Protein AF-0000000085159731 (afdb_homodimer)

Sequence (560 aa):
MNIKDAVYVYRLVGGDRLSWHGRYHTHGPNDYEFHAFLEGEGAFLLNRKRYHIEGNRLFLTRPREFHSILPEALEKPISYYAFLFEIDPDIPQDQKALELIQVKEQQQQKGITIEGRSRFLLEELYFLSRSKESAQKQAAEYLLLSLIYQWYGHGNLTMESQQTTQTSLFKQNKHVERALQIMEKSIQEKINTQDLAEELGLSEEHFIRLFRKSLGMSPFQYFTRLKIEAASAYLVESFMPIKTISDYFGFENPFHFSRIFKKCTGLSPKDYRKTYTQRIMNIKDAVYVYRLVGGDRLSWHGRYHTHGPNDYEFHAFLEGEGAFLLNRKRYHIEGNRLFLTRPREFHSILPEALEKPISYYAFLFEIDPDIPQDQKALELIQVKEQQQQKGITIEGRSRFLLEELYFLSRSKESAQKQAAEYLLLSLIYQWYGHGNLTMESQQTTQTSLFKQNKHVERALQIMEKSIQEKINTQDLAEELGLSEEHFIRLFRKSLGMSPFQYFTRLKIEAASAYLVESFMPIKTISDYFGFENPFHFSRIFKKCTGLSPKDYRKTYTQRI

Organism: Gracilinema caldarium (strain ATCC 51460 / DSM 7334 / H1) (NCBI:txid744872)

Radius of gyration: 30.93 Å; Cα contacts (8 Å, |Δi|>4): 920; chains: 2; bounding box: 47×95×73 Å

Nearest PDB structures (foldseek):
  6swi-assembly1_A  TM=9.459E-01  e=8.328E-07  Geobacillus stearothermophilus
  3oio-assembly1_A  TM=9.254E-01  e=6.080E-06  Chromobacterium violaceum
  3lsg-assembly1_A  TM=9.299E-01  e=2.004E-05  Fusobacterium nucleatum subsp. nucleatum
  3w6v-assembly1_A  TM=9.188E-01  e=9.833E-05  Streptomyces griseus
  1bl0-assembly1_A  TM=8.463E-01  e=1.234E-04  Escherichia coli

Solvent-accessible surface area (backbone atoms only — not comparable to full-atom values): 29656 Å² total; per-residue (Å²): 98,48,74,76,45,68,48,76,44,77,48,48,43,57,54,48,84,58,53,81,80,37,42,63,40,64,50,53,90,42,30,32,33,43,38,41,24,62,35,29,34,29,36,38,35,48,58,92,43,79,39,81,41,39,55,35,31,34,38,75,45,50,47,63,43,38,32,29,50,43,78,71,36,89,91,33,35,35,23,34,41,36,39,34,28,35,54,46,68,86,39,70,72,32,34,53,54,49,49,31,47,50,54,40,53,72,75,38,67,90,51,45,80,51,62,78,73,48,55,60,56,50,52,49,38,46,55,25,57,68,43,88,47,68,33,32,34,51,16,20,38,28,39,49,50,14,48,50,26,57,72,28,37,73,69,77,70,71,59,68,80,57,77,56,72,78,66,58,55,76,56,78,48,69,66,52,52,51,50,50,52,51,45,68,75,40,43,54,48,88,78,53,67,55,61,53,16,50,76,69,73,39,52,47,68,56,41,40,51,52,30,27,68,60,70,74,41,43,63,66,59,49,50,50,49,51,38,45,33,55,47,52,50,48,46,44,74,43,85,70,52,65,56,58,54,25,50,57,48,57,41,93,41,51,66,59,37,36,52,52,37,21,68,65,68,74,35,41,62,68,56,42,28,62,41,53,26,58,72,124,99,48,74,77,46,68,48,76,44,75,46,50,44,55,54,49,85,60,53,80,79,37,42,64,41,64,50,52,99,38,28,32,34,42,39,41,26,63,35,30,34,30,36,38,36,47,58,91,42,78,40,82,41,39,56,36,31,35,38,76,45,49,51,63,43,38,31,29,52,43,78,71,35,88,90,32,38,35,23,33,40,36,40,34,28,34,53,46,68,87,39,69,72,32,33,52,53,50,50,31,47,51,55,40,52,73,76,37,69,90,53,46,80,53,62,78,73,48,55,59,56,50,51,49,40,46,55,25,56,69,42,89,48,67,33,31,32,51,14,20,37,29,39,50,51,13,49,48,26,56,71,29,37,74,69,77,69,71,60,68,79,56,80,57,71,80,65,58,57,77,57,80,48,68,66,55,52,50,50,51,50,52,45,67,75,39,45,53,48,89,78,53,66,54,61,53,16,51,75,70,73,39,53,48,69,57,40,40,52,52,31,28,68,61,71,73,42,42,61,66,59,51,50,51,49,51,36,44,34,54,48,52,50,49,45,44,76,45,85,68,53,64,57,56,54,25,51,57,46,56,41,94,39,50,66,60,37,36,52,53,36,20,68,64,68,74,36,40,62,69,56,41,28,62,44,54,25,58,73,123

Secondary structure (DSSP, 8-state):
-EEEEEEEEEEE-TTS---GGGSSB---TTEEEEEEEEE--EEEEETTEEEEE-TTEEEEEPTT--EEEEE--TTS-EEEEEEEEE--TTSHHHHHHHHHHHHHHHHS-S-EE--TTHHHHHHHHHHHHT-SSHHHHHHHHHHHHHHHHHHH--S-TTS---------TTS--HHHHHHHHHHHHTTTS---HHHHHHHTT--HHHHHHHHHHHHSS-HHHHHHHHHHHHHHHHHHH----HHHHHHHTT-S-HHHHHHHHHHHHSS-HHHHHHHHS---/-EEEEEEEEEEE-TTS---GGGSSB---TTEEEEEEEEE--EEEEETTEEEEE-TTEEEEEPTT--EEEEE--TTS-EEEEEEEEE--TTSHHHHHHHHHHHHHHHHS-S-EE--TTHHHHHHHHHHHHT-SSHHHHHHHHHHHHHHHHHHH--S-TTS---------TTS--HHHHHHHHHHHHTTTS---HHHHHHHTT--HHHHHHHHHHHHSS-HHHHHHHHHHHHHHHHHHH----HHHHHHHTT-S-HHHHHHHHHHHHSS-HHHHHHHH----

pLDDT: mean 87.66, std 14.66, range [35.16, 98.56]

InterPro domains:
  IPR003313 AraC-type arabinose-binding/dimerisation domain [PF02311] (19-88)
  IPR009057 Homedomain-like superfamily [SSF46689] (173-224)
  IPR009057 Homedomain-like superfamily [SSF46689] (227-277)
  IPR018060 AraC-like, DNA binding HTH domain [PF12833] (196-274)
  IPR018060 AraC-like, DNA binding HTH domain [PS01124] (177-275)
  IPR018060 AraC-like, DNA binding HTH domain [SM00342] (190-273)
  IPR018062 HTH domain AraC-type, conserved site [PS00041] (227-269)
  IPR020449 Transcription regulator HTH, AraC- type, HTH domain [PR00032] (242-257)
  IPR020449 Transcription regulator HTH, AraC- type, HTH domain [PR00032] (257-273)
  IPR037923 Transcription regulator HTH-like [SSF51215] (22-150)

Foldseek 3Di:
DAWDDKDKDDQLQLAAQPDPQQAKDFAALFKKKKKQWAAFWFWKDWFQDIDIDGHQKIFMDHHLIIIHTGHDDNVIGIIIMMIIGGQDCVDPLSVVLVVLQVVQVVVDPGMDGHDNVCVVLSVQLRVLCPDPDPVSVVVSVVSVSVVSCVGRVDDCPVPPVPPPPVCVLSVDDPLLVVLVVVLLVAQQHDDDLQVSQVVSVHHSVVQQVVNCSNPVHGSVSSSLSSNLSVLLVCLQVHDDDLQVSCVRRPHPGSVVVQVSNCSRGVDGSVVSNSRNRRPD/DAWDDKDKDDQLQLAAQPDPQQAWDFAALFKKKKKQWQAFWFWKDWFQDIDIDGHQKIFMDHHLIIIHTGHDDNVIGIIIMMIIGGQDCVDPLSVVLVVLQVVQCVVDPGMDGHDNVCVVLSVQLRVLCPDPDPVSNVVSVVSVSVVSCVGRVDDCPVPDVPVPPVCVLSPDDPLLVVLVVVLLVAQQHDDDLQVSCVVSVHHSVVQQVVNCSNPVHGSVSSSLSSNLSVLLCCLQVHDDDLQVSCVRRPHPGSVVVQVSNCSRGVDGSVVSNSRNHHPD

Structure (mmCIF, N/CA/C/O backbone):
data_AF-0000000085159731-model_v1
#
loop_
_entity.id
_entity.type
_entity.pdbx_description
1 polymer 'Transcriptional regulator, AraC family'
#
loop_
_atom_site.group_PDB
_atom_site.id
_atom_site.type_symbol
_atom_site.label_atom_id
_atom_site.label_alt_id
_atom_site.label_comp_id
_atom_site.label_asym_id
_atom_site.label_entity_id
_atom_site.label_seq_id
_atom_site.pdbx_PDB_ins_code
_atom_site.Cartn_x
_atom_site.Cartn_y
_atom_site.Cartn_z
_atom_site.occupancy
_atom_site.B_iso_or_equiv
_atom_site.auth_seq_id
_atom_site.auth_comp_id
_atom_site.auth_asym_id
_atom_site.auth_atom_id
_atom_site.pdbx_PDB_model_num
ATOM 1 N N . MET A 1 1 ? -2.385 3.008 11.297 1 91.88 1 MET A N 1
ATOM 2 C CA . MET A 1 1 ? -2.562 4.309 10.664 1 91.88 1 MET A CA 1
ATOM 3 C C . MET A 1 1 ? -3.994 4.484 10.172 1 91.88 1 MET A C 1
ATOM 5 O O . MET A 1 1 ? -4.605 3.535 9.68 1 91.88 1 MET A O 1
ATOM 9 N N . ASN A 1 2 ? -4.594 5.602 10.445 1 93.62 2 ASN A N 1
ATOM 10 C CA . ASN A 1 2 ? -5.949 5.953 10.039 1 93.62 2 ASN A CA 1
ATOM 11 C C . ASN A 1 2 ? -5.98 7.277 9.281 1 93.62 2 ASN A C 1
ATOM 13 O O . ASN A 1 2 ? -5.562 8.312 9.805 1 93.62 2 ASN A O 1
ATOM 17 N N . ILE A 1 3 ? -6.465 7.211 8.078 1 97.38 3 ILE A N 1
ATOM 18 C CA . ILE A 1 3 ? -6.562 8.438 7.293 1 97.38 3 ILE A CA 1
ATOM 19 C C . ILE A 1 3 ? -7.848 9.18 7.648 1 97.38 3 ILE A C 1
ATOM 21 O O . ILE A 1 3 ? -8.945 8.633 7.496 1 97.38 3 ILE A O 1
ATOM 25 N N . LYS A 1 4 ? -7.77 10.367 8.016 1 94.69 4 LYS A N 1
ATOM 26 C CA . LYS A 1 4 ? -8.898 11.148 8.5 1 94.69 4 LYS A CA 1
ATOM 27 C C . LYS A 1 4 ? -9.484 12.016 7.395 1 94.69 4 LYS A C 1
ATOM 29 O O . LYS A 1 4 ? -10.68 12.312 7.398 1 94.69 4 LYS A O 1
ATOM 34 N N . ASP A 1 5 ? -8.617 12.477 6.582 1 92.69 5 ASP A N 1
ATOM 35 C CA . ASP A 1 5 ? -9.055 13.359 5.508 1 92.69 5 ASP A CA 1
ATOM 36 C C . ASP A 1 5 ? -8.086 13.32 4.328 1 92.69 5 ASP A C 1
ATOM 38 O O . ASP A 1 5 ? -6.902 13.031 4.5 1 92.69 5 ASP A O 1
ATOM 42 N N . ALA A 1 6 ? -8.586 13.484 3.145 1 94.31 6 ALA A N 1
ATOM 43 C CA . ALA A 1 6 ? -7.824 13.586 1.904 1 94.31 6 ALA A CA 1
ATOM 44 C C . ALA A 1 6 ? -8.414 14.648 0.983 1 94.31 6 ALA A C 1
ATOM 46 O O . ALA A 1 6 ? -9.617 14.648 0.715 1 94.31 6 ALA A O 1
ATOM 47 N N . VAL A 1 7 ? -7.512 15.539 0.498 1 91.38 7 VAL A N 1
ATOM 48 C CA . VAL A 1 7 ? -8 16.609 -0.364 1 91.38 7 VAL A CA 1
ATOM 49 C C . VAL A 1 7 ? -7.074 16.766 -1.566 1 91.38 7 VAL A C 1
ATOM 51 O O . VAL A 1 7 ? -5.867 16.516 -1.467 1 91.38 7 VAL A O 1
ATOM 54 N N . TYR A 1 8 ? -7.641 17.047 -2.662 1 91.75 8 TYR A N 1
ATOM 55 C CA . TYR A 1 8 ? -6.922 17.484 -3.85 1 91.75 8 TYR A CA 1
ATOM 56 C C . TYR A 1 8 ? -7.309 18.922 -4.215 1 91.75 8 TYR A C 1
ATOM 58 O O . TYR A 1 8 ? -8.492 19.219 -4.367 1 91.75 8 TYR A O 1
ATOM 66 N N . VAL A 1 9 ? -6.332 19.734 -4.207 1 85.5 9 VAL A N 1
ATOM 67 C CA . VAL A 1 9 ? -6.543 21.125 -4.605 1 85.5 9 VAL A CA 1
ATOM 68 C C . VAL A 1 9 ? -5.902 21.375 -5.969 1 85.5 9 VAL A C 1
ATOM 70 O O . VAL A 1 9 ? -4.695 21.188 -6.141 1 85.5 9 VAL A O 1
ATOM 73 N N . TYR A 1 10 ? -6.695 21.781 -6.891 1 78.5 10 TYR A N 1
ATOM 74 C CA . TYR A 1 10 ? -6.223 22.078 -8.242 1 78.5 10 TYR A CA 1
ATOM 75 C C . TYR A 1 10 ? -6.09 23.578 -8.453 1 78.5 10 TYR A C 1
ATOM 77 O O . TYR A 1 10 ? -7.07 24.328 -8.328 1 78.5 10 TYR A O 1
ATOM 85 N N . ARG A 1 11 ? -4.898 24 -8.773 1 77.25 11 ARG A N 1
ATOM 86 C CA . ARG A 1 11 ? -4.555 25.375 -9.094 1 77.25 11 ARG A CA 1
ATOM 87 C C . ARG A 1 11 ? -5.129 26.344 -8.047 1 77.25 11 ARG A C 1
ATOM 89 O O . ARG A 1 11 ? -6.059 27.094 -8.344 1 77.25 11 ARG A O 1
ATOM 96 N N . LEU A 1 12 ? -4.531 26.25 -6.855 1 67 12 LEU A N 1
ATOM 97 C CA . LEU A 1 12 ? -4.859 27.141 -5.75 1 67 12 LEU A CA 1
ATOM 98 C C . LEU A 1 12 ? -4.789 28.609 -6.188 1 67 12 LEU A C 1
ATOM 100 O O . LEU A 1 12 ? -3.697 29.156 -6.348 1 67 12 LEU A O 1
ATOM 104 N N . VAL A 1 13 ? -5.859 29.094 -6.938 1 59.78 13 VAL A N 1
ATOM 105 C CA . VAL A 1 13 ? -5.848 30.5 -7.34 1 59.78 13 VAL A CA 1
ATOM 106 C C . VAL A 1 13 ? -6.422 31.359 -6.219 1 59.78 13 VAL A C 1
ATOM 108 O O . VAL A 1 13 ? -7.371 30.969 -5.539 1 59.78 13 VAL A O 1
ATOM 111 N N . GLY A 1 14 ? -5.602 32.219 -5.562 1 55.06 14 GLY A N 1
ATOM 112 C CA . GLY A 1 14 ? -5.922 33.156 -4.492 1 55.06 14 GLY A CA 1
ATOM 113 C C . GLY A 1 14 ? -7.406 33.438 -4.379 1 55.06 14 GLY A C 1
ATOM 114 O O . GLY A 1 14 ? -7.898 33.781 -3.303 1 55.06 14 GLY A O 1
ATOM 115 N N . GLY A 1 15 ? -8.102 33.25 -5.527 1 50.28 15 GLY A N 1
ATOM 116 C CA . GLY A 1 15 ? -9.492 33.688 -5.488 1 50.28 15 GLY A CA 1
ATOM 117 C C . GLY A 1 15 ? -10.461 32.531 -5.293 1 50.28 15 GLY A C 1
ATOM 118 O O . GLY A 1 15 ? -11.586 32.75 -4.828 1 50.28 15 GLY A O 1
ATOM 119 N N . ASP A 1 16 ? -10.227 31.562 -5.777 1 50.81 16 ASP A N 1
ATOM 120 C CA . ASP A 1 16 ? -11.289 30.562 -5.672 1 50.81 16 ASP A CA 1
ATOM 121 C C . ASP A 1 16 ? -11.148 29.75 -4.391 1 50.81 16 ASP A C 1
ATOM 123 O O . ASP A 1 16 ? -10.219 29.969 -3.607 1 50.81 16 ASP A O 1
ATOM 127 N N . ARG A 1 17 ? -11.703 28.5 -4.258 1 50.03 17 ARG A N 1
ATOM 128 C CA . ARG A 1 17 ? -11.977 27.609 -3.131 1 50.03 17 ARG A CA 1
ATOM 129 C C . ARG A 1 17 ? -10.688 27.125 -2.496 1 50.03 17 ARG A C 1
ATOM 131 O O . ARG A 1 17 ? -10.094 26.141 -2.961 1 50.03 17 ARG A O 1
ATOM 138 N N . LEU A 1 18 ? -9.93 28.312 -1.934 1 57.62 18 LEU A N 1
ATOM 139 C CA . LEU A 1 18 ? -8.867 27.766 -1.094 1 57.62 18 LEU A CA 1
ATOM 140 C C . LEU A 1 18 ? -9.445 26.828 -0.034 1 57.62 18 LEU A C 1
ATOM 142 O O . LEU A 1 18 ? -10.375 27.203 0.685 1 57.62 18 LEU A O 1
ATOM 146 N N . SER A 1 19 ? -9.047 25.625 -0.058 1 62.59 19 SER A N 1
ATOM 147 C CA . SER A 1 19 ? -9.508 24.625 0.895 1 62.59 19 SER A CA 1
ATOM 148 C C . SER A 1 19 ? -8.93 24.875 2.283 1 62.59 19 SER A C 1
ATOM 150 O O . SER A 1 19 ? -7.887 25.516 2.42 1 62.59 19 SER A O 1
ATOM 152 N N . TRP A 1 20 ? -9.641 24.641 3.316 1 70.88 20 TRP A N 1
ATOM 153 C CA . TRP A 1 20 ? -9.266 24.672 4.727 1 70.88 20 TRP A CA 1
ATOM 154 C C . TRP A 1 20 ? -7.848 24.156 4.926 1 70.88 20 TRP A C 1
ATOM 156 O O . TRP A 1 20 ? -7.113 24.641 5.785 1 70.88 20 TRP A O 1
ATOM 166 N N . HIS A 1 21 ? -7.309 23.438 3.971 1 76 21 HIS A N 1
ATOM 167 C CA . HIS A 1 21 ? -6.008 22.797 4.152 1 76 21 HIS A CA 1
ATOM 168 C C . HIS A 1 21 ? -4.875 23.766 3.854 1 76 21 HIS A C 1
ATOM 170 O O . HIS A 1 21 ? -3.738 23.562 4.281 1 76 21 HIS A O 1
ATOM 176 N N . GLY A 1 22 ? -5.184 24.812 3.215 1 83.81 22 GLY A N 1
ATOM 177 C CA . GLY A 1 22 ? -4.137 25.781 2.914 1 83.81 22 GLY A CA 1
ATOM 178 C C . GLY A 1 22 ? -4.051 26.906 3.928 1 83.81 22 GLY A C 1
ATOM 179 O O . GLY A 1 22 ? -3.047 27.625 3.99 1 83.81 22 GLY A O 1
ATOM 180 N N . ARG A 1 23 ? -5.102 27.062 4.742 1 88.44 23 ARG A N 1
ATOM 181 C CA . ARG A 1 23 ? -5.168 28.125 5.746 1 88.44 23 ARG A CA 1
ATOM 182 C C . ARG A 1 23 ? -4.254 27.812 6.926 1 88.44 23 ARG A C 1
ATOM 184 O O . ARG A 1 23 ? -3.797 26.672 7.086 1 88.44 23 ARG A O 1
ATOM 191 N N . TYR A 1 24 ? -3.988 28.812 7.68 1 93.5 24 TYR A N 1
ATOM 192 C CA . TYR A 1 24 ? -3.162 28.672 8.875 1 93.5 24 TYR A CA 1
ATOM 193 C C . TYR A 1 24 ? -3.877 27.828 9.93 1 93.5 24 TYR A C 1
ATOM 195 O O . TYR A 1 24 ? -4.965 28.203 10.391 1 93.5 24 TYR A O 1
ATOM 203 N N . HIS A 1 25 ? -3.291 26.672 10.219 1 93.31 25 HIS A N 1
ATOM 204 C CA . HIS A 1 25 ? -3.932 25.797 11.203 1 93.31 25 HIS A CA 1
ATOM 205 C C . HIS A 1 25 ? -2.945 24.781 11.766 1 93.31 25 HIS A C 1
ATOM 207 O O . HIS A 1 25 ? -1.784 24.75 11.352 1 93.31 25 HIS A O 1
ATOM 213 N N . THR A 1 26 ? -3.377 24.078 12.766 1 93.5 26 THR A N 1
ATOM 214 C CA . THR A 1 26 ? -2.652 22.953 13.352 1 93.5 26 THR A CA 1
ATOM 215 C C . THR A 1 26 ? -3.588 21.766 13.586 1 93.5 26 THR A C 1
ATOM 217 O O . THR A 1 26 ? -4.781 21.844 13.289 1 93.5 26 THR A O 1
ATOM 220 N N . HIS A 1 27 ? -3.004 20.656 13.977 1 92.31 27 HIS A N 1
ATOM 221 C CA . HIS A 1 27 ? -3.811 19.453 14.18 1 92.31 27 HIS A CA 1
ATOM 222 C C . HIS A 1 27 ? -3.596 18.875 15.57 1 92.31 27 HIS A C 1
ATOM 224 O O . HIS A 1 27 ? -2.871 19.453 16.391 1 92.31 27 HIS A O 1
ATOM 230 N N . GLY A 1 28 ? -4.262 17.781 15.859 1 89.19 28 GLY A N 1
ATOM 231 C CA . GLY A 1 28 ? -4.27 17.156 17.172 1 89.19 28 GLY A CA 1
ATOM 232 C C . GLY A 1 28 ? -3.029 16.328 17.453 1 89.19 28 GLY A C 1
ATOM 233 O O . GLY A 1 28 ? -2.109 16.297 16.625 1 89.19 28 GLY A O 1
ATOM 234 N N . PRO A 1 29 ? -2.801 15.672 18.703 1 86.88 29 PRO A N 1
ATOM 235 C CA . PRO A 1 29 ? -1.585 15.039 19.219 1 86.88 29 PRO A CA 1
ATOM 236 C C . PRO A 1 29 ? -1.141 13.844 18.375 1 86.88 29 PRO A C 1
ATOM 238 O O . PRO A 1 29 ? 0.04 13.484 18.375 1 86.88 29 PRO A O 1
ATOM 241 N N . ASN A 1 30 ? -1.838 13.258 17.484 1 90.56 30 ASN A N 1
ATOM 242 C CA . ASN A 1 30 ? -1.453 12.094 16.688 1 90.56 30 ASN A CA 1
ATOM 243 C C . ASN A 1 30 ? -1.736 12.305 15.211 1 90.56 30 ASN A C 1
ATOM 245 O O . ASN A 1 30 ? -1.692 11.359 14.422 1 90.56 30 ASN A O 1
ATOM 249 N N . ASP A 1 31 ? -1.905 13.578 14.961 1 94.81 31 ASP A N 1
ATOM 250 C CA . ASP A 1 31 ? -2.281 13.875 13.578 1 94.81 31 ASP A CA 1
ATOM 251 C C . ASP A 1 31 ? -1.072 14.328 12.766 1 94.81 31 ASP A C 1
ATOM 253 O O . ASP A 1 31 ? -0.391 15.281 13.133 1 94.81 31 ASP A O 1
ATOM 257 N N . TYR A 1 32 ? -0.805 13.609 11.773 1 96.25 32 TYR A N 1
ATOM 258 C CA . TYR A 1 32 ? 0.195 13.977 10.773 1 96.25 32 TYR A CA 1
ATOM 259 C C . TYR A 1 32 ? -0.465 14.344 9.445 1 96.25 32 TYR A C 1
ATOM 261 O O . TYR A 1 32 ? -1.578 13.898 9.156 1 96.25 32 TYR A O 1
ATOM 269 N N . GLU A 1 33 ? 0.193 15.172 8.695 1 96.75 33 GLU A N 1
ATOM 270 C CA . GLU A 1 33 ? -0.377 15.539 7.402 1 96.75 33 GLU A CA 1
ATOM 271 C C . GLU A 1 33 ? 0.701 15.617 6.324 1 96.75 33 GLU A C 1
ATOM 273 O O . GLU A 1 33 ? 1.715 16.297 6.496 1 96.75 33 GLU A O 1
ATOM 278 N N . PHE A 1 34 ? 0.489 14.852 5.23 1 96.94 34 PHE A N 1
ATOM 279 C CA . PHE A 1 34 ? 1.322 14.984 4.039 1 96.94 34 PHE A CA 1
ATOM 280 C C . PHE A 1 34 ? 0.8 16.094 3.135 1 96.94 34 PHE A C 1
ATOM 282 O O . PHE A 1 34 ? -0.41 16.219 2.934 1 96.94 34 PHE A O 1
ATOM 289 N N . HIS A 1 35 ? 1.679 16.906 2.643 1 96.44 35 HIS A N 1
ATOM 290 C CA . HIS A 1 35 ? 1.424 17.844 1.559 1 96.44 35 HIS A CA 1
ATOM 291 C C . HIS A 1 35 ? 2.293 17.531 0.344 1 96.44 35 HIS A C 1
ATOM 293 O O . HIS A 1 35 ? 3.494 17.812 0.349 1 96.44 35 HIS A O 1
ATOM 299 N N . ALA A 1 36 ? 1.731 16.938 -0.68 1 96.94 36 ALA A N 1
ATOM 300 C CA . ALA A 1 36 ? 2.457 16.594 -1.898 1 96.94 36 ALA A CA 1
ATOM 301 C C . ALA A 1 36 ? 2.168 17.594 -3.014 1 96.94 36 ALA A C 1
ATOM 303 O O . ALA A 1 36 ? 1.115 17.531 -3.654 1 96.94 36 ALA A O 1
ATOM 304 N N . PHE A 1 37 ? 3.098 18.438 -3.23 1 95.62 37 PHE A N 1
ATOM 305 C CA . PHE A 1 37 ? 2.924 19.469 -4.238 1 95.62 37 PHE A CA 1
ATOM 306 C C . PHE A 1 37 ? 3.279 18.953 -5.625 1 95.62 37 PHE A C 1
ATOM 308 O O . PHE A 1 37 ? 4.391 18.469 -5.844 1 95.62 37 PHE A O 1
ATOM 315 N N . LEU A 1 38 ? 2.328 19.047 -6.566 1 94.69 38 LEU A N 1
ATOM 316 C CA . LEU A 1 38 ? 2.494 18.5 -7.91 1 94.69 38 LEU A CA 1
ATOM 317 C C . LEU A 1 38 ? 3.049 19.562 -8.859 1 94.69 38 LEU A C 1
ATOM 319 O O . LEU A 1 38 ? 3.822 19.234 -9.766 1 94.69 38 LEU A O 1
ATOM 323 N N . GLU A 1 39 ? 2.605 20.719 -8.703 1 92.75 39 GLU A N 1
ATOM 324 C CA . GLU A 1 39 ? 3.023 21.844 -9.523 1 92.75 39 GLU A CA 1
ATOM 325 C C . GLU A 1 39 ? 2.773 23.172 -8.812 1 92.75 39 GLU A C 1
ATOM 327 O O . GLU A 1 39 ? 2.082 23.219 -7.793 1 92.75 39 GLU A O 1
ATOM 332 N N . GLY A 1 40 ? 3.441 24.203 -9.352 1 92.5 40 GLY A N 1
ATOM 333 C CA . GLY A 1 40 ? 3.225 25.547 -8.852 1 92.5 40 GLY A CA 1
ATOM 334 C C . GLY A 1 40 ? 4.383 26.078 -8.023 1 92.5 40 GLY A C 1
ATOM 335 O O . GLY A 1 40 ? 5.402 25.406 -7.875 1 92.5 40 GLY A O 1
ATOM 336 N N . GLU A 1 41 ? 4.203 27.359 -7.684 1 92.12 41 GLU A N 1
ATOM 337 C CA . GLU A 1 41 ? 5.223 28.031 -6.879 1 92.12 41 GLU A CA 1
ATOM 338 C C . GLU A 1 41 ? 4.594 28.812 -5.727 1 92.12 41 GLU A C 1
ATOM 340 O O . GLU A 1 41 ? 3.537 29.422 -5.887 1 92.12 41 GLU A O 1
ATOM 345 N N . GLY A 1 42 ? 5.277 28.719 -4.574 1 91.88 42 GLY A N 1
ATOM 346 C CA . GLY A 1 42 ? 4.824 29.422 -3.381 1 91.88 42 GLY A CA 1
ATOM 347 C C . GLY A 1 42 ? 5.637 29.078 -2.146 1 91.88 42 GLY A C 1
ATOM 348 O O . GLY A 1 42 ? 6.82 28.75 -2.248 1 91.88 42 GLY A O 1
ATOM 349 N N . ALA A 1 43 ? 4.926 29.359 -1.068 1 92.75 43 ALA A N 1
ATOM 350 C CA . ALA A 1 43 ? 5.641 29.094 0.177 1 92.75 43 ALA A CA 1
ATOM 351 C C . ALA A 1 43 ? 4.816 28.188 1.098 1 92.75 43 ALA A C 1
ATOM 353 O O . ALA A 1 43 ? 3.596 28.344 1.188 1 92.75 43 ALA A O 1
ATOM 354 N N . PHE A 1 44 ? 5.473 27.219 1.692 1 94.06 44 PHE A N 1
ATOM 355 C CA . PHE A 1 44 ? 4.93 26.406 2.779 1 94.06 44 PHE A CA 1
ATOM 356 C C . PHE A 1 44 ? 5.453 26.891 4.125 1 94.06 44 PHE A C 1
ATOM 358 O O . PHE A 1 44 ? 6.656 26.844 4.387 1 94.06 44 PHE A O 1
ATOM 365 N N . LEU A 1 45 ? 4.574 27.391 4.887 1 94 45 LEU A N 1
ATOM 366 C CA . LEU A 1 45 ? 4.969 27.891 6.199 1 94 45 LEU A CA 1
ATOM 367 C C . LEU A 1 45 ? 4.773 26.812 7.266 1 94 45 LEU A C 1
ATOM 369 O O . LEU A 1 45 ? 3.697 26.219 7.371 1 94 45 LEU A O 1
ATOM 373 N N . LEU A 1 46 ? 5.801 26.578 7.992 1 93.5 46 LEU A N 1
ATOM 374 C CA . LEU A 1 46 ? 5.809 25.625 9.086 1 93.5 46 LEU A CA 1
ATOM 375 C C . LEU A 1 46 ? 6.395 26.234 10.352 1 93.5 46 LEU A C 1
ATOM 377 O O . LEU A 1 46 ? 7.617 26.312 10.5 1 93.5 46 LEU A O 1
ATOM 381 N N . ASN A 1 47 ? 5.461 26.531 11.258 1 90.75 47 ASN A N 1
ATOM 382 C CA . ASN A 1 47 ? 5.855 27.281 12.438 1 90.75 47 ASN A CA 1
ATOM 383 C C . ASN A 1 47 ? 6.602 28.562 12.055 1 90.75 47 ASN A C 1
ATOM 385 O O . ASN A 1 47 ? 6.039 29.438 11.398 1 90.75 47 ASN A O 1
ATOM 389 N N . ARG A 1 48 ? 7.887 28.609 12.312 1 85.44 48 ARG A N 1
ATOM 390 C CA . ARG A 1 48 ? 8.594 29.859 12.047 1 85.44 48 ARG A CA 1
ATOM 391 C C . ARG A 1 48 ? 9.406 29.766 10.758 1 85.44 48 ARG A C 1
ATOM 393 O O . ARG A 1 48 ? 10.086 30.719 10.383 1 85.44 48 ARG A O 1
ATOM 400 N N . LYS A 1 49 ? 9.289 28.688 10.141 1 90.69 49 LYS A N 1
ATOM 401 C CA . LYS A 1 49 ? 10.133 28.453 8.977 1 90.69 49 LYS A CA 1
ATOM 402 C C . LYS A 1 49 ? 9.32 28.516 7.684 1 90.69 49 LYS A C 1
ATOM 404 O O . LYS A 1 49 ? 8.148 28.125 7.668 1 90.69 49 LYS A O 1
ATOM 409 N N . ARG A 1 50 ? 10 29.047 6.707 1 93.06 50 ARG A N 1
ATOM 410 C CA . ARG A 1 50 ? 9.422 29.172 5.375 1 93.06 50 ARG A CA 1
ATOM 411 C C . ARG A 1 50 ? 10.148 28.266 4.379 1 93.06 50 ARG A C 1
ATOM 413 O O . ARG A 1 50 ? 11.383 28.297 4.293 1 93.06 50 ARG A O 1
ATOM 420 N N . TYR A 1 51 ? 9.391 27.469 3.645 1 94.06 51 TYR A N 1
ATOM 421 C CA . TYR A 1 51 ? 9.953 26.578 2.629 1 94.06 51 TYR A CA 1
ATOM 422 C C . TYR A 1 51 ? 9.375 26.891 1.253 1 94.06 51 TYR A C 1
ATOM 424 O O . TYR A 1 51 ? 8.188 27.203 1.127 1 94.06 51 TYR A O 1
ATOM 432 N N . HIS A 1 52 ? 10.227 26.734 0.287 1 93.56 52 HIS A N 1
ATOM 433 C CA . HIS A 1 52 ? 9.781 26.984 -1.082 1 93.56 52 HIS A CA 1
ATOM 434 C C . HIS A 1 52 ? 8.992 25.797 -1.622 1 93.56 52 HIS A C 1
ATOM 436 O O . HIS A 1 52 ? 9.398 24.641 -1.456 1 93.56 52 HIS A O 1
ATOM 442 N N . ILE A 1 53 ? 7.832 26.109 -2.227 1 93.56 53 ILE A N 1
ATOM 443 C CA . ILE A 1 53 ? 7.008 25.109 -2.879 1 93.56 53 ILE A CA 1
ATOM 444 C C . ILE A 1 53 ? 7.367 25.016 -4.363 1 93.56 53 ILE A C 1
ATOM 446 O O . ILE A 1 53 ? 7.422 26.047 -5.051 1 93.56 53 ILE A O 1
ATOM 450 N N . GLU A 1 54 ? 7.617 23.875 -4.875 1 92.62 54 GLU A N 1
ATOM 451 C CA . GLU A 1 54 ? 7.777 23.562 -6.293 1 92.62 54 GLU A CA 1
ATOM 452 C C . GLU A 1 54 ? 7.254 22.156 -6.605 1 92.62 54 GLU A C 1
ATOM 454 O O . GLU A 1 54 ? 6.852 21.422 -5.699 1 92.62 54 GLU A O 1
ATOM 459 N N . GLY A 1 55 ? 7.195 21.906 -7.867 1 92.5 55 GLY A N 1
ATOM 460 C CA . GLY A 1 55 ? 6.699 20.594 -8.258 1 92.5 55 GLY A CA 1
ATOM 461 C C . GLY A 1 55 ? 7.512 19.453 -7.688 1 92.5 55 GLY A C 1
ATOM 462 O O . GLY A 1 55 ? 8.742 19.531 -7.594 1 92.5 55 GLY A O 1
ATOM 463 N N . ASN A 1 56 ? 6.824 18.375 -7.191 1 93.88 56 ASN A N 1
ATOM 464 C CA . ASN A 1 56 ? 7.395 17.109 -6.734 1 93.88 56 ASN A CA 1
ATOM 465 C C . ASN A 1 56 ? 8.07 17.266 -5.371 1 93.88 56 ASN A C 1
ATOM 467 O O . ASN A 1 56 ? 9.094 16.625 -5.109 1 93.88 56 ASN A O 1
ATOM 471 N N . ARG A 1 57 ? 7.523 18.141 -4.598 1 94.62 57 ARG A N 1
ATOM 472 C CA . ARG A 1 57 ? 7.988 18.281 -3.221 1 94.62 57 ARG A CA 1
ATOM 473 C C . ARG A 1 57 ? 6.941 17.781 -2.232 1 94.62 57 ARG A C 1
ATOM 475 O O . ARG A 1 57 ? 5.746 18.016 -2.418 1 94.62 57 ARG A O 1
ATOM 482 N N . LEU A 1 58 ? 7.438 17.094 -1.214 1 96.12 58 LEU A N 1
ATOM 483 C CA . LEU A 1 58 ? 6.574 16.562 -0.165 1 96.12 58 LEU A CA 1
ATOM 484 C C . LEU A 1 58 ? 6.996 17.078 1.204 1 96.12 58 LEU A C 1
ATOM 486 O O . LEU A 1 58 ? 8.18 17.047 1.554 1 96.12 58 LEU A O 1
ATOM 490 N N . PHE A 1 59 ? 6.039 17.609 1.917 1 95.75 59 PHE A N 1
ATOM 491 C CA . PHE A 1 59 ? 6.262 18.031 3.297 1 95.75 59 PHE A CA 1
ATOM 492 C C . PHE A 1 59 ? 5.379 17.234 4.25 1 95.75 59 PHE A C 1
ATOM 494 O O . PHE A 1 59 ? 4.238 16.906 3.92 1 95.75 59 PHE A O 1
ATOM 501 N N . LEU A 1 60 ? 5.898 16.953 5.414 1 96.06 60 LEU A N 1
ATOM 502 C CA . LEU A 1 60 ? 5.148 16.297 6.48 1 96.06 60 LEU A CA 1
ATOM 503 C C . LEU A 1 60 ? 5.016 17.219 7.691 1 96.06 60 LEU A C 1
ATOM 505 O O . LEU A 1 60 ? 6.016 17.688 8.219 1 96.06 60 LEU A O 1
ATOM 509 N N . THR A 1 61 ? 3.789 17.5 8.047 1 95 61 THR A N 1
ATOM 510 C CA . THR A 1 61 ? 3.561 18.219 9.289 1 95 61 THR A CA 1
ATOM 511 C C . THR A 1 61 ? 3.285 17.25 10.438 1 95 61 THR A C 1
ATOM 513 O O . THR A 1 61 ? 2.602 16.25 10.258 1 95 61 THR A O 1
ATOM 516 N N . ARG A 1 62 ? 3.797 17.547 11.531 1 93.12 62 ARG A N 1
ATOM 517 C CA . ARG A 1 62 ? 3.654 16.75 12.742 1 93.12 62 ARG A CA 1
ATOM 518 C C . ARG A 1 62 ? 2.547 17.297 13.633 1 93.12 62 ARG A C 1
ATOM 520 O O . ARG A 1 62 ? 2.037 18.391 13.398 1 93.12 62 ARG A O 1
ATOM 527 N N . PRO A 1 63 ? 2.244 16.469 14.688 1 92.88 63 PRO A N 1
ATOM 528 C CA . PRO A 1 63 ? 1.23 16.938 15.633 1 92.88 63 PRO A CA 1
ATOM 529 C C . PRO A 1 63 ? 1.563 18.312 16.219 1 92.88 63 PRO A C 1
ATOM 531 O O . PRO A 1 63 ? 2.715 18.578 16.578 1 92.88 63 PRO A O 1
ATOM 534 N N . ARG A 1 64 ? 0.595 19.188 16.203 1 92.25 64 ARG A N 1
ATOM 535 C CA . ARG A 1 64 ? 0.63 20.469 16.906 1 92.25 64 ARG A CA 1
ATOM 536 C C . ARG A 1 64 ? 1.521 21.469 16.172 1 92.25 64 ARG A C 1
ATOM 538 O O . ARG A 1 64 ? 1.799 22.547 16.688 1 92.25 64 ARG A O 1
ATOM 545 N N . GLU A 1 65 ? 2.012 21.094 14.992 1 93.25 65 GLU A N 1
ATOM 546 C CA . GLU A 1 65 ? 2.744 22.062 14.18 1 93.25 65 GLU A CA 1
ATOM 547 C C . GLU A 1 65 ? 1.792 22.953 13.383 1 93.25 65 GLU A C 1
ATOM 549 O O . GLU A 1 65 ? 0.87 22.438 12.734 1 93.25 65 GLU A O 1
ATOM 554 N N . PHE A 1 66 ? 2.035 24.25 13.508 1 94.94 66 PHE A N 1
ATOM 555 C CA . PHE A 1 66 ? 1.251 25.188 12.711 1 94.94 66 PHE A CA 1
ATOM 556 C C . PHE A 1 66 ? 1.792 25.266 11.289 1 94.94 66 PHE A C 1
ATOM 558 O O . PHE A 1 66 ? 3.006 25.266 11.078 1 94.94 66 PHE A O 1
ATOM 565 N N . HIS A 1 67 ? 0.843 25.281 10.297 1 95 67 HIS A N 1
ATOM 566 C CA . HIS A 1 67 ? 1.3 25.328 8.914 1 95 67 HIS A CA 1
ATOM 567 C C . HIS A 1 67 ? 0.259 25.984 8.008 1 95 67 HIS A C 1
ATOM 569 O O . HIS A 1 67 ? -0.91 26.094 8.383 1 95 67 HIS A O 1
ATOM 575 N N . SER A 1 68 ? 0.683 26.484 6.922 1 93.38 68 SER A N 1
ATOM 576 C CA . SER A 1 68 ? -0.165 27.062 5.883 1 93.38 68 SER A CA 1
ATOM 577 C C . SER A 1 68 ? 0.537 27.047 4.527 1 93.38 68 SER A C 1
ATOM 579 O O . SER A 1 68 ? 1.742 26.797 4.449 1 93.38 68 SER A O 1
ATOM 581 N N . ILE A 1 69 ? -0.24 27.219 3.535 1 91.88 69 ILE A N 1
ATOM 582 C CA . ILE A 1 69 ? 0.251 27.312 2.164 1 91.88 69 ILE A CA 1
ATOM 583 C C . ILE A 1 69 ? -0.012 28.703 1.614 1 91.88 69 ILE A C 1
ATOM 585 O O . ILE A 1 69 ? -1.154 29.172 1.608 1 91.88 69 ILE A O 1
ATOM 589 N N . LEU A 1 70 ? 1.012 29.375 1.193 1 88.5 70 LEU A N 1
ATOM 590 C CA . LEU A 1 70 ? 0.913 30.719 0.623 1 88.5 70 LEU A CA 1
ATOM 591 C C . LEU A 1 70 ? 1.137 30.688 -0.885 1 88.5 70 LEU A C 1
ATOM 593 O O . LEU A 1 70 ? 2.26 30.469 -1.346 1 88.5 70 LEU A O 1
ATOM 597 N N . PRO A 1 71 ? 0.053 30.938 -1.618 1 84.06 71 PRO A N 1
ATOM 598 C CA . PRO A 1 71 ? 0.279 31.078 -3.059 1 84.06 71 PRO A CA 1
ATOM 599 C C . PRO A 1 71 ? 0.994 32.375 -3.422 1 84.06 71 PRO A C 1
ATOM 601 O O . PRO A 1 71 ? 0.595 33.438 -2.969 1 84.06 71 PRO A O 1
ATOM 604 N N . GLU A 1 72 ? 2.168 32.438 -3.967 1 80 72 GLU A N 1
ATOM 605 C CA . GLU A 1 72 ? 2.943 33.656 -4.219 1 80 72 GLU A CA 1
ATOM 606 C C . GLU A 1 72 ? 3.016 33.969 -5.711 1 80 72 GLU A C 1
ATOM 608 O O . GLU A 1 72 ? 3.328 35.094 -6.105 1 80 72 GLU A O 1
ATOM 613 N N . ALA A 1 73 ? 2.756 33.062 -6.543 1 74.88 73 ALA A N 1
ATOM 614 C CA . ALA A 1 73 ? 2.834 33.281 -7.98 1 74.88 73 ALA A CA 1
ATOM 615 C C . ALA A 1 73 ? 1.51 32.969 -8.664 1 74.88 73 ALA A C 1
ATOM 617 O O . ALA A 1 73 ? 1.147 31.781 -8.797 1 74.88 73 ALA A O 1
ATOM 618 N N . LEU A 1 74 ? 0.857 34.062 -9.102 1 73.94 74 LEU A N 1
ATOM 619 C CA . LEU A 1 74 ? -0.427 33.844 -9.766 1 73.94 74 LEU A CA 1
ATOM 620 C C . LEU A 1 74 ? -0.247 33.094 -11.078 1 73.94 74 LEU A C 1
ATOM 622 O O . LEU A 1 74 ? -1.141 32.375 -11.508 1 73.94 74 LEU A O 1
ATOM 626 N N . GLU A 1 75 ? 0.867 33.188 -11.672 1 81.06 75 GLU A N 1
ATOM 627 C CA . GLU A 1 75 ? 1.115 32.594 -12.977 1 81.06 75 GLU A CA 1
ATOM 628 C C . GLU A 1 75 ? 1.458 31.109 -12.859 1 81.06 75 GLU A C 1
ATOM 630 O O . GLU A 1 75 ? 1.433 30.375 -13.844 1 81.06 75 GLU A O 1
ATOM 635 N N . LYS A 1 76 ? 1.734 30.672 -11.734 1 88.31 76 LYS A N 1
ATOM 636 C CA . LYS A 1 76 ? 2.064 29.281 -11.469 1 88.31 76 LYS A CA 1
ATOM 637 C C . LYS A 1 76 ? 1.271 28.734 -10.281 1 88.31 76 LYS A C 1
ATOM 639 O O . LYS A 1 76 ? 1.839 28.469 -9.219 1 88.31 76 LYS A O 1
ATOM 644 N N . PRO A 1 77 ? 0.028 28.531 -10.516 1 87.94 77 PRO A N 1
ATOM 645 C CA . PRO A 1 77 ? -0.839 28.094 -9.422 1 87.94 77 PRO A CA 1
ATOM 646 C C . PRO A 1 77 ? -0.419 26.75 -8.828 1 87.94 77 PRO A C 1
ATOM 648 O O . PRO A 1 77 ? 0.126 25.906 -9.531 1 87.94 77 PRO A O 1
ATOM 651 N N . ILE A 1 78 ? -0.682 26.609 -7.574 1 91 78 ILE A N 1
ATOM 652 C CA . ILE A 1 78 ? -0.255 25.438 -6.828 1 91 78 ILE A CA 1
ATOM 653 C C . ILE A 1 78 ? -1.325 24.359 -6.922 1 91 78 ILE A C 1
ATOM 655 O O . ILE A 1 78 ? -2.51 24.625 -6.711 1 91 78 ILE A O 1
ATOM 659 N N . SER A 1 79 ? -0.938 23.156 -7.34 1 92.25 79 SER A N 1
ATOM 660 C CA . SER A 1 79 ? -1.747 21.953 -7.207 1 92.25 79 SER A CA 1
ATOM 661 C C . SER A 1 79 ? -1.105 20.969 -6.242 1 92.25 79 SER A C 1
ATOM 663 O O . SER A 1 79 ? 0.104 20.734 -6.297 1 92.25 79 SER A O 1
ATOM 665 N N . TYR A 1 80 ? -1.91 20.438 -5.305 1 93.88 80 TYR A N 1
ATOM 666 C CA . TYR A 1 80 ? -1.301 19.531 -4.336 1 93.88 80 TYR A CA 1
ATOM 667 C C . TYR A 1 80 ? -2.34 18.594 -3.746 1 93.88 80 TYR A C 1
ATOM 669 O O . TYR A 1 80 ? -3.541 18.859 -3.807 1 93.88 80 TYR A O 1
ATOM 677 N N . TYR A 1 81 ? -1.879 17.422 -3.324 1 95 81 TYR A N 1
ATOM 678 C CA . TYR A 1 81 ? -2.648 16.531 -2.461 1 95 81 TYR A CA 1
ATOM 679 C C . TYR A 1 81 ? -2.289 16.75 -0.995 1 95 81 TYR A C 1
ATOM 681 O O . TYR A 1 81 ? -1.126 16.984 -0.663 1 95 81 TYR A O 1
ATOM 689 N N . ALA A 1 82 ? -3.266 16.719 -0.123 1 95.88 82 ALA A N 1
ATOM 690 C CA . ALA A 1 82 ? -3.033 16.688 1.319 1 95.88 82 ALA A CA 1
ATOM 691 C C . ALA A 1 82 ? -3.73 15.492 1.966 1 95.88 82 ALA A C 1
ATOM 693 O O . ALA A 1 82 ? -4.871 15.172 1.62 1 95.88 82 ALA A O 1
ATOM 694 N N . PHE A 1 83 ? -3.031 14.789 2.781 1 97.19 83 PHE A N 1
ATOM 695 C CA . PHE A 1 83 ? -3.578 13.633 3.49 1 97.19 83 PHE A CA 1
ATOM 696 C C . PHE A 1 83 ? -3.369 13.781 4.992 1 97.19 83 PHE A C 1
ATOM 698 O O . PHE A 1 83 ? -2.232 13.797 5.469 1 97.19 83 PHE A O 1
ATOM 705 N N . LEU A 1 84 ? -4.445 13.93 5.746 1 97 84 LEU A N 1
ATOM 706 C CA . LEU A 1 84 ? -4.406 13.945 7.203 1 97 84 LEU A CA 1
ATOM 707 C C . LEU A 1 84 ? -4.594 12.539 7.766 1 97 84 LEU A C 1
ATOM 709 O O . LEU A 1 84 ? -5.539 11.836 7.395 1 97 84 LEU A O 1
ATOM 713 N N . PHE A 1 85 ? -3.67 12.102 8.602 1 97.56 85 PHE A N 1
ATOM 714 C CA . PHE A 1 85 ? -3.762 10.75 9.125 1 97.56 85 PHE A CA 1
ATOM 715 C C . PHE A 1 85 ? -3.223 10.68 10.555 1 97.56 85 PHE A C 1
ATOM 717 O O . PHE A 1 85 ? -2.471 11.562 10.977 1 97.56 85 PHE A O 1
ATOM 724 N N . GLU A 1 86 ? -3.625 9.703 11.234 1 96.88 86 GLU A N 1
ATOM 725 C CA . GLU A 1 86 ? -3.213 9.453 12.609 1 96.88 86 GLU A CA 1
ATOM 726 C C . GLU A 1 86 ? -2.195 8.32 12.688 1 96.88 86 GLU A C 1
ATOM 728 O O . GLU A 1 86 ? -2.336 7.305 12.008 1 96.88 86 GLU A O 1
ATOM 733 N N . ILE A 1 87 ? -1.139 8.531 13.375 1 95.38 87 ILE A N 1
ATOM 734 C CA . ILE A 1 87 ? -0.18 7.477 13.688 1 95.38 87 ILE A CA 1
ATOM 735 C C . ILE A 1 87 ? -0.273 7.117 15.172 1 95.38 87 ILE A C 1
ATOM 737 O O . ILE A 1 87 ? -0.136 7.984 16.031 1 95.38 87 ILE A O 1
ATOM 741 N N . ASP A 1 88 ? -0.533 5.898 15.422 1 92.56 88 ASP A N 1
ATOM 742 C CA . ASP A 1 88 ? -0.583 5.395 16.797 1 92.56 88 ASP A CA 1
ATOM 743 C C . ASP A 1 88 ? 0.716 4.684 17.156 1 92.56 88 ASP A C 1
ATOM 745 O O . ASP A 1 88 ? 0.957 3.555 16.734 1 92.56 88 ASP A O 1
ATOM 749 N N . PRO A 1 89 ? 1.47 5.254 18.016 1 89.56 89 PRO A N 1
ATOM 750 C CA . PRO A 1 89 ? 2.785 4.684 18.312 1 89.56 89 PRO A CA 1
ATOM 751 C C . PRO A 1 89 ? 2.691 3.334 19.016 1 89.56 89 PRO A C 1
ATOM 753 O O . PRO A 1 89 ? 3.689 2.617 19.125 1 89.56 89 PRO A O 1
ATOM 756 N N . ASP A 1 90 ? 1.545 2.992 19.516 1 91.38 90 ASP A N 1
ATOM 757 C CA . ASP A 1 90 ? 1.387 1.725 20.219 1 91.38 90 ASP A CA 1
ATOM 758 C C . ASP A 1 90 ? 1.201 0.569 19.25 1 91.38 90 ASP A C 1
ATOM 760 O O . ASP A 1 90 ? 1.293 -0.599 19.625 1 91.38 90 ASP A O 1
ATOM 764 N N . ILE A 1 91 ? 0.937 0.863 18.078 1 92 91 ILE A N 1
ATOM 765 C CA . ILE A 1 91 ? 0.828 -0.145 17.031 1 92 91 ILE A CA 1
ATOM 766 C C . ILE A 1 91 ? 2.193 -0.365 16.375 1 92 91 ILE A C 1
ATOM 768 O O . ILE A 1 91 ? 2.801 0.575 15.867 1 92 91 ILE A O 1
ATOM 772 N N . PRO A 1 92 ? 2.648 -1.585 16.328 1 91.19 92 PRO A N 1
ATOM 773 C CA . PRO A 1 92 ? 4.02 -1.852 15.891 1 91.19 92 PRO A CA 1
ATOM 774 C C . PRO A 1 92 ? 4.309 -1.303 14.492 1 91.19 92 PRO A C 1
ATOM 776 O O . PRO A 1 92 ? 5.359 -0.699 14.266 1 91.19 92 PRO A O 1
ATOM 779 N N . GLN A 1 93 ? 3.414 -1.463 13.586 1 92 93 GLN A N 1
ATOM 780 C CA . GLN A 1 93 ? 3.623 -0.988 12.219 1 92 93 GLN A CA 1
ATOM 781 C C . GLN A 1 93 ? 3.734 0.533 12.18 1 92 93 GLN A C 1
ATOM 783 O O . GLN A 1 93 ? 4.547 1.08 11.43 1 92 93 GLN A O 1
ATOM 788 N N . ASP A 1 94 ? 2.943 1.226 12.992 1 94.06 94 ASP A N 1
ATOM 789 C CA . ASP A 1 94 ? 2.971 2.684 13.07 1 94.06 94 ASP A CA 1
ATOM 790 C C . ASP A 1 94 ? 4.266 3.176 13.711 1 94.06 94 ASP A C 1
ATOM 792 O O . ASP A 1 94 ? 4.84 4.176 13.281 1 94.06 94 ASP A O 1
ATOM 796 N N . GLN A 1 95 ? 4.656 2.445 14.703 1 93.06 95 GLN A N 1
ATOM 797 C CA . GLN A 1 95 ? 5.891 2.811 15.383 1 93.06 95 GLN A CA 1
ATOM 798 C C . GLN A 1 95 ? 7.082 2.752 14.43 1 93.06 95 GLN A C 1
ATOM 800 O O . GLN A 1 95 ? 7.945 3.635 14.453 1 93.06 95 GLN A O 1
ATOM 805 N N . LYS A 1 96 ? 7.148 1.745 13.664 1 93.62 96 LYS A N 1
ATOM 806 C CA . LYS A 1 96 ? 8.242 1.609 12.711 1 93.62 96 LYS A CA 1
ATOM 807 C C . LYS A 1 96 ? 8.219 2.73 11.68 1 93.62 96 LYS A C 1
ATOM 809 O O . LYS A 1 96 ? 9.266 3.268 11.312 1 93.62 96 LYS A O 1
ATOM 814 N N . ALA A 1 97 ? 7.02 3.027 11.211 1 93.69 97 ALA A N 1
ATOM 815 C CA . ALA A 1 97 ? 6.867 4.129 10.266 1 93.69 97 ALA A CA 1
ATOM 816 C C . ALA A 1 97 ? 7.359 5.441 10.867 1 93.69 97 ALA A C 1
ATOM 818 O O . ALA A 1 97 ? 8.055 6.219 10.203 1 93.69 97 ALA A O 1
ATOM 819 N N . LEU A 1 98 ? 6.988 5.648 12.094 1 92.81 98 LEU A N 1
ATOM 820 C CA . LEU A 1 98 ? 7.402 6.859 12.789 1 92.81 98 LEU A CA 1
ATOM 821 C C . LEU A 1 98 ? 8.922 6.926 12.906 1 92.81 98 LEU A C 1
ATOM 823 O O . LEU A 1 98 ? 9.516 7.996 12.758 1 92.81 98 LEU A O 1
ATOM 827 N N . GLU A 1 99 ? 9.508 5.82 13.148 1 91.69 99 GLU A N 1
ATOM 828 C CA . GLU A 1 99 ? 10.961 5.758 13.25 1 91.69 99 GLU A CA 1
ATOM 829 C C . GLU A 1 99 ? 11.625 6.141 11.93 1 91.69 99 GLU A C 1
ATOM 831 O O . GLU A 1 99 ? 12.617 6.871 11.922 1 91.69 99 GLU A O 1
ATOM 836 N N . LEU A 1 100 ? 11.102 5.656 10.875 1 92.5 100 LEU A N 1
ATOM 837 C CA . LEU A 1 100 ? 11.641 5.992 9.562 1 92.5 100 LEU A CA 1
ATOM 838 C C . LEU A 1 100 ? 11.578 7.496 9.32 1 92.5 100 LEU A C 1
ATOM 840 O O . LEU A 1 100 ? 12.555 8.094 8.867 1 92.5 100 LEU A O 1
ATOM 844 N N . ILE A 1 101 ? 10.445 8.055 9.641 1 91.69 101 ILE A N 1
ATOM 845 C CA . ILE A 1 101 ? 10.234 9.484 9.445 1 91.69 101 ILE A CA 1
ATOM 846 C C . ILE A 1 101 ? 11.242 10.273 10.273 1 91.69 101 ILE A C 1
ATOM 848 O O . ILE A 1 101 ? 11.875 11.203 9.773 1 91.69 101 ILE A O 1
ATOM 852 N N . GLN A 1 102 ? 11.406 9.875 11.453 1 87.75 102 GLN A N 1
ATOM 853 C CA . GLN A 1 102 ? 12.305 10.578 12.375 1 87.75 102 GLN A CA 1
ATOM 854 C C . GLN A 1 102 ? 13.742 10.539 11.875 1 87.75 102 GLN A C 1
ATOM 856 O O . GLN A 1 102 ? 14.438 11.555 11.898 1 87.75 102 GLN A O 1
ATOM 861 N N . VAL A 1 103 ? 14.18 9.445 11.438 1 86.88 103 VAL A N 1
ATOM 862 C CA . VAL A 1 103 ? 15.555 9.281 10.961 1 86.88 103 VAL A CA 1
ATOM 863 C C . VAL A 1 103 ? 15.789 10.164 9.742 1 86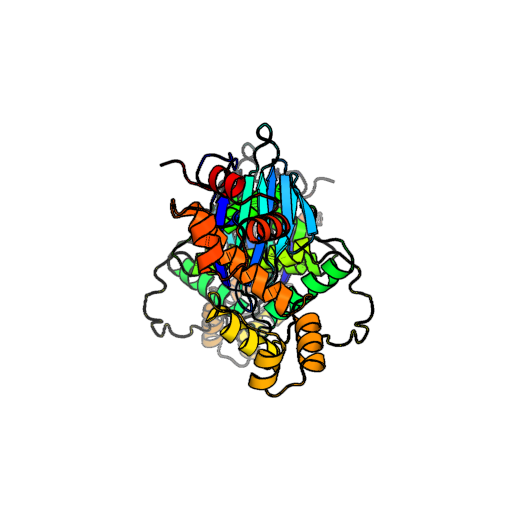.88 103 VAL A C 1
ATOM 865 O O . VAL A 1 103 ? 16.812 10.867 9.672 1 86.88 103 VAL A O 1
ATOM 868 N N . LYS A 1 104 ? 14.891 10.117 8.883 1 87.62 104 LYS A N 1
ATOM 869 C CA . LYS A 1 104 ? 15.047 10.906 7.66 1 87.62 104 LYS A CA 1
ATOM 870 C C . LYS A 1 104 ? 15.07 12.398 7.965 1 87.62 104 LYS A C 1
ATOM 872 O O . LYS A 1 104 ? 15.867 13.141 7.395 1 87.62 104 LYS A O 1
ATOM 877 N N . GLU A 1 105 ? 14.203 12.852 8.82 1 83.31 105 GLU A N 1
ATOM 878 C CA . GLU A 1 105 ? 14.094 14.273 9.141 1 83.31 105 GLU A CA 1
ATOM 879 C C . GLU A 1 105 ? 15.32 14.766 9.898 1 83.31 105 GLU A C 1
ATOM 881 O O . GLU A 1 105 ? 15.656 15.945 9.836 1 83.31 105 GLU A O 1
ATOM 886 N N . GLN A 1 106 ? 15.93 13.891 10.562 1 79.69 106 GLN A N 1
ATOM 887 C CA . GLN A 1 106 ? 17.156 14.258 11.242 1 79.69 106 GLN A CA 1
ATOM 888 C C . GLN A 1 106 ? 18.297 14.461 10.25 1 79.69 106 GLN A C 1
ATOM 890 O O . GLN A 1 106 ? 19.203 15.258 10.492 1 79.69 106 GLN A O 1
ATOM 895 N N . GLN A 1 107 ? 18.281 13.727 9.195 1 74.62 107 GLN A N 1
ATOM 896 C CA . GLN A 1 107 ? 19.375 13.734 8.219 1 74.62 107 GLN A CA 1
ATOM 897 C C . GLN A 1 107 ? 19.203 14.867 7.211 1 74.62 107 GLN A C 1
ATOM 899 O O . GLN A 1 107 ? 20.172 15.312 6.605 1 74.62 107 GLN A O 1
ATOM 904 N N . GLN A 1 108 ? 17.969 15.109 6.988 1 67.19 108 GLN A N 1
ATOM 905 C CA . GLN A 1 108 ? 17.703 16.062 5.91 1 67.19 108 GLN A CA 1
ATOM 906 C C . GLN A 1 108 ? 16.828 17.203 6.391 1 67.19 108 GLN A C 1
ATOM 908 O O . GLN A 1 108 ? 16.203 17.125 7.453 1 67.19 108 GLN A O 1
ATOM 913 N N . GLN A 1 109 ? 16.938 18.25 5.582 1 66.5 109 GLN A N 1
ATOM 914 C CA . GLN A 1 109 ? 16.031 19.375 5.797 1 66.5 109 GLN A CA 1
ATOM 915 C C . GLN A 1 109 ? 14.586 18.953 5.566 1 66.5 109 GLN A C 1
ATOM 917 O O . GLN A 1 109 ? 14.32 17.938 4.926 1 66.5 109 GLN A O 1
ATOM 922 N N . LYS A 1 110 ? 13.664 19.734 6.199 1 82.88 110 LYS A N 1
ATOM 923 C CA . LYS A 1 110 ? 12.227 19.5 6.035 1 82.88 110 LYS A CA 1
ATOM 924 C C . LYS A 1 110 ? 11.836 19.5 4.559 1 82.88 110 LYS A C 1
ATOM 926 O O . LYS A 1 110 ? 12.281 20.359 3.797 1 82.88 110 LYS A O 1
ATOM 931 N N . GLY A 1 111 ? 11.133 18.531 4.188 1 89.25 111 GLY A N 1
ATOM 932 C CA . GLY A 1 111 ? 10.688 18.359 2.812 1 89.25 111 GLY A CA 1
ATOM 933 C C . GLY A 1 111 ? 11.516 17.359 2.033 1 89.25 111 GLY A C 1
ATOM 934 O O . GLY A 1 111 ? 12.734 17.297 2.199 1 89.25 111 GLY A O 1
ATOM 935 N N . ILE A 1 112 ? 10.93 16.562 1.18 1 90.88 112 ILE A N 1
ATOM 936 C CA . ILE A 1 112 ? 11.641 15.609 0.336 1 90.88 112 ILE A CA 1
ATOM 937 C C . ILE A 1 112 ? 11.148 15.727 -1.104 1 90.88 112 ILE A C 1
ATOM 939 O O . ILE A 1 112 ? 10.055 16.234 -1.354 1 90.88 112 ILE A O 1
ATOM 943 N N . THR A 1 113 ? 12.07 15.453 -2.016 1 92.38 113 THR A N 1
ATOM 944 C CA . THR A 1 113 ? 11.695 15.375 -3.422 1 92.38 113 THR A CA 1
ATOM 945 C C . THR A 1 113 ? 11.141 13.992 -3.758 1 92.38 113 THR A C 1
ATOM 947 O O . THR A 1 113 ? 11.734 12.977 -3.396 1 92.38 113 THR A O 1
ATOM 950 N N . ILE A 1 114 ? 9.992 13.969 -4.383 1 92.12 114 ILE A N 1
ATOM 951 C CA . ILE A 1 114 ? 9.406 12.695 -4.77 1 92.12 114 ILE A CA 1
ATOM 952 C C . ILE A 1 114 ? 9.422 12.562 -6.293 1 92.12 114 ILE A C 1
ATOM 954 O O . ILE A 1 114 ? 9.523 13.562 -7.008 1 92.12 114 ILE A O 1
ATOM 958 N N . GLU A 1 115 ? 9.375 11.328 -6.758 1 89.69 115 GLU A N 1
ATOM 959 C CA . GLU A 1 115 ? 9.43 11.062 -8.188 1 89.69 115 GLU A CA 1
ATOM 960 C C . GLU A 1 115 ? 8.109 11.422 -8.867 1 89.69 115 GLU A C 1
ATOM 962 O O . GLU A 1 115 ? 7.043 11.328 -8.258 1 89.69 115 GLU A O 1
ATOM 967 N N . GLY A 1 116 ? 8.227 11.805 -10.133 1 88 116 GLY A N 1
ATOM 968 C CA . GLY A 1 116 ? 7.043 12.172 -10.898 1 88 116 GLY A CA 1
ATOM 969 C C . GLY A 1 116 ? 5.988 11.078 -10.922 1 88 116 GLY A C 1
ATOM 970 O O . GLY A 1 116 ? 4.793 11.367 -10.852 1 88 116 GLY A O 1
ATOM 971 N N . ARG A 1 117 ? 6.391 9.875 -10.93 1 86.12 117 ARG A N 1
ATOM 972 C CA . ARG A 1 117 ? 5.465 8.75 -11.023 1 86.12 117 ARG A CA 1
ATOM 973 C C . ARG A 1 117 ? 4.668 8.594 -9.727 1 86.12 117 ARG A C 1
ATOM 975 O O . ARG A 1 117 ? 3.666 7.879 -9.695 1 86.12 117 ARG A O 1
ATOM 982 N N . SER A 1 118 ? 5.062 9.273 -8.695 1 92.75 118 SER A N 1
ATOM 983 C CA . SER A 1 118 ? 4.336 9.203 -7.43 1 92.75 118 SER A CA 1
ATOM 984 C C . SER A 1 118 ? 2.926 9.766 -7.57 1 92.75 118 SER A C 1
ATOM 986 O O . SER A 1 118 ? 2.049 9.469 -6.754 1 92.75 118 SER A O 1
ATOM 988 N N . ARG A 1 119 ? 2.781 10.555 -8.586 1 93.25 119 ARG A N 1
ATOM 989 C CA . ARG A 1 119 ? 1.482 11.188 -8.789 1 93.25 119 ARG A CA 1
ATOM 990 C C . ARG A 1 119 ? 0.375 10.148 -8.898 1 93.25 119 ARG A C 1
ATOM 992 O O . ARG A 1 119 ? -0.736 10.359 -8.406 1 93.25 119 ARG A O 1
ATOM 999 N N . PHE A 1 120 ? 0.621 9.039 -9.523 1 93.44 120 PHE A N 1
ATOM 1000 C CA . PHE A 1 120 ? -0.382 7.996 -9.703 1 93.44 120 PHE A CA 1
ATOM 1001 C C . PHE A 1 120 ? -0.715 7.332 -8.375 1 93.44 120 PHE A C 1
ATOM 1003 O O . PHE A 1 120 ? -1.87 6.984 -8.117 1 93.44 120 PHE A O 1
ATOM 1010 N N . LEU A 1 121 ? 0.265 7.156 -7.59 1 96.88 121 LEU A N 1
ATOM 1011 C CA . LEU A 1 121 ? 0.053 6.566 -6.27 1 96.88 121 LEU A CA 1
ATOM 1012 C C . LEU A 1 121 ? -0.727 7.52 -5.367 1 96.88 121 LEU A C 1
ATOM 1014 O O . LEU A 1 121 ? -1.597 7.086 -4.609 1 96.88 121 LEU A O 1
ATOM 1018 N N . LEU A 1 122 ? -0.424 8.773 -5.477 1 97.25 122 LEU A N 1
ATOM 1019 C CA . LEU A 1 122 ? -1.142 9.781 -4.699 1 97.25 122 LEU A CA 1
ATOM 1020 C C . LEU A 1 122 ? -2.607 9.844 -5.113 1 97.25 122 LEU A C 1
ATOM 1022 O O . LEU A 1 122 ? -3.492 9.961 -4.262 1 97.25 122 LEU A O 1
ATOM 1026 N N . GLU A 1 123 ? -2.842 9.805 -6.387 1 95.88 123 GLU A N 1
ATOM 1027 C CA . GLU A 1 123 ? -4.211 9.789 -6.895 1 95.88 123 GLU A CA 1
ATOM 1028 C C . GLU A 1 123 ? -4.98 8.578 -6.383 1 95.88 123 GLU A C 1
ATOM 1030 O O . GLU A 1 123 ? -6.137 8.703 -5.969 1 95.88 123 GLU A O 1
ATOM 1035 N N . GLU A 1 124 ? -4.344 7.449 -6.457 1 96.56 124 GLU A N 1
ATOM 1036 C CA . GLU A 1 124 ? -4.973 6.238 -5.938 1 96.56 124 GLU A CA 1
ATOM 1037 C C . GLU A 1 124 ? -5.281 6.371 -4.449 1 96.56 124 GLU A C 1
ATOM 1039 O O . GLU A 1 124 ? -6.371 6.008 -4 1 96.56 124 GLU A O 1
ATOM 1044 N N . LEU A 1 125 ? -4.328 6.867 -3.686 1 97.94 125 LEU A N 1
ATOM 1045 C CA . LEU A 1 125 ? -4.527 7.078 -2.256 1 97.94 125 LEU A CA 1
ATOM 1046 C C . LEU A 1 125 ? -5.727 7.984 -1.999 1 97.94 125 LEU A C 1
ATOM 1048 O O . LEU A 1 125 ? -6.531 7.719 -1.107 1 97.94 125 LEU A O 1
ATOM 1052 N N . TYR A 1 126 ? -5.812 9.023 -2.811 1 97.19 126 TYR A N 1
ATOM 1053 C CA . TYR A 1 126 ? -6.91 9.984 -2.701 1 97.19 126 TYR A CA 1
ATOM 1054 C C . TYR A 1 126 ? -8.258 9.289 -2.904 1 97.19 126 TYR A C 1
ATOM 1056 O O . TYR A 1 126 ? -9.164 9.438 -2.084 1 97.19 126 TYR A O 1
ATOM 1064 N N . PHE A 1 127 ? -8.359 8.523 -3.906 1 95.5 127 PHE A N 1
ATOM 1065 C CA . PHE A 1 127 ? -9.617 7.863 -4.23 1 95.5 127 PHE A CA 1
ATOM 1066 C C . PHE A 1 127 ? -9.969 6.816 -3.178 1 95.5 127 PHE A C 1
ATOM 1068 O O . PHE A 1 127 ? -11.109 6.758 -2.707 1 95.5 127 PHE A O 1
ATOM 1075 N N . LEU A 1 128 ? -9.047 6.031 -2.797 1 96.62 128 LEU A N 1
ATOM 1076 C CA . LEU A 1 128 ? -9.289 4.977 -1.818 1 96.62 128 LEU A CA 1
ATOM 1077 C C . LEU A 1 128 ? -9.711 5.57 -0.477 1 96.62 128 LEU A C 1
ATOM 1079 O O . LEU A 1 128 ? -10.633 5.059 0.171 1 96.62 128 LEU A O 1
ATOM 1083 N N . SER A 1 129 ? -9.047 6.641 -0.07 1 96.75 129 SER A N 1
ATOM 1084 C CA . SER A 1 129 ? -9.281 7.234 1.243 1 96.75 129 SER A CA 1
ATOM 1085 C C . SER A 1 129 ? -10.688 7.809 1.347 1 96.75 129 SER A C 1
ATOM 1087 O O . SER A 1 129 ? -11.234 7.93 2.445 1 96.75 129 SER A O 1
ATOM 1089 N N . ARG A 1 130 ? -11.281 8.125 0.285 1 95.19 130 ARG A N 1
ATOM 1090 C CA . ARG A 1 130 ? -12.578 8.789 0.28 1 95.19 130 ARG A CA 1
ATOM 1091 C C . ARG A 1 130 ? -13.703 7.789 0.054 1 95.19 130 ARG A C 1
ATOM 1093 O O . ARG A 1 130 ? -14.883 8.164 0 1 95.19 130 ARG A O 1
ATOM 1100 N N . SER A 1 131 ? -13.359 6.582 -0.098 1 93.75 131 SER A N 1
ATOM 1101 C CA . SER A 1 131 ? -14.359 5.543 -0.312 1 93.75 131 SER A CA 1
ATOM 1102 C C . SER A 1 131 ? -15.203 5.32 0.939 1 93.75 131 SER A C 1
ATOM 1104 O O . SER A 1 131 ? -14.742 5.559 2.057 1 93.75 131 SER A O 1
ATOM 1106 N N . LYS A 1 132 ? -16.438 4.879 0.741 1 92.19 132 LYS A N 1
ATOM 1107 C CA . LYS A 1 132 ? -17.297 4.516 1.858 1 92.19 132 LYS A CA 1
ATOM 1108 C C . LYS A 1 132 ? -17.094 3.057 2.258 1 92.19 132 LYS A C 1
ATOM 1110 O O . LYS A 1 132 ? -17.531 2.635 3.33 1 92.19 132 LYS A O 1
ATOM 1115 N N . GLU A 1 133 ? -16.453 2.279 1.403 1 92.69 133 GLU A N 1
ATOM 1116 C CA . GLU A 1 133 ? -16.234 0.86 1.66 1 92.69 133 GLU A CA 1
ATOM 1117 C C . GLU A 1 133 ? -15.039 0.647 2.586 1 92.69 133 GLU A C 1
ATOM 1119 O O . GLU A 1 133 ? -13.945 1.146 2.318 1 92.69 133 GLU A O 1
ATOM 1124 N N . SER A 1 134 ? -15.234 -0.126 3.604 1 94.25 134 SER A N 1
ATOM 1125 C CA . SER A 1 134 ? -14.219 -0.341 4.629 1 94.25 134 SER A CA 1
ATOM 1126 C C . SER A 1 134 ? -12.945 -0.939 4.035 1 94.25 134 SER A C 1
ATOM 1128 O O . SER A 1 134 ? -11.836 -0.548 4.406 1 94.25 134 SER A O 1
ATOM 1130 N N . ALA A 1 135 ? -13.078 -1.896 3.113 1 95 135 ALA A N 1
ATOM 1131 C CA . ALA A 1 135 ? -11.914 -2.541 2.514 1 95 135 ALA A CA 1
ATOM 1132 C C . ALA A 1 135 ? -11.086 -1.541 1.713 1 95 135 ALA A C 1
ATOM 1134 O O . ALA A 1 135 ? -9.852 -1.61 1.705 1 95 135 ALA A O 1
ATOM 1135 N N . GLN A 1 136 ? -11.773 -0.644 1.043 1 96.25 136 GLN A N 1
ATOM 1136 C CA . GLN A 1 136 ? -11.07 0.371 0.266 1 96.25 136 GLN A CA 1
ATOM 1137 C C . GLN A 1 136 ? -10.336 1.352 1.178 1 96.25 136 GLN A C 1
ATOM 1139 O O . GLN A 1 136 ? -9.234 1.797 0.859 1 96.25 136 GLN A O 1
ATOM 1144 N N . LYS A 1 137 ? -10.914 1.655 2.291 1 96.81 137 LYS A N 1
ATOM 1145 C CA . LYS A 1 137 ? -10.25 2.512 3.27 1 96.81 137 LYS A CA 1
ATOM 1146 C C . LYS A 1 137 ? -9.008 1.829 3.842 1 96.81 137 LYS A C 1
ATOM 1148 O O . LYS A 1 137 ? -7.98 2.471 4.043 1 96.81 137 LYS A O 1
ATOM 1153 N N . GLN A 1 138 ? -9.164 0.567 4.109 1 96.88 138 GLN A N 1
ATOM 1154 C CA . GLN A 1 138 ? -8.016 -0.19 4.59 1 96.88 138 GLN A CA 1
ATOM 1155 C C . GLN A 1 138 ? -6.914 -0.248 3.529 1 96.88 138 GLN A C 1
ATOM 1157 O O . GLN A 1 138 ? -5.73 -0.17 3.854 1 96.88 138 GLN A O 1
ATOM 1162 N N . ALA A 1 139 ? -7.301 -0.413 2.264 1 97.69 139 ALA A N 1
ATOM 1163 C CA . ALA A 1 139 ? -6.344 -0.362 1.164 1 97.69 139 ALA A CA 1
ATOM 1164 C C . ALA A 1 139 ? -5.574 0.958 1.166 1 97.69 139 ALA A C 1
ATOM 1166 O O . ALA A 1 139 ? -4.363 0.979 0.942 1 97.69 139 ALA A O 1
ATOM 1167 N N . ALA A 1 140 ? -6.293 2.023 1.428 1 98.38 140 ALA A N 1
ATOM 1168 C CA . ALA A 1 140 ? -5.668 3.342 1.493 1 98.38 140 ALA A CA 1
ATOM 1169 C C . ALA A 1 140 ? -4.609 3.393 2.59 1 98.38 140 ALA A C 1
ATOM 1171 O O . ALA A 1 140 ? -3.525 3.947 2.391 1 98.38 140 ALA A O 1
ATOM 1172 N N . GLU A 1 141 ? -4.906 2.848 3.684 1 98 141 GLU A N 1
ATOM 1173 C CA . GLU A 1 141 ? -3.98 2.865 4.812 1 98 141 GLU A CA 1
ATOM 1174 C C . GLU A 1 141 ? -2.715 2.07 4.496 1 98 141 GLU A C 1
ATOM 1176 O O . GLU A 1 141 ? -1.607 2.502 4.824 1 98 141 GLU A O 1
ATOM 1181 N N . TYR A 1 142 ? -2.861 0.933 3.855 1 97.94 142 TYR A N 1
ATOM 1182 C CA . TYR A 1 142 ? -1.691 0.161 3.455 1 97.94 142 TYR A CA 1
ATOM 1183 C C . TYR A 1 142 ? -0.887 0.902 2.393 1 97.94 142 TYR A C 1
ATOM 1185 O O . TYR A 1 142 ? 0.345 0.845 2.387 1 97.94 142 TYR A O 1
ATOM 1193 N N . LEU A 1 143 ? -1.586 1.523 1.462 1 98.31 143 LEU A N 1
ATOM 1194 C CA . LEU A 1 143 ? -0.886 2.309 0.45 1 98.31 143 LEU A CA 1
ATOM 1195 C C . LEU A 1 143 ? -0.111 3.453 1.092 1 98.31 143 LEU A C 1
ATOM 1197 O O . LEU A 1 143 ? 1.028 3.729 0.708 1 98.31 143 LEU A O 1
ATOM 1201 N N . LEU A 1 144 ? -0.71 4.066 2.078 1 98.5 144 LEU A N 1
ATOM 1202 C CA . LEU A 1 144 ? -0.026 5.133 2.803 1 98.5 144 LEU A CA 1
ATOM 1203 C C . LEU A 1 144 ? 1.244 4.609 3.467 1 98.5 144 LEU A C 1
ATOM 1205 O O . LEU A 1 144 ? 2.299 5.242 3.383 1 98.5 144 LEU A O 1
ATOM 1209 N N . LEU A 1 145 ? 1.137 3.506 4.078 1 97.88 145 LEU A N 1
ATOM 1210 C CA . LEU A 1 145 ? 2.309 2.898 4.699 1 97.88 145 LEU A CA 1
ATOM 1211 C C . LEU A 1 145 ? 3.387 2.607 3.66 1 97.88 145 LEU A C 1
ATOM 1213 O O . LEU A 1 145 ? 4.57 2.852 3.902 1 97.88 145 LEU A O 1
ATOM 1217 N N . SER A 1 146 ? 2.961 2.033 2.527 1 97.75 146 SER A N 1
ATOM 1218 C CA . SER A 1 146 ? 3.9 1.773 1.442 1 97.75 146 SER A CA 1
ATOM 1219 C C . SER A 1 146 ? 4.645 3.043 1.04 1 97.75 146 SER A C 1
ATOM 1221 O O . SER A 1 146 ? 5.867 3.027 0.878 1 97.75 146 SER A O 1
ATOM 1223 N N . LEU A 1 147 ? 3.961 4.125 0.936 1 97.69 147 LEU A N 1
ATOM 1224 C CA . LEU A 1 147 ? 4.539 5.398 0.52 1 97.69 147 LEU A CA 1
ATOM 1225 C C . LEU A 1 147 ? 5.52 5.918 1.564 1 97.69 147 LEU A C 1
ATOM 1227 O O . LEU A 1 147 ? 6.582 6.445 1.22 1 97.69 147 LEU A O 1
ATOM 1231 N N . ILE A 1 148 ? 5.172 5.781 2.844 1 97 148 ILE A N 1
ATOM 1232 C CA . ILE A 1 148 ? 6.066 6.215 3.912 1 97 148 ILE A CA 1
ATOM 1233 C C . ILE A 1 148 ? 7.379 5.441 3.832 1 97 148 ILE A C 1
ATOM 1235 O O . ILE A 1 148 ? 8.461 6.031 3.9 1 97 148 ILE A O 1
ATOM 1239 N N . TYR A 1 149 ? 7.305 4.152 3.621 1 96.69 149 TYR A N 1
ATOM 1240 C CA . TYR A 1 149 ? 8.516 3.344 3.508 1 96.69 149 TYR A CA 1
ATOM 1241 C C . TYR A 1 149 ? 9.312 3.723 2.264 1 96.69 149 TYR A C 1
ATOM 1243 O O . TYR A 1 149 ? 10.539 3.723 2.283 1 96.69 149 TYR A O 1
ATOM 1251 N N . GLN A 1 150 ? 8.641 4.02 1.182 1 95.81 150 GLN A N 1
ATOM 1252 C CA . GLN A 1 150 ? 9.312 4.41 -0.053 1 95.81 150 GLN A CA 1
ATOM 1253 C C . GLN A 1 150 ? 10.07 5.723 0.125 1 95.81 150 GLN A C 1
ATOM 1255 O O . GLN A 1 150 ? 11.211 5.848 -0.312 1 95.81 150 GLN A O 1
ATOM 1260 N N . TRP A 1 151 ? 9.43 6.648 0.783 1 94.69 151 TRP A N 1
ATOM 1261 C CA . TRP A 1 151 ? 9.93 8.016 0.808 1 94.69 151 TRP A CA 1
ATOM 1262 C C . TRP A 1 151 ? 10.914 8.219 1.956 1 94.69 151 TRP A C 1
ATOM 1264 O O . TRP A 1 151 ? 11.867 8.992 1.838 1 94.69 151 TRP A O 1
ATOM 1274 N N . TYR A 1 152 ? 10.727 7.523 2.996 1 93 152 TYR A N 1
ATOM 1275 C CA . TYR A 1 152 ? 11.508 7.809 4.195 1 93 152 TYR A CA 1
ATOM 1276 C C . TYR A 1 152 ? 12.445 6.656 4.523 1 93 152 TYR A C 1
ATOM 1278 O O . TYR A 1 152 ? 13.305 6.781 5.398 1 93 152 TYR A O 1
ATOM 1286 N N . GLY A 1 153 ? 12.258 5.547 3.785 1 89.5 153 GLY A N 1
ATOM 1287 C CA . GLY A 1 153 ? 13.008 4.352 4.133 1 89.5 153 GLY A CA 1
ATOM 1288 C C . GLY A 1 153 ? 14.383 4.309 3.498 1 89.5 153 GLY A C 1
ATOM 1289 O O . GLY A 1 153 ? 15.062 3.281 3.553 1 89.5 153 GLY A O 1
ATOM 1290 N N . HIS A 1 154 ? 14.844 5.465 2.74 1 75 154 HIS A N 1
ATOM 1291 C CA . HIS A 1 154 ? 16.141 5.496 2.086 1 75 154 HIS A CA 1
ATOM 1292 C C . HIS A 1 154 ? 17.25 5.832 3.08 1 75 154 HIS A C 1
ATOM 1294 O O . HIS A 1 154 ? 17.047 6.621 4.008 1 75 154 HIS A O 1
ATOM 1300 N N . GLY A 1 155 ? 18.422 4.875 3.299 1 59.12 155 GLY A N 1
ATOM 1301 C CA . GLY A 1 155 ? 19.625 5.137 4.07 1 59.12 155 GLY A CA 1
ATOM 1302 C C . GLY A 1 155 ? 20.031 3.973 4.957 1 59.12 155 GLY A C 1
ATOM 1303 O O . GLY A 1 155 ? 19.25 3.059 5.191 1 59.12 155 GLY A O 1
ATOM 1304 N N . ASN A 1 156 ? 21.359 3.668 4.93 1 48.47 156 ASN A N 1
ATOM 1305 C CA . ASN A 1 156 ? 22.062 2.674 5.734 1 48.47 156 ASN A CA 1
ATOM 1306 C C . ASN A 1 156 ? 21.484 2.592 7.148 1 48.47 156 ASN A C 1
ATOM 1308 O O . ASN A 1 156 ? 21.828 3.412 8.008 1 48.47 156 ASN A O 1
ATOM 1312 N N . LEU A 1 157 ? 20.234 2.238 7.219 1 46.28 157 LEU A N 1
ATOM 1313 C CA . LEU A 1 157 ? 19.875 1.9 8.594 1 46.28 157 LEU A CA 1
ATOM 1314 C C . LEU A 1 157 ? 20.984 1.123 9.273 1 46.28 157 LEU A C 1
ATOM 1316 O O . LEU A 1 157 ? 20.781 0.541 10.344 1 46.28 157 LEU A O 1
ATOM 1320 N N . THR A 1 158 ? 21.969 0.615 8.523 1 40.34 158 THR A N 1
ATOM 1321 C CA . THR A 1 158 ? 23.031 -0.065 9.258 1 40.34 158 THR A CA 1
ATOM 1322 C C . THR A 1 158 ? 23.438 0.745 10.484 1 40.34 158 THR A C 1
ATOM 1324 O O . THR A 1 158 ? 24.453 0.444 11.125 1 40.34 158 THR A O 1
ATOM 1327 N N . MET A 1 159 ? 23.5 2.02 10.406 1 36.16 159 MET A N 1
ATOM 1328 C CA . MET A 1 159 ? 24.094 2.516 11.641 1 36.16 159 MET A CA 1
ATOM 1329 C C . MET A 1 159 ? 23.438 1.856 12.859 1 36.16 159 MET A C 1
ATOM 1331 O O . MET A 1 159 ? 22.234 1.633 12.875 1 36.16 159 MET A O 1
ATOM 1335 N N . GLU A 1 160 ? 24.25 1.114 13.617 1 35.59 160 GLU A N 1
ATOM 1336 C CA . GLU A 1 160 ? 24.031 0.636 14.977 1 35.59 160 GLU A CA 1
ATOM 1337 C C . GLU A 1 160 ? 22.906 1.416 15.664 1 35.59 160 GLU A C 1
ATOM 1339 O O . GLU A 1 160 ? 22.859 2.646 15.586 1 35.59 160 GLU A O 1
ATOM 1344 N N . SER A 1 161 ? 21.672 0.807 15.68 1 39.31 161 SER A N 1
ATOM 1345 C CA . SER A 1 161 ? 20.781 1.341 16.703 1 39.31 161 SER A CA 1
ATOM 1346 C C . SER A 1 161 ? 21.547 2.162 17.734 1 39.31 161 SER A C 1
ATOM 1348 O O . SER A 1 161 ? 22.141 1.607 18.656 1 39.31 161 SER A O 1
ATOM 1350 N N . GLN A 1 162 ? 22.594 2.795 17.344 1 35.5 162 GLN A N 1
ATOM 1351 C CA . GLN A 1 162 ? 23.031 3.576 18.5 1 35.5 162 GLN A CA 1
ATOM 1352 C C . GLN A 1 162 ? 21.828 3.969 19.375 1 35.5 162 GLN A C 1
ATOM 1354 O O . GLN A 1 162 ? 20.734 4.199 18.859 1 35.5 162 GLN A O 1
ATOM 1359 N N . GLN A 1 163 ? 21.844 3.42 20.578 1 36.12 163 GLN A N 1
ATOM 1360 C CA . GLN A 1 163 ? 21.047 3.863 21.719 1 36.12 163 GLN A CA 1
ATOM 1361 C C . GLN A 1 163 ? 20.562 5.297 21.531 1 36.12 163 GLN A C 1
ATOM 1363 O O . GLN A 1 163 ? 21.234 6.246 21.906 1 36.12 163 GLN A O 1
ATOM 1368 N N . THR A 1 164 ? 20.5 5.652 20.297 1 37.5 164 THR A N 1
ATOM 1369 C CA . THR A 1 164 ? 19.906 6.98 20.422 1 37.5 164 THR A CA 1
ATOM 1370 C C . THR A 1 164 ? 18.938 7.027 21.594 1 37.5 164 THR A C 1
ATOM 1372 O O . THR A 1 164 ? 18.109 6.125 21.75 1 37.5 164 THR A O 1
ATOM 1375 N N . THR A 1 165 ? 19.234 7.648 22.531 1 35.91 165 THR A N 1
ATOM 1376 C CA . THR A 1 165 ? 18.312 8.062 23.578 1 35.91 165 THR A CA 1
ATOM 1377 C C . THR A 1 165 ? 16.875 8.055 23.078 1 35.91 165 THR A C 1
ATOM 1379 O O . THR A 1 165 ? 16.562 8.688 22.062 1 35.91 165 THR A O 1
ATOM 1382 N N . GLN A 1 166 ? 16.156 6.844 23.062 1 39.84 166 GLN A N 1
ATOM 1383 C CA . GLN A 1 166 ? 14.695 6.863 23.047 1 39.84 166 GLN A CA 1
ATOM 1384 C C . GLN A 1 166 ? 14.156 8.289 23.172 1 39.84 166 GLN A C 1
ATOM 1386 O O . GLN A 1 166 ? 13.969 8.789 24.281 1 39.84 166 GLN A O 1
ATOM 1391 N N . THR A 1 167 ? 14.781 9.172 22.656 1 38.59 167 THR A N 1
ATOM 1392 C CA . THR A 1 167 ? 14.07 10.445 22.719 1 38.59 167 THR A CA 1
ATOM 1393 C C . THR A 1 167 ? 12.586 10.258 22.422 1 38.59 167 THR A C 1
ATOM 1395 O O . THR A 1 167 ? 12.219 9.883 21.297 1 38.59 167 THR A O 1
ATOM 1398 N N . SER A 1 168 ? 11.906 9.57 23.266 1 44 168 SER A N 1
ATOM 1399 C CA . SER A 1 168 ? 10.461 9.695 23.453 1 44 168 SER A CA 1
ATOM 1400 C C . SER A 1 168 ? 9.953 11.055 22.984 1 44 168 SER A C 1
ATOM 1402 O O . SER A 1 168 ? 9.68 11.938 23.797 1 44 168 SER A O 1
ATOM 1404 N N . LEU A 1 169 ? 10.664 11.562 22.078 1 46.34 169 LEU A N 1
ATOM 1405 C CA . LEU A 1 169 ? 10.242 12.906 21.688 1 46.34 169 LEU A CA 1
ATOM 1406 C C . LEU A 1 169 ? 8.719 13 21.656 1 46.34 169 LEU A C 1
ATOM 1408 O O . LEU A 1 169 ? 8.156 14.086 21.812 1 46.34 169 LEU A O 1
ATOM 1412 N N . PHE A 1 170 ? 8.102 11.797 21.297 1 52.47 170 PHE A N 1
ATOM 1413 C CA . PHE A 1 170 ? 6.691 12.109 21.109 1 52.47 170 PHE A CA 1
ATOM 1414 C C . PHE A 1 170 ? 5.844 11.531 22.234 1 52.47 170 PHE A C 1
ATOM 1416 O O . PHE A 1 170 ? 4.641 11.32 22.062 1 52.47 170 PHE A O 1
ATOM 1423 N N . LYS A 1 171 ? 6.77 11.094 23.266 1 58.91 171 LYS A N 1
ATOM 1424 C CA . LYS A 1 171 ? 5.891 10.711 24.375 1 58.91 171 LYS A CA 1
ATOM 1425 C C . LYS A 1 171 ? 5.164 11.922 24.953 1 58.91 171 LYS A C 1
ATOM 1427 O O . LYS A 1 171 ? 5.797 12.914 25.312 1 58.91 171 LYS A O 1
ATOM 1432 N N . GLN A 1 172 ? 3.918 11.836 24.672 1 73.12 172 GLN A N 1
ATOM 1433 C CA . GLN A 1 172 ? 3.035 12.891 25.156 1 73.12 172 GLN A CA 1
ATOM 1434 C C . GLN A 1 172 ? 3.213 13.109 26.656 1 73.12 172 GLN A C 1
ATOM 1436 O O . GLN A 1 172 ? 3.09 12.172 27.453 1 73.12 172 GLN A O 1
ATOM 1441 N N . ASN A 1 173 ? 3.805 14.305 26.969 1 83.88 173 ASN A N 1
ATOM 1442 C CA . ASN A 1 173 ? 3.9 14.711 28.359 1 83.88 173 ASN A CA 1
ATOM 1443 C C . ASN A 1 173 ? 2.547 15.156 28.906 1 83.88 173 ASN A C 1
ATOM 1445 O O . ASN A 1 173 ? 1.895 16.031 28.328 1 83.88 173 ASN A O 1
ATOM 1449 N N . LYS A 1 174 ? 2.213 14.539 29.938 1 89.69 174 LYS A N 1
ATOM 1450 C CA . LYS A 1 174 ? 0.888 14.773 30.516 1 89.69 174 LYS A CA 1
ATOM 1451 C C . LYS A 1 174 ? 0.699 16.25 30.875 1 89.69 174 LYS A C 1
ATOM 1453 O O . LYS A 1 174 ? -0.402 16.781 30.75 1 89.69 174 LYS A O 1
ATOM 1458 N N . HIS A 1 175 ? 1.694 16.875 31.391 1 92.81 175 HIS A N 1
ATOM 1459 C CA . HIS A 1 175 ? 1.617 18.281 31.781 1 92.81 175 HIS A CA 1
ATOM 1460 C C . HIS A 1 175 ? 1.438 19.172 30.547 1 92.81 175 HIS A C 1
ATOM 1462 O O . HIS A 1 175 ? 0.635 20.109 30.578 1 92.81 175 HIS A O 1
ATOM 1468 N N . VAL A 1 176 ? 2.172 18.844 29.531 1 93.19 176 VAL A N 1
ATOM 1469 C CA . VAL A 1 176 ? 2.086 19.641 28.312 1 93.19 176 VAL A CA 1
ATOM 1470 C C . VAL A 1 176 ? 0.7 19.484 27.688 1 93.19 176 VAL A C 1
ATOM 1472 O O . VAL A 1 176 ? 0.083 20.453 27.281 1 93.19 176 VAL A O 1
ATOM 1475 N N . GLU A 1 177 ? 0.217 18.297 27.734 1 92.75 177 GLU A N 1
ATOM 1476 C CA . GLU A 1 177 ? -1.113 18.047 27.188 1 92.75 177 GLU A CA 1
ATOM 1477 C C . GLU A 1 177 ? -2.182 18.797 27.969 1 92.75 177 GLU A C 1
ATOM 1479 O O . GLU A 1 177 ? -3.115 19.359 27.391 1 92.75 177 GLU A O 1
ATOM 1484 N N . ARG A 1 178 ? -2.074 18.781 29.172 1 93.88 178 ARG A N 1
ATOM 1485 C CA . ARG A 1 178 ? -3.014 19.516 30.016 1 93.88 178 ARG A CA 1
ATOM 1486 C C . ARG A 1 178 ? -2.922 21.016 29.734 1 93.88 178 ARG A C 1
ATOM 1488 O O . ARG A 1 178 ? -3.943 21.703 29.672 1 93.88 178 ARG A O 1
ATOM 1495 N N . ALA A 1 179 ? -1.711 21.484 29.656 1 94.69 179 ALA A N 1
ATOM 1496 C CA . ALA A 1 179 ? -1.509 22.891 29.328 1 94.69 179 ALA A CA 1
ATOM 1497 C C . ALA A 1 179 ? -2.188 23.25 28.016 1 94.69 179 ALA A C 1
ATOM 1499 O O . ALA A 1 179 ? -2.842 24.297 27.922 1 94.69 179 ALA A O 1
ATOM 1500 N N . LEU A 1 180 ? -2.027 22.359 27.078 1 94.25 180 LEU A N 1
ATOM 1501 C CA . LEU A 1 180 ? -2.615 22.594 25.766 1 94.25 180 LEU A CA 1
ATOM 1502 C C . LEU A 1 180 ? -4.137 22.641 25.844 1 94.25 180 LEU A C 1
ATOM 1504 O O . LEU A 1 180 ? -4.77 23.484 25.203 1 94.25 180 LEU A O 1
ATOM 1508 N N . GLN A 1 181 ? -4.699 21.844 26.625 1 93.06 181 GLN A N 1
ATOM 1509 C CA . GLN A 1 181 ? -6.145 21.859 26.828 1 93.06 181 GLN A CA 1
ATOM 1510 C C . GLN A 1 181 ? -6.605 23.172 27.469 1 93.06 181 GLN A C 1
ATOM 1512 O O . GLN A 1 181 ? -7.625 23.734 27.062 1 93.06 181 GLN A O 1
ATOM 1517 N N . ILE A 1 182 ? -5.918 23.578 28.406 1 94.25 182 ILE A N 1
ATOM 1518 C CA . ILE A 1 182 ? -6.246 24.828 29.078 1 94.25 182 ILE A CA 1
ATOM 1519 C C . ILE A 1 182 ? -6.148 26 28.094 1 94.25 182 ILE A C 1
ATOM 1521 O O . ILE A 1 182 ? -7.031 26.859 28.062 1 94.25 182 ILE A O 1
ATOM 1525 N N . MET A 1 183 ? -5.09 25.984 27.344 1 94.19 183 MET A N 1
ATOM 1526 C CA . MET A 1 183 ? -4.879 27.047 26.359 1 94.19 183 MET A CA 1
ATOM 1527 C C . MET A 1 183 ? -6.023 27.094 25.359 1 94.19 183 MET A C 1
ATOM 1529 O O . MET A 1 183 ? -6.527 28.172 25.031 1 94.19 183 MET A O 1
ATOM 1533 N N . GLU A 1 184 ? -6.414 25.938 24.938 1 92.56 184 GLU A N 1
ATOM 1534 C CA . GLU A 1 184 ? -7.48 25.859 23.938 1 92.56 184 GLU A CA 1
ATOM 1535 C C . GLU A 1 184 ? -8.797 26.391 24.484 1 92.56 184 GLU A C 1
ATOM 1537 O O . GLU A 1 184 ? -9.57 27.016 23.766 1 92.56 184 GLU A O 1
ATOM 1542 N N . LYS A 1 185 ? -9.016 26.203 25.719 1 91.94 185 LYS A N 1
ATOM 1543 C CA . LYS A 1 185 ? -10.25 26.625 26.375 1 91.94 185 LYS A CA 1
ATOM 1544 C C . LYS A 1 185 ? -10.195 28.109 26.734 1 91.94 185 LYS A C 1
ATOM 1546 O O . LYS A 1 185 ? -11.219 28.719 27.016 1 91.94 185 LYS A O 1
ATOM 1551 N N . SER A 1 186 ? -8.992 28.688 26.688 1 91.5 186 SER A N 1
ATOM 1552 C CA . SER A 1 186 ? -8.812 30.047 27.188 1 91.5 186 SER A CA 1
ATOM 1553 C C . SER A 1 186 ? -8.297 30.969 26.109 1 91.5 186 SER A C 1
ATOM 1555 O O . SER A 1 186 ? -7.523 31.891 26.391 1 91.5 186 SER A O 1
ATOM 1557 N N . ILE A 1 187 ? -8.648 30.734 24.922 1 91.56 187 ILE A N 1
ATOM 1558 C CA . ILE A 1 187 ? -8.039 31.406 23.781 1 91.56 187 ILE A CA 1
ATOM 1559 C C . ILE A 1 187 ? -8.383 32.906 23.828 1 91.56 187 ILE A C 1
ATOM 1561 O O . ILE A 1 187 ? -7.637 33.719 23.297 1 91.56 187 ILE A O 1
ATOM 1565 N N . GLN A 1 188 ? -9.477 33.281 24.453 1 91.12 188 GLN A N 1
ATOM 1566 C CA . GLN A 1 188 ? -9.914 34.656 24.484 1 91.12 188 GLN A CA 1
ATOM 1567 C C . GLN A 1 188 ? -9.359 35.375 25.719 1 91.12 188 GLN A C 1
ATOM 1569 O O . GLN A 1 188 ? -9.516 36.594 25.859 1 91.12 188 GLN A O 1
ATOM 1574 N N . GLU A 1 189 ? -8.695 34.625 26.562 1 88.06 189 GLU A N 1
ATOM 1575 C CA . GLU A 1 189 ? -8.188 35.188 27.812 1 88.06 189 GLU A CA 1
ATOM 1576 C C . GLU A 1 189 ? -6.695 35.5 27.719 1 88.06 189 GLU A C 1
ATOM 1578 O O . GLU A 1 189 ? -6.047 35.125 26.734 1 88.06 189 GLU A O 1
ATOM 1583 N N . LYS A 1 190 ? -6.273 36.219 28.703 1 85.19 190 LYS A N 1
ATOM 1584 C CA . LYS A 1 190 ? -4.836 36.406 28.891 1 85.19 190 LYS A CA 1
ATOM 1585 C C . LYS A 1 190 ? -4.273 35.406 29.891 1 85.19 190 LYS A C 1
ATOM 1587 O O . LYS A 1 190 ? -4.766 35.281 31.016 1 85.19 190 LYS A O 1
ATOM 1592 N N . ILE A 1 191 ? -3.457 34.562 29.328 1 84.81 191 ILE A N 1
ATOM 1593 C CA . ILE A 1 191 ? -2.842 33.594 30.234 1 84.81 191 ILE A CA 1
ATOM 1594 C C . ILE A 1 191 ? -1.354 33.906 30.375 1 84.81 191 ILE A C 1
ATOM 1596 O O . ILE A 1 191 ? -0.678 34.219 29.406 1 84.81 191 ILE A O 1
ATOM 1600 N N . ASN A 1 192 ? -0.934 33.906 31.609 1 88.75 192 ASN A N 1
ATOM 1601 C CA . ASN A 1 192 ? 0.502 34.031 31.859 1 88.75 192 ASN A CA 1
ATOM 1602 C C . ASN A 1 192 ? 1.118 32.656 32.125 1 88.75 192 ASN A C 1
ATOM 1604 O O . ASN A 1 192 ? 0.458 31.781 32.688 1 88.75 192 ASN A O 1
ATOM 1608 N N . THR A 1 193 ? 2.309 32.531 31.688 1 92.44 193 THR A N 1
ATOM 1609 C CA . THR A 1 193 ? 3.018 31.25 31.797 1 92.44 193 THR A CA 1
ATOM 1610 C C . THR A 1 193 ? 3.152 30.828 33.25 1 92.44 193 THR A C 1
ATOM 1612 O O . THR A 1 193 ? 3.088 29.641 33.562 1 92.44 193 THR A O 1
ATOM 1615 N N . GLN A 1 194 ? 3.281 31.797 34.062 1 93 194 GLN A N 1
ATOM 1616 C CA . GLN A 1 194 ? 3.445 31.516 35.5 1 93 194 GLN A CA 1
ATOM 1617 C C . GLN A 1 194 ? 2.176 30.906 36.062 1 93 194 GLN A C 1
ATOM 1619 O O . GLN A 1 194 ? 2.238 29.906 36.812 1 93 194 GLN A O 1
ATOM 1624 N N . ASP A 1 195 ? 1.085 31.516 35.781 1 92.12 195 ASP A N 1
ATOM 1625 C CA . ASP A 1 195 ? -0.195 31.016 36.281 1 92.12 195 ASP A CA 1
ATOM 1626 C C . ASP A 1 195 ? -0.454 29.594 35.75 1 92.12 195 ASP A C 1
ATOM 1628 O O . ASP A 1 195 ? -0.928 28.734 36.5 1 92.12 195 ASP A O 1
ATOM 1632 N N . LEU A 1 196 ? -0.166 29.391 34.531 1 94.12 196 LEU A N 1
ATOM 1633 C CA . LEU A 1 196 ? -0.359 28.078 33.938 1 94.12 196 LEU A CA 1
ATOM 1634 C C . LEU A 1 196 ? 0.544 27.047 34.594 1 94.12 196 LEU A C 1
ATOM 1636 O O . LEU A 1 196 ? 0.11 25.922 34.875 1 94.12 196 LEU A O 1
ATOM 1640 N N . ALA A 1 197 ? 1.787 27.375 34.781 1 96 197 ALA A N 1
ATOM 1641 C CA . ALA A 1 197 ? 2.734 26.484 35.469 1 96 197 ALA A CA 1
ATOM 1642 C C . ALA A 1 197 ? 2.244 26.109 36.844 1 96 197 ALA A C 1
ATOM 1644 O O . ALA A 1 197 ? 2.311 24.938 37.25 1 96 197 ALA A O 1
ATOM 1645 N N . GLU A 1 198 ? 1.773 27.094 37.531 1 94.69 198 GLU A N 1
ATOM 1646 C CA . GLU A 1 198 ? 1.264 26.859 38.875 1 94.69 198 GLU A CA 1
ATOM 1647 C C . GLU A 1 198 ? 0.076 25.906 38.875 1 94.69 198 GLU A C 1
ATOM 1649 O O . GLU A 1 198 ? -0.025 25.031 39.719 1 94.69 198 GLU A O 1
ATOM 1654 N N . GLU A 1 199 ? -0.755 26.125 37.969 1 93.75 199 GLU A N 1
ATOM 1655 C CA . GLU A 1 199 ? -1.913 25.25 37.812 1 93.75 199 GLU A CA 1
ATOM 1656 C C . GLU A 1 199 ? -1.484 23.797 37.594 1 93.75 199 GLU A C 1
ATOM 1658 O O . GLU A 1 199 ? -2.188 22.859 37.969 1 93.75 199 GLU A O 1
ATOM 1663 N N . LEU A 1 200 ? -0.405 23.641 36.969 1 95.38 200 LEU A N 1
ATOM 1664 C CA . LEU A 1 200 ? 0.099 22.328 36.625 1 95.38 200 LEU A CA 1
ATOM 1665 C C . LEU A 1 200 ? 1.01 21.781 37.719 1 95.38 200 LEU A C 1
ATOM 1667 O O . LEU A 1 200 ? 1.509 20.656 37.594 1 95.38 200 LEU A O 1
ATOM 1671 N N . GLY A 1 201 ? 1.258 22.594 38.688 1 95.81 201 GLY A N 1
ATOM 1672 C CA . GLY A 1 201 ? 2.104 22.188 39.812 1 95.81 201 GLY A CA 1
ATOM 1673 C C . GLY A 1 201 ? 3.582 22.203 39.469 1 95.81 201 GLY A C 1
ATOM 1674 O O . GLY A 1 201 ? 4.355 21.406 40 1 95.81 201 GLY A O 1
ATOM 1675 N N . LEU A 1 202 ? 3.959 23.062 38.594 1 96.69 202 LEU A N 1
ATOM 1676 C CA . LEU A 1 202 ? 5.348 23.141 38.156 1 96.69 202 LEU A CA 1
ATOM 1677 C C . LEU A 1 202 ? 5.906 24.547 38.375 1 96.69 202 LEU A C 1
ATOM 1679 O O . LEU A 1 202 ? 5.145 25.5 38.469 1 96.69 202 LEU A O 1
ATOM 1683 N N . SER A 1 203 ? 7.273 24.625 38.469 1 96.88 203 SER A N 1
ATOM 1684 C CA . SER A 1 203 ? 7.887 25.938 38.312 1 96.88 203 SER A CA 1
ATOM 1685 C C . SER A 1 203 ? 7.781 26.469 36.906 1 96.88 203 SER A C 1
ATOM 1687 O O . SER A 1 203 ? 7.664 25.672 35.938 1 96.88 203 SER A O 1
ATOM 1689 N N . GLU A 1 204 ? 7.746 27.734 36.781 1 96.06 204 GLU A N 1
ATOM 1690 C CA . GLU A 1 204 ? 7.66 28.328 35.469 1 96.06 204 GLU A CA 1
ATOM 1691 C C . GLU A 1 204 ? 8.828 27.891 34.562 1 96.06 204 GLU A C 1
ATOM 1693 O O . GLU A 1 204 ? 8.633 27.562 33.406 1 96.06 204 GLU A O 1
ATOM 1698 N N . GLU A 1 205 ? 9.992 27.844 35.156 1 96.12 205 GLU A N 1
ATOM 1699 C CA . GLU A 1 205 ? 11.195 27.453 34.438 1 96.12 205 GLU A CA 1
ATOM 1700 C C . GLU A 1 205 ? 11.086 26.016 33.938 1 96.12 205 GLU A C 1
ATOM 1702 O O . GLU A 1 205 ? 11.406 25.734 32.781 1 96.12 205 GLU A O 1
ATOM 1707 N N . HIS A 1 206 ? 10.688 25.203 34.812 1 95.62 206 HIS A N 1
ATOM 1708 C CA . HIS A 1 206 ? 10.547 23.797 34.438 1 95.62 206 HIS A CA 1
ATOM 1709 C C . HIS A 1 206 ? 9.461 23.609 33.375 1 95.62 206 HIS A C 1
ATOM 1711 O O . HIS A 1 206 ? 9.625 22.812 32.469 1 95.62 206 HIS A O 1
ATOM 1717 N N . PHE A 1 207 ? 8.367 24.266 33.562 1 95.62 207 PHE A N 1
ATOM 1718 C CA . PHE A 1 207 ? 7.266 24.188 32.594 1 95.62 207 PHE A CA 1
ATOM 1719 C C . PHE A 1 207 ? 7.723 24.609 31.219 1 95.62 207 PHE A C 1
ATOM 1721 O O . PHE A 1 207 ? 7.465 23.906 30.234 1 95.62 207 PHE A O 1
ATOM 1728 N N . ILE A 1 208 ? 8.383 25.719 31.094 1 95.62 208 ILE A N 1
ATOM 1729 C CA . ILE A 1 208 ? 8.852 26.25 29.828 1 95.62 208 ILE A CA 1
ATOM 1730 C C . ILE A 1 208 ? 9.82 25.266 29.172 1 95.62 208 ILE A C 1
ATOM 1732 O O . ILE A 1 208 ? 9.75 25 27.969 1 95.62 208 ILE A O 1
ATOM 1736 N N . ARG A 1 209 ? 10.68 24.688 29.984 1 95 209 ARG A N 1
ATOM 1737 C CA . ARG A 1 209 ? 11.641 23.703 29.469 1 95 209 ARG A CA 1
ATOM 1738 C C . ARG A 1 209 ? 10.93 22.484 28.906 1 95 209 ARG A C 1
ATOM 1740 O O . ARG A 1 209 ? 11.281 22 27.812 1 95 209 ARG A O 1
ATOM 1747 N N . LEU A 1 210 ? 10.008 22.062 29.625 1 93.25 210 LEU A N 1
ATOM 1748 C CA . LEU A 1 210 ? 9.242 20.891 29.203 1 93.25 210 LEU A CA 1
ATOM 1749 C C . LEU A 1 210 ? 8.484 21.156 27.906 1 93.25 210 LEU A C 1
ATOM 1751 O O . LEU A 1 210 ? 8.445 20.312 27.016 1 93.25 210 LEU A O 1
ATOM 1755 N N . PHE A 1 211 ? 7.883 22.25 27.875 1 93.5 211 PHE A N 1
ATOM 1756 C CA . PHE A 1 211 ? 7.082 22.641 26.719 1 93.5 211 PHE A CA 1
ATOM 1757 C C . PHE A 1 211 ? 7.953 22.766 25.469 1 93.5 211 PHE A C 1
ATOM 1759 O O . PHE A 1 211 ? 7.605 22.25 24.406 1 93.5 211 PHE A O 1
ATOM 1766 N N . ARG A 1 212 ? 9.078 23.344 25.625 1 92.88 212 ARG A N 1
ATOM 1767 C CA . ARG A 1 212 ? 10 23.516 24.516 1 92.88 212 ARG A CA 1
ATOM 1768 C C . ARG A 1 212 ? 10.531 22.156 24.031 1 92.88 212 ARG A C 1
ATOM 1770 O O . ARG A 1 212 ? 10.734 21.953 22.828 1 92.88 212 ARG A O 1
ATOM 1777 N N . LYS A 1 213 ? 10.766 21.391 24.938 1 89.31 213 LYS A N 1
ATOM 1778 C CA . LYS A 1 213 ? 11.242 20.062 24.578 1 89.31 213 LYS A CA 1
ATOM 1779 C C . LYS A 1 213 ? 10.18 19.297 23.797 1 89.31 213 LYS A C 1
ATOM 1781 O O . LYS A 1 213 ? 10.508 18.562 22.859 1 89.31 213 LYS A O 1
ATOM 1786 N N . SER A 1 214 ? 8.961 19.531 24.125 1 88.56 214 SER A N 1
ATOM 1787 C CA . SER A 1 214 ? 7.859 18.781 23.547 1 88.56 214 SER A CA 1
ATOM 1788 C C . SER A 1 214 ? 7.43 19.359 22.203 1 88.56 214 SER A C 1
ATOM 1790 O O . SER A 1 214 ? 7.145 18.609 21.266 1 88.56 214 SER A O 1
ATOM 1792 N N . LEU A 1 215 ? 7.395 20.719 22.156 1 90.06 215 LEU A N 1
ATOM 1793 C CA . LEU A 1 215 ? 6.734 21.312 20.984 1 90.06 215 LEU A CA 1
ATOM 1794 C C . LEU A 1 215 ? 7.699 22.188 20.219 1 90.06 215 LEU A C 1
ATOM 1796 O O . LEU A 1 215 ? 7.367 22.672 19.125 1 90.06 215 LEU A O 1
ATOM 1800 N N . GLY A 1 216 ? 8.883 22.453 20.734 1 88.06 216 GLY A N 1
ATOM 1801 C CA . GLY A 1 216 ? 9.906 23.203 20.031 1 88.06 216 GLY A CA 1
ATOM 1802 C C . GLY A 1 216 ? 9.734 24.703 20.156 1 88.06 216 GLY A C 1
ATOM 1803 O O . GLY A 1 216 ? 10.445 25.484 19.516 1 88.06 216 GLY A O 1
ATOM 1804 N N . MET A 1 217 ? 8.75 25.109 21.016 1 91.81 217 MET A N 1
ATOM 1805 C CA . MET A 1 217 ? 8.523 26.531 21.25 1 91.81 217 MET A CA 1
ATOM 1806 C C . MET A 1 217 ? 8 26.766 22.672 1 91.81 217 MET A C 1
ATOM 1808 O O . MET A 1 217 ? 7.633 25.828 23.359 1 91.81 217 MET A O 1
ATOM 1812 N N . SER A 1 218 ? 8.008 27.984 23.094 1 93.94 218 SER A N 1
ATOM 1813 C CA . SER A 1 218 ? 7.559 28.312 24.438 1 93.94 218 SER A CA 1
ATOM 1814 C C . SER A 1 218 ? 6.039 28.281 24.547 1 93.94 218 SER A C 1
ATOM 1816 O O . SER A 1 218 ? 5.344 28.375 23.531 1 93.94 218 SER A O 1
ATOM 1818 N N . PRO A 1 219 ? 5.555 28.141 25.766 1 95.06 219 PRO A N 1
ATOM 1819 C CA . PRO A 1 219 ? 4.105 28.172 25.953 1 95.06 219 PRO A CA 1
ATOM 1820 C C . PRO A 1 219 ? 3.479 29.469 25.438 1 95.06 219 PRO A C 1
ATOM 1822 O O . PRO A 1 219 ? 2.41 29.438 24.812 1 95.06 219 PRO A O 1
ATOM 1825 N N . PHE A 1 220 ? 4.141 30.547 25.656 1 93.12 220 PHE A N 1
ATOM 1826 C CA . PHE A 1 220 ? 3.625 31.828 25.203 1 93.12 220 PHE A CA 1
ATOM 1827 C C . PHE A 1 220 ? 3.533 31.859 23.688 1 93.12 220 PHE A C 1
ATOM 1829 O O . PHE A 1 220 ? 2.516 32.281 23.125 1 93.12 220 PHE A O 1
ATOM 1836 N N . GLN A 1 221 ? 4.578 31.469 23.062 1 93.88 221 GLN A N 1
ATOM 1837 C CA . GLN A 1 221 ? 4.598 31.438 21.609 1 93.88 221 GLN A CA 1
ATOM 1838 C C . GLN A 1 221 ? 3.479 30.562 21.062 1 93.88 221 GLN A C 1
ATOM 1840 O O . GLN A 1 221 ? 2.793 30.938 20.109 1 93.88 221 GLN A O 1
ATOM 1845 N N . TYR A 1 222 ? 3.314 29.422 21.672 1 94.94 222 TYR A N 1
ATOM 1846 C CA . TYR A 1 222 ? 2.289 28.5 21.219 1 94.94 222 TYR A CA 1
ATOM 1847 C C . TYR A 1 222 ? 0.896 29.094 21.406 1 94.94 222 TYR A C 1
ATOM 1849 O O . TYR A 1 222 ? 0.059 29.016 20.5 1 94.94 222 TYR A O 1
ATOM 1857 N N . PHE A 1 223 ? 0.654 29.594 22.547 1 95 223 PHE A N 1
ATOM 1858 C CA . PHE A 1 223 ? -0.649 30.172 22.859 1 95 223 PHE A CA 1
ATOM 1859 C C . PHE A 1 223 ? -0.979 31.312 21.891 1 95 223 PHE A C 1
ATOM 1861 O O . PHE A 1 223 ? -2.119 31.438 21.438 1 95 223 PHE A O 1
ATOM 1868 N N . THR A 1 224 ? -0.017 32.094 21.625 1 94.5 224 THR A N 1
ATOM 1869 C CA . THR A 1 224 ? -0.192 33.188 20.656 1 94.5 224 THR A CA 1
ATOM 1870 C C . THR A 1 224 ? -0.581 32.625 19.297 1 94.5 224 THR A C 1
ATOM 1872 O O . THR A 1 224 ? -1.485 33.156 18.641 1 94.5 224 THR A O 1
ATOM 1875 N N . ARG A 1 225 ? 0.064 31.625 18.906 1 96.38 225 ARG A N 1
ATOM 1876 C CA . ARG A 1 225 ? -0.23 31.016 17.609 1 96.38 225 ARG A CA 1
ATOM 1877 C C . ARG A 1 225 ? -1.633 30.422 17.594 1 96.38 225 ARG A C 1
ATOM 1879 O O . ARG A 1 225 ? -2.316 30.453 16.578 1 96.38 225 ARG A O 1
ATOM 1886 N N . LEU A 1 226 ? -2.02 29.875 18.672 1 96.06 226 LEU A N 1
ATOM 1887 C CA . LEU A 1 226 ? -3.383 29.359 18.781 1 96.06 226 LEU A CA 1
ATOM 1888 C C . LEU A 1 226 ? -4.398 30.484 18.594 1 96.06 226 LEU A C 1
ATOM 1890 O O . LEU A 1 226 ? -5.414 30.297 17.922 1 96.06 226 LEU A O 1
ATOM 1894 N N . LYS A 1 227 ? -4.133 31.609 19.219 1 95.75 227 LYS A N 1
ATOM 1895 C CA . LYS A 1 227 ? -5.008 32.75 19.078 1 95.75 227 LYS A CA 1
ATOM 1896 C C . LYS A 1 227 ? -5.059 33.25 17.625 1 95.75 227 LYS A C 1
ATOM 1898 O O . LYS A 1 227 ? -6.129 33.594 17.109 1 95.75 227 LYS A O 1
ATOM 1903 N N . ILE A 1 228 ? -3.895 33.219 17.047 1 96.44 228 ILE A N 1
ATOM 1904 C CA . ILE A 1 228 ? -3.812 33.656 15.656 1 96.44 228 ILE A CA 1
ATOM 1905 C C . ILE A 1 228 ? -4.598 32.719 14.766 1 96.44 228 ILE A C 1
ATOM 1907 O O . ILE A 1 228 ? -5.27 33.125 13.828 1 96.44 228 ILE A O 1
ATOM 1911 N N . GLU A 1 229 ? -4.496 31.438 15.039 1 95.81 229 GLU A N 1
ATOM 1912 C CA . GLU A 1 229 ? -5.27 30.453 14.289 1 95.81 229 GLU A CA 1
ATOM 1913 C C . GLU A 1 229 ? -6.766 30.734 14.398 1 95.81 229 GLU A C 1
ATOM 1915 O O . GLU A 1 229 ? -7.477 30.75 13.391 1 95.81 229 GLU A O 1
ATOM 1920 N N . ALA A 1 230 ? -7.219 30.953 15.578 1 94.88 230 ALA A N 1
ATOM 1921 C CA . ALA A 1 230 ? -8.625 31.25 15.805 1 94.88 230 ALA A CA 1
ATOM 1922 C C . ALA A 1 230 ? -9.023 32.562 15.109 1 94.88 230 ALA A C 1
ATOM 1924 O O . ALA A 1 230 ? -10.086 32.625 14.477 1 94.88 230 ALA A O 1
ATOM 1925 N N . ALA A 1 231 ? -8.211 33.5 15.234 1 95.38 231 ALA A N 1
ATOM 1926 C CA . ALA A 1 231 ? -8.469 34.812 14.602 1 95.38 231 ALA A CA 1
ATOM 1927 C C . ALA A 1 231 ? -8.555 34.656 13.086 1 95.38 231 ALA A C 1
ATOM 1929 O O . ALA A 1 231 ? -9.375 35.312 12.438 1 95.38 231 ALA A O 1
ATOM 1930 N N . SER A 1 232 ? -7.664 33.844 12.562 1 94.19 232 SER A N 1
ATOM 1931 C CA . SER A 1 232 ? -7.648 33.656 11.117 1 94.19 232 SER A CA 1
ATOM 1932 C C . SER A 1 232 ? -8.977 33.062 10.625 1 94.19 232 SER A C 1
ATOM 1934 O O . SER A 1 232 ? -9.445 33.406 9.539 1 94.19 232 SER A O 1
ATOM 1936 N N . ALA A 1 233 ? -9.555 32.281 11.406 1 91.25 233 ALA A N 1
ATOM 1937 C CA . ALA A 1 233 ? -10.859 31.719 11.062 1 91.25 233 ALA A CA 1
ATOM 1938 C C . ALA A 1 233 ? -11.938 32.812 11.047 1 91.25 233 ALA A C 1
ATOM 1940 O O . ALA A 1 233 ? -12.766 32.844 10.141 1 91.25 233 ALA A O 1
ATOM 1941 N N . TYR A 1 234 ? -11.875 33.625 11.984 1 92.06 234 TYR A N 1
ATOM 1942 C CA . 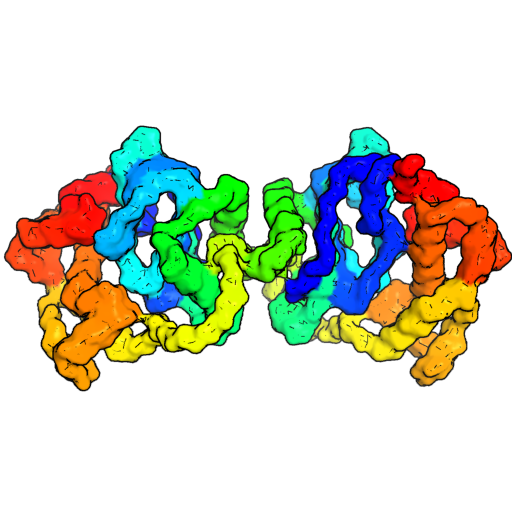TYR A 1 234 ? -12.828 34.719 12.055 1 92.06 234 TYR A CA 1
ATOM 1943 C C . TYR A 1 234 ? -12.672 35.656 10.867 1 92.06 234 TYR A C 1
ATOM 1945 O O . TYR A 1 234 ? -13.656 36.188 10.336 1 92.06 234 TYR A O 1
ATOM 1953 N N . LEU A 1 235 ? -11.477 35.875 10.477 1 91.69 235 LEU A N 1
ATOM 1954 C CA . LEU A 1 235 ? -11.188 36.781 9.375 1 91.69 235 LEU A CA 1
ATOM 1955 C C . LEU A 1 235 ? -11.828 36.312 8.086 1 91.69 235 LEU A C 1
ATOM 1957 O O . LEU A 1 235 ? -12.398 37.094 7.332 1 91.69 235 LEU A O 1
ATOM 1961 N N . VAL A 1 236 ? -11.773 35 7.887 1 88.19 236 VAL A N 1
ATOM 1962 C CA . VAL A 1 236 ? -12.195 34.469 6.602 1 88.19 236 VAL A CA 1
ATOM 1963 C C . VAL A 1 236 ? -13.688 34.156 6.637 1 88.19 236 VAL A C 1
ATOM 1965 O O . VAL A 1 236 ? -14.359 34.188 5.602 1 88.19 236 VAL A O 1
ATOM 1968 N N . GLU A 1 237 ? -14.219 33.938 7.805 1 87.06 237 GLU A N 1
ATOM 1969 C CA . GLU A 1 237 ? -15.602 33.5 7.914 1 87.06 237 GLU A CA 1
ATOM 1970 C C . GLU A 1 237 ? -16.531 34.625 8.273 1 87.06 237 GLU A C 1
ATOM 1972 O O . GLU A 1 237 ? -17.75 34.438 8.375 1 87.06 237 GLU A O 1
ATOM 1977 N N . SER A 1 238 ? -15.984 35.844 8.492 1 87.19 238 SER A N 1
ATOM 1978 C CA . SER A 1 238 ? -16.828 37 8.867 1 87.19 238 SER A CA 1
ATOM 1979 C C . SER A 1 238 ? -16.312 38.281 8.273 1 87.19 238 SER A C 1
ATOM 1981 O O . SER A 1 238 ? -15.242 38.312 7.656 1 87.19 238 SER A O 1
ATOM 1983 N N . PHE A 1 239 ? -17.109 39.344 8.484 1 89.44 239 PHE A N 1
ATOM 1984 C CA . PHE A 1 239 ? -16.688 40.656 8.047 1 89.44 239 PHE A CA 1
ATOM 1985 C C . PHE A 1 239 ? -16.375 41.562 9.242 1 89.44 239 PHE A C 1
ATOM 1987 O O . PHE A 1 239 ? -16.422 42.781 9.141 1 89.44 239 PHE A O 1
ATOM 1994 N N . MET A 1 240 ? -16.078 40.906 10.242 1 93.69 240 MET A N 1
ATOM 1995 C CA . MET A 1 240 ? -15.75 41.688 11.445 1 93.69 240 MET A CA 1
ATOM 1996 C C . MET A 1 240 ? -14.516 42.562 11.227 1 93.69 240 MET A C 1
ATOM 1998 O O . MET A 1 240 ? -13.547 42.125 10.602 1 93.69 240 MET A O 1
ATOM 2002 N N . PRO A 1 241 ? -14.586 43.781 11.766 1 95.75 241 PRO A N 1
ATOM 2003 C CA . PRO A 1 241 ? -13.383 44.625 11.68 1 95.75 241 PRO A CA 1
ATOM 2004 C C . PRO A 1 241 ? -12.18 44 12.375 1 95.75 241 PRO A C 1
ATOM 2006 O O . PRO A 1 241 ? -12.328 43.375 13.422 1 95.75 241 PRO A O 1
ATOM 2009 N N . ILE A 1 242 ? -11.039 44.25 11.867 1 96 242 ILE A N 1
ATOM 2010 C CA . ILE A 1 242 ? -9.789 43.719 12.383 1 96 242 ILE A CA 1
ATOM 2011 C C . ILE A 1 242 ? -9.617 44.125 13.852 1 96 242 ILE A C 1
ATOM 2013 O O . ILE A 1 242 ? -9.164 43.312 14.672 1 96 242 ILE A O 1
ATOM 2017 N N . LYS A 1 243 ? -9.992 45.344 14.109 1 96.5 243 LYS A N 1
ATOM 2018 C CA . LYS A 1 243 ? -9.891 45.812 15.484 1 96.5 243 LYS A CA 1
ATOM 2019 C C . LYS A 1 243 ? -10.734 44.969 16.438 1 96.5 243 LYS A C 1
ATOM 2021 O O . LYS A 1 243 ? -10.305 44.688 17.547 1 96.5 243 LYS A O 1
ATOM 2026 N N . THR A 1 244 ? -11.922 44.625 15.984 1 96.44 244 THR A N 1
ATOM 2027 C CA . THR A 1 244 ? -12.828 43.844 16.797 1 96.44 244 THR A CA 1
ATOM 2028 C C . THR A 1 244 ? -12.242 42.438 17.062 1 96.44 244 THR A C 1
ATOM 2030 O O . THR A 1 244 ? -12.281 41.969 18.203 1 96.44 244 THR A O 1
ATOM 2033 N N . ILE A 1 245 ? -11.695 41.844 16.062 1 96.19 245 ILE A N 1
ATOM 2034 C CA . ILE A 1 245 ? -11.078 40.531 16.203 1 96.19 245 ILE A CA 1
ATOM 2035 C C . ILE A 1 245 ? -9.875 40.625 17.125 1 96.19 245 ILE A C 1
ATOM 2037 O O . ILE A 1 245 ? -9.703 39.781 18.016 1 96.19 245 ILE A O 1
ATOM 2041 N N . SER A 1 246 ? -9.039 41.625 16.984 1 95.75 246 SER A N 1
ATOM 2042 C CA . SER A 1 246 ? -7.883 41.875 17.844 1 95.75 246 SER A CA 1
ATOM 2043 C C . SER A 1 246 ? -8.289 41.969 19.312 1 95.75 246 SER A C 1
ATOM 2045 O O . SER A 1 246 ? -7.703 41.281 20.156 1 95.75 246 SER A O 1
ATOM 2047 N N . ASP A 1 247 ? -9.359 42.719 19.531 1 94.38 247 ASP A N 1
ATOM 2048 C CA . ASP A 1 247 ? -9.844 42.906 20.906 1 94.38 247 ASP A CA 1
ATOM 2049 C C . ASP A 1 247 ? -10.422 41.625 21.469 1 94.38 247 ASP A C 1
ATOM 2051 O O . ASP A 1 247 ? -10.211 41.312 22.641 1 94.38 247 ASP A O 1
ATOM 2055 N N . TYR A 1 248 ? -11.094 40.969 20.625 1 93.62 248 TYR A N 1
ATOM 2056 C CA . TYR A 1 248 ? -11.773 39.75 21.031 1 93.62 248 TYR A CA 1
ATOM 2057 C C . TYR A 1 248 ? -10.773 38.719 21.547 1 93.62 248 TYR A C 1
ATOM 2059 O O . TYR A 1 248 ? -11.062 37.969 22.484 1 93.62 248 TYR A O 1
ATOM 2067 N N . PHE A 1 249 ? -9.594 38.688 21.016 1 94.75 249 PHE A N 1
ATOM 2068 C CA . PHE A 1 249 ? -8.617 37.688 21.375 1 94.75 249 PHE A CA 1
ATOM 2069 C C . PHE A 1 249 ? -7.57 38.25 22.328 1 94.75 249 PHE A C 1
ATOM 2071 O O . PHE A 1 249 ? -6.531 37.625 22.578 1 94.75 249 PHE A O 1
ATOM 2078 N N . GLY A 1 250 ? -7.781 39.469 22.797 1 90.94 250 GLY A N 1
ATOM 2079 C CA . GLY A 1 250 ? -7.055 40.031 23.922 1 90.94 250 GLY A CA 1
ATOM 2080 C C . GLY A 1 250 ? -5.75 40.688 23.516 1 90.94 250 GLY A C 1
ATOM 2081 O O . GLY A 1 250 ? -4.832 40.812 24.344 1 90.94 250 GLY A O 1
ATOM 2082 N N . PHE A 1 251 ? -5.562 41.125 22.344 1 93.38 251 PHE A N 1
ATOM 2083 C CA . PHE A 1 251 ? -4.375 41.844 21.953 1 93.38 251 PHE A CA 1
ATOM 2084 C C . PHE A 1 251 ? -4.469 43.312 22.406 1 93.38 251 PHE A C 1
ATOM 2086 O O . PHE A 1 251 ? -5.566 43.875 22.5 1 93.38 251 PHE A O 1
ATOM 2093 N N . GLU A 1 252 ? -3.35 43.906 22.625 1 89.88 252 GLU A N 1
ATOM 2094 C CA . GLU A 1 252 ? -3.27 45.25 23.172 1 89.88 252 GLU A CA 1
ATOM 2095 C C . GLU A 1 252 ? -3.838 46.281 22.203 1 89.88 252 GLU A C 1
ATOM 2097 O O . GLU A 1 252 ? -4.504 47.25 22.609 1 89.88 252 GLU A O 1
ATOM 2102 N N . ASN A 1 253 ? -3.436 46.188 20.953 1 92.5 253 ASN A N 1
ATOM 2103 C CA . ASN A 1 253 ? -3.957 47.031 19.906 1 92.5 253 ASN A CA 1
ATOM 2104 C C . ASN A 1 253 ? -3.859 46.375 18.531 1 92.5 253 ASN A C 1
ATOM 2106 O O . ASN A 1 253 ? -3.133 45.406 18.359 1 92.5 253 ASN A O 1
ATOM 2110 N N . PRO A 1 254 ? -4.605 46.875 17.625 1 94.81 254 PRO A N 1
ATOM 2111 C CA . PRO A 1 254 ? -4.672 46.281 16.297 1 94.81 254 PRO A CA 1
ATOM 2112 C C . PRO A 1 254 ? -3.32 46.25 15.586 1 94.81 254 PRO A C 1
ATOM 2114 O O . PRO A 1 254 ? -3.068 45.375 14.766 1 94.81 254 PRO A O 1
ATOM 2117 N N . PHE A 1 255 ? -2.484 47.156 15.93 1 95.94 255 PHE A N 1
ATOM 2118 C CA . PHE A 1 255 ? -1.164 47.188 15.312 1 95.94 255 PHE A CA 1
ATOM 2119 C C . PHE A 1 255 ? -0.324 46 15.766 1 95.94 255 PHE A C 1
ATOM 2121 O O . PHE A 1 255 ? 0.328 45.344 14.945 1 95.94 255 PHE A O 1
ATOM 2128 N N . HIS A 1 256 ? -0.377 45.812 17.047 1 95.62 256 HIS A N 1
ATOM 2129 C CA . HIS A 1 256 ? 0.342 44.656 17.594 1 95.62 256 HIS A CA 1
ATOM 2130 C C . HIS A 1 256 ? -0.223 43.344 17.062 1 95.62 256 HIS A C 1
ATOM 2132 O O . HIS A 1 256 ? 0.533 42.438 16.703 1 95.62 256 HIS A O 1
ATOM 2138 N N . PHE A 1 257 ? -1.516 43.281 17.016 1 96.69 257 PHE A N 1
ATOM 2139 C CA . PHE A 1 257 ? -2.186 42.094 16.453 1 96.69 257 PHE A CA 1
ATOM 2140 C C . PHE A 1 257 ? -1.733 41.844 15.023 1 96.69 257 PHE A C 1
ATOM 2142 O O . PHE A 1 257 ? -1.353 40.719 14.672 1 96.69 257 PHE A O 1
ATOM 2149 N N . SER A 1 258 ? -1.729 42.844 14.203 1 97.44 258 SER A N 1
ATOM 2150 C CA . SER A 1 258 ? -1.393 42.719 12.789 1 97.44 258 SER A CA 1
ATOM 2151 C C . SER A 1 258 ? 0.053 42.281 12.602 1 97.44 258 SER A C 1
ATOM 2153 O O . SER A 1 258 ? 0.353 41.469 11.703 1 97.44 258 SER A O 1
ATOM 2155 N N . ARG A 1 259 ? 0.906 42.781 13.398 1 96.81 259 ARG A N 1
ATOM 2156 C CA . ARG A 1 259 ? 2.314 42.406 13.32 1 96.81 259 ARG A CA 1
ATOM 2157 C C . ARG A 1 259 ? 2.512 40.938 13.641 1 96.81 259 ARG A C 1
ATOM 2159 O O . ARG A 1 259 ? 3.207 40.219 12.914 1 96.81 259 ARG A O 1
ATOM 2166 N N . ILE A 1 260 ? 1.897 40.531 14.711 1 96.19 260 ILE A N 1
ATOM 2167 C CA . ILE A 1 260 ? 2.025 39.125 15.148 1 96.19 260 ILE A CA 1
ATOM 2168 C C . ILE A 1 260 ? 1.356 38.219 14.133 1 96.19 260 ILE A C 1
ATOM 2170 O O . ILE A 1 260 ? 1.885 37.156 13.812 1 96.19 260 ILE A O 1
ATOM 2174 N N . PHE A 1 261 ? 0.195 38.656 13.664 1 97.31 261 PHE A N 1
ATOM 2175 C CA . PHE A 1 261 ? -0.546 37.906 12.672 1 97.31 261 PHE A CA 1
ATOM 2176 C C . PHE A 1 261 ? 0.304 37.688 11.422 1 97.31 261 PHE A C 1
ATOM 2178 O O . PHE A 1 261 ? 0.417 36.531 10.945 1 97.31 261 PHE A O 1
ATOM 2185 N N . LYS A 1 262 ? 0.933 38.688 10.977 1 96.25 262 LYS A N 1
ATOM 2186 C CA . LYS A 1 262 ? 1.774 38.594 9.789 1 96.25 262 LYS A CA 1
ATOM 2187 C C . LYS A 1 262 ? 2.986 37.688 10.047 1 96.25 262 LYS A C 1
ATOM 2189 O O . LYS A 1 262 ? 3.391 36.906 9.172 1 96.25 262 LYS A O 1
ATOM 2194 N N . LYS A 1 263 ? 3.514 37.844 11.203 1 95.25 263 LYS A N 1
ATOM 2195 C CA . LYS A 1 263 ? 4.656 37 11.562 1 95.25 263 LYS A CA 1
ATOM 2196 C C . LYS A 1 263 ? 4.285 35.531 11.539 1 95.25 263 LYS A C 1
ATOM 2198 O O . LYS A 1 263 ? 5.086 34.688 11.125 1 95.25 263 LYS A O 1
ATOM 2203 N N . CYS A 1 264 ? 3.1 35.188 11.93 1 95.12 264 CYS A N 1
ATOM 2204 C CA . CYS A 1 264 ? 2.652 33.812 12.055 1 95.12 264 CYS A CA 1
ATOM 2205 C C . CYS A 1 264 ? 2.176 33.25 10.711 1 95.12 264 CYS A C 1
ATOM 2207 O O . CYS A 1 264 ? 2.473 32.125 10.352 1 95.12 264 CYS A O 1
ATOM 2209 N N . THR A 1 265 ? 1.488 34.094 9.891 1 93.81 265 THR A N 1
ATOM 2210 C CA . THR A 1 265 ? 0.786 33.594 8.719 1 93.81 265 THR A CA 1
ATOM 2211 C C . THR A 1 265 ? 1.497 34 7.434 1 93.81 265 THR A C 1
ATOM 2213 O O . THR A 1 265 ? 1.216 33.469 6.359 1 93.81 265 THR A O 1
ATOM 2216 N N . GLY A 1 266 ? 2.359 34.969 7.559 1 91.81 266 GLY A N 1
ATOM 2217 C CA . GLY A 1 266 ? 3.045 35.5 6.391 1 91.81 266 GLY A CA 1
ATOM 2218 C C . GLY A 1 266 ? 2.277 36.625 5.691 1 91.81 266 GLY A C 1
ATOM 2219 O O . GLY A 1 266 ? 2.803 37.281 4.789 1 91.81 266 GLY A O 1
ATOM 2220 N N . LEU A 1 267 ? 1.05 36.875 6.141 1 92.5 267 LEU A N 1
ATOM 2221 C CA . LEU A 1 267 ? 0.199 37.906 5.551 1 92.5 267 LEU A CA 1
ATOM 2222 C C . LEU A 1 267 ? -0.398 38.781 6.629 1 92.5 267 LEU A C 1
ATOM 2224 O O . LEU A 1 267 ? -0.656 38.344 7.746 1 92.5 267 LEU A O 1
ATOM 2228 N N . SER A 1 268 ? -0.64 40 6.281 1 95.31 268 SER A N 1
ATOM 2229 C CA . SER A 1 268 ? -1.422 40.875 7.172 1 95.31 268 SER A CA 1
ATOM 2230 C C . SER A 1 268 ? -2.859 40.375 7.285 1 95.31 268 SER A C 1
ATOM 2232 O O . SER A 1 268 ? -3.34 39.625 6.422 1 95.31 268 SER A O 1
ATOM 2234 N N . PRO A 1 269 ? -3.533 40.812 8.359 1 96.12 269 PRO A N 1
ATOM 2235 C CA . PRO A 1 269 ? -4.938 40.375 8.469 1 96.12 269 PRO A CA 1
ATOM 2236 C C . PRO A 1 269 ? -5.754 40.75 7.234 1 96.12 269 PRO A C 1
ATOM 2238 O O . PRO A 1 269 ? -6.551 39.969 6.746 1 96.12 269 PRO A O 1
ATOM 2241 N N . LYS A 1 270 ? -5.559 41.938 6.727 1 93.56 270 LYS A N 1
ATOM 2242 C CA . LYS A 1 270 ? -6.285 42.406 5.551 1 93.56 270 LYS A CA 1
ATOM 2243 C C . LYS A 1 270 ? -5.98 41.531 4.336 1 93.56 270 LYS A C 1
ATOM 2245 O O . LYS A 1 270 ? -6.891 41.094 3.635 1 93.56 270 LYS A O 1
ATOM 2250 N N . ASP A 1 271 ? -4.738 41.312 4.059 1 90.62 271 ASP A N 1
ATOM 2251 C CA . ASP A 1 271 ? -4.316 40.5 2.922 1 90.62 271 ASP A CA 1
ATOM 2252 C C . ASP A 1 271 ? -4.777 39.062 3.076 1 90.62 271 ASP A C 1
ATOM 2254 O O . ASP A 1 271 ? -5.125 38.406 2.092 1 90.62 271 ASP A O 1
ATOM 2258 N N . TYR A 1 272 ? -4.715 38.562 4.328 1 91.5 272 TYR A N 1
ATOM 2259 C CA . TYR A 1 272 ? -5.16 37.219 4.617 1 91.5 272 TYR A CA 1
ATOM 2260 C C . TYR A 1 272 ? -6.629 37.031 4.246 1 91.5 272 TYR A C 1
ATOM 2262 O O . TYR A 1 272 ? -6.996 36.062 3.59 1 91.5 272 TYR A O 1
ATOM 2270 N N . ARG A 1 273 ? -7.457 37.938 4.68 1 89.31 273 ARG A N 1
ATOM 2271 C CA . ARG A 1 273 ? -8.875 37.938 4.344 1 89.31 273 ARG A CA 1
ATOM 2272 C C . ARG A 1 273 ? -9.086 37.938 2.832 1 89.31 273 ARG A C 1
ATOM 2274 O O . ARG A 1 273 ? -9.898 37.188 2.305 1 89.31 273 ARG A O 1
ATOM 2281 N N . LYS A 1 274 ? -8.383 38.75 2.146 1 85.38 274 LYS A N 1
ATOM 2282 C CA . LYS A 1 274 ? -8.5 38.844 0.694 1 85.38 274 LYS A CA 1
ATOM 2283 C C . LYS A 1 274 ? -8.086 37.531 0.019 1 85.38 274 LYS A C 1
ATOM 2285 O O . LYS A 1 274 ? -8.719 37.125 -0.948 1 85.38 274 LYS A O 1
ATOM 2290 N N . THR A 1 275 ? -7.066 36.938 0.551 1 82 275 THR A N 1
ATOM 2291 C CA . THR A 1 275 ? -6.469 35.75 -0.055 1 82 275 THR A CA 1
ATOM 2292 C C . THR A 1 275 ? -7.355 34.531 0.158 1 82 275 THR A C 1
ATOM 2294 O O . THR A 1 275 ? -7.508 33.719 -0.742 1 82 275 THR A O 1
ATOM 2297 N N . TYR A 1 276 ? -7.996 34.406 1.332 1 82.5 276 TYR A N 1
ATOM 2298 C CA . TYR A 1 276 ? -8.625 33.125 1.694 1 82.5 276 TYR A CA 1
ATOM 2299 C C . TYR A 1 276 ? -10.141 33.25 1.714 1 82.5 276 TYR A C 1
ATOM 2301 O O . TYR A 1 276 ? -10.852 32.281 1.896 1 82.5 276 TYR A O 1
ATOM 2309 N N . THR A 1 277 ? -10.672 34.5 1.62 1 76.06 277 THR A N 1
ATOM 2310 C CA . THR A 1 277 ? -12.125 34.656 1.564 1 76.06 277 THR A CA 1
ATOM 2311 C C . THR A 1 277 ? -12.672 34.156 0.229 1 76.06 277 THR A C 1
ATOM 2313 O O . THR A 1 277 ? -12.109 34.469 -0.827 1 76.06 277 THR A O 1
ATOM 2316 N N . GLN A 1 278 ? -13.5 32.969 0.361 1 59 278 GLN A N 1
ATOM 2317 C CA . GLN A 1 278 ? -14.195 32.438 -0.807 1 59 278 GLN A CA 1
ATOM 2318 C C . GLN A 1 278 ? -15.078 33.5 -1.455 1 59 278 GLN A C 1
ATOM 2320 O O . GLN A 1 278 ? -15.781 34.25 -0.763 1 59 278 GLN A O 1
ATOM 2325 N N . ARG A 1 279 ? -14.633 34.25 -2.457 1 47.84 279 ARG A N 1
ATOM 2326 C CA . ARG A 1 279 ? -15.609 35.125 -3.1 1 47.84 279 ARG A CA 1
ATOM 2327 C C . ARG A 1 279 ? -16.953 34.406 -3.268 1 47.84 279 ARG A C 1
ATOM 2329 O O . ARG A 1 279 ? -17.016 33.344 -3.871 1 47.84 279 ARG A O 1
ATOM 2336 N N . ILE A 1 280 ? -17.891 34.312 -2.23 1 35.78 280 ILE A N 1
ATOM 2337 C CA . ILE A 1 280 ? -19.266 34.156 -2.707 1 35.78 280 ILE A CA 1
ATOM 2338 C C . ILE A 1 280 ? -19.578 35.25 -3.719 1 35.78 280 ILE A C 1
ATOM 2340 O O . ILE A 1 280 ? -19.281 36.438 -3.482 1 35.78 280 ILE A O 1
ATOM 2344 N N . MET B 1 1 ? 3.184 -10.82 4.805 1 92.12 1 MET B N 1
ATOM 2345 C CA . MET B 1 1 ? 3.348 -11.188 3.402 1 92.12 1 MET B CA 1
ATOM 2346 C C . MET B 1 1 ? 4.773 -10.914 2.934 1 92.12 1 MET B C 1
ATOM 2348 O O . MET B 1 1 ? 5.387 -9.922 3.334 1 92.12 1 MET B O 1
ATOM 2352 N N . ASN B 1 2 ? 5.359 -11.836 2.236 1 93.88 2 ASN B N 1
ATOM 2353 C CA . ASN B 1 2 ? 6.711 -11.75 1.691 1 93.88 2 ASN B CA 1
ATOM 2354 C C . ASN B 1 2 ? 6.73 -12.023 0.191 1 93.88 2 ASN B C 1
ATOM 2356 O O . ASN B 1 2 ? 6.309 -13.094 -0.254 1 93.88 2 ASN B O 1
ATOM 2360 N N . ILE B 1 3 ? 7.203 -11.055 -0.53 1 97.44 3 ILE B N 1
ATOM 2361 C CA . ILE B 1 3 ? 7.285 -11.242 -1.976 1 97.44 3 ILE B CA 1
ATOM 2362 C C . ILE B 1 3 ? 8.57 -11.984 -2.33 1 97.44 3 ILE B C 1
ATOM 2364 O O . ILE B 1 3 ? 9.672 -11.508 -2.021 1 97.44 3 ILE B O 1
ATOM 2368 N N . LYS B 1 4 ? 8.5 -13.031 -3.004 1 94.88 4 LYS B N 1
ATOM 2369 C CA . LYS B 1 4 ? 9.633 -13.906 -3.307 1 94.88 4 LYS B CA 1
ATOM 2370 C C . LYS B 1 4 ? 10.195 -13.617 -4.695 1 94.88 4 LYS B C 1
ATOM 2372 O O . LYS B 1 4 ? 11.391 -13.797 -4.938 1 94.88 4 LYS B O 1
ATOM 2377 N N . ASP B 1 5 ? 9.312 -13.297 -5.555 1 92.88 5 ASP B N 1
ATOM 2378 C CA . ASP B 1 5 ? 9.734 -13.047 -6.93 1 92.88 5 ASP B CA 1
ATOM 2379 C C . ASP B 1 5 ? 8.75 -12.125 -7.648 1 92.88 5 ASP B C 1
ATOM 2381 O O . ASP B 1 5 ? 7.566 -12.078 -7.297 1 92.88 5 ASP B O 1
ATOM 2385 N N . ALA B 1 6 ? 9.227 -11.312 -8.531 1 94.44 6 ALA B N 1
ATOM 2386 C CA . ALA B 1 6 ? 8.445 -10.438 -9.398 1 94.44 6 ALA B CA 1
ATOM 2387 C C . ALA B 1 6 ? 9.016 -10.414 -10.812 1 94.44 6 ALA B C 1
ATOM 2389 O O . ALA B 1 6 ? 10.219 -10.203 -11 1 94.44 6 ALA B O 1
ATOM 2390 N N . VAL B 1 7 ? 8.102 -10.625 -11.805 1 91.62 7 VAL B N 1
ATOM 2391 C CA . VAL B 1 7 ? 8.578 -10.641 -13.188 1 91.62 7 VAL B CA 1
ATOM 2392 C C . VAL B 1 7 ? 7.629 -9.836 -14.07 1 91.62 7 VAL B C 1
ATOM 2394 O O . VAL B 1 7 ? 6.426 -9.766 -13.797 1 91.62 7 VAL B O 1
ATOM 2397 N N . TYR B 1 8 ? 8.172 -9.141 -15.008 1 91.88 8 TYR B N 1
ATOM 2398 C CA . TYR B 1 8 ? 7.426 -8.523 -16.109 1 91.88 8 TYR B CA 1
ATOM 2399 C C . TYR B 1 8 ? 7.805 -9.164 -17.438 1 91.88 8 TYR B C 1
ATOM 2401 O O . TYR B 1 8 ? 8.984 -9.227 -17.781 1 91.88 8 TYR B O 1
ATOM 2409 N N . VAL B 1 9 ? 6.82 -9.727 -18.031 1 85.69 9 VAL B N 1
ATOM 2410 C CA . VAL B 1 9 ? 7.02 -10.312 -19.359 1 85.69 9 VAL B CA 1
ATOM 2411 C C . VAL B 1 9 ? 6.355 -9.43 -20.422 1 85.69 9 VAL B C 1
ATOM 2413 O O . VAL B 1 9 ? 5.148 -9.188 -20.359 1 85.69 9 VAL B O 1
ATOM 2416 N N . TYR B 1 10 ? 7.129 -8.961 -21.328 1 80.12 10 TYR B N 1
ATOM 2417 C CA . TYR B 1 10 ? 6.637 -8.133 -22.422 1 80.12 10 TYR B CA 1
ATOM 2418 C C . TYR B 1 10 ? 6.492 -8.938 -23.703 1 80.12 10 TYR B C 1
ATOM 2420 O O . TYR B 1 10 ? 7.469 -9.5 -24.203 1 80.12 10 TYR B O 1
ATOM 2428 N N . ARG B 1 11 ? 5.309 -8.977 -24.219 1 77.69 11 ARG B N 1
ATOM 2429 C CA . ARG B 1 11 ? 4.953 -9.641 -25.469 1 77.69 11 ARG B CA 1
ATOM 2430 C C . ARG B 1 11 ? 5.543 -11.047 -25.547 1 77.69 11 ARG B C 1
ATOM 2432 O O . ARG B 1 11 ? 6.469 -11.297 -26.312 1 77.69 11 ARG B O 1
ATOM 2439 N N . LEU B 1 12 ? 4.977 -11.922 -24.703 1 67.62 12 LEU B N 1
ATOM 2440 C CA . LEU B 1 12 ? 5.336 -13.328 -24.656 1 67.62 12 LEU B CA 1
ATOM 2441 C C . LEU B 1 12 ? 5.332 -13.938 -26.062 1 67.62 12 LEU B C 1
ATOM 2443 O O . LEU B 1 12 ? 4.273 -14.289 -26.578 1 67.62 12 LEU B O 1
ATOM 2447 N N . VAL B 1 13 ? 6.309 -13.555 -26.922 1 59.38 13 VAL B N 1
ATOM 2448 C CA . VAL B 1 13 ? 6.34 -14.148 -28.25 1 59.38 13 VAL B CA 1
ATOM 2449 C C . VAL B 1 13 ? 6.953 -15.539 -28.188 1 59.38 13 VAL B C 1
ATOM 2451 O O . VAL B 1 13 ? 7.926 -15.766 -27.453 1 59.38 13 VAL B O 1
ATOM 2454 N N . GLY B 1 14 ? 6.16 -16.594 -28.359 1 55.38 14 GLY B N 1
ATOM 2455 C CA . GLY B 1 14 ? 6.496 -18.016 -28.391 1 55.38 14 GLY B CA 1
ATOM 2456 C C . GLY B 1 14 ? 7.984 -18.266 -28.516 1 55.38 14 GLY B C 1
ATOM 2457 O O . GLY B 1 14 ? 8.469 -19.328 -28.094 1 55.38 14 GLY B O 1
ATOM 2458 N N . GLY B 1 15 ? 8.648 -17.266 -29.109 1 51 15 GLY B N 1
ATOM 2459 C CA . GLY B 1 15 ? 10.047 -17.562 -29.391 1 51 15 GLY B CA 1
ATOM 2460 C C . GLY B 1 15 ? 11 -16.984 -28.344 1 51 15 GLY B C 1
ATOM 2461 O O . GLY B 1 15 ? 12.133 -17.453 -28.219 1 51 15 GLY B O 1
ATOM 2462 N N . ASP B 1 16 ? 10.766 -15.984 -27.906 1 51.31 16 ASP B N 1
ATOM 2463 C CA . ASP B 1 16 ? 11.828 -15.438 -27.062 1 51.31 16 ASP B CA 1
ATOM 2464 C C . ASP B 1 16 ? 11.68 -15.922 -25.609 1 51.31 16 ASP B C 1
ATOM 2466 O O . ASP B 1 16 ? 10.766 -16.672 -25.297 1 51.31 16 ASP B O 1
ATOM 2470 N N . ARG B 1 17 ? 12.234 -15.234 -24.547 1 51.66 17 ARG B N 1
ATOM 2471 C CA . ARG B 1 17 ? 12.5 -15.555 -23.141 1 51.66 17 ARG B CA 1
ATOM 2472 C C . ARG B 1 17 ? 11.203 -15.734 -22.375 1 51.66 17 ARG B C 1
ATOM 2474 O O . ARG B 1 17 ? 10.586 -14.758 -21.938 1 51.66 17 ARG B O 1
ATOM 2481 N N . LEU B 1 18 ? 10.5 -16.984 -22.875 1 59.56 18 LEU B N 1
ATOM 2482 C CA . LEU B 1 18 ? 9.445 -17.266 -21.922 1 59.56 18 LEU B CA 1
ATOM 2483 C C . LEU B 1 18 ? 10.016 -17.453 -20.516 1 59.56 18 LEU B C 1
ATOM 2485 O O . LEU B 1 18 ? 10.914 -18.266 -20.312 1 59.56 18 LEU B O 1
ATOM 2489 N N . SER B 1 19 ? 9.625 -16.609 -19.656 1 63.09 19 SER B N 1
ATOM 2490 C CA . SER B 1 19 ? 10.086 -16.703 -18.281 1 63.09 19 SER B CA 1
ATOM 2491 C C . SER B 1 19 ? 9.492 -17.922 -17.578 1 63.09 19 SER B C 1
ATOM 2493 O O . SER B 1 19 ? 8.453 -18.438 -18 1 63.09 19 SER B O 1
ATOM 2495 N N . TRP B 1 20 ? 10.172 -18.562 -16.719 1 72.06 20 TRP B N 1
ATOM 2496 C CA . TRP B 1 20 ? 9.781 -19.688 -15.867 1 72.06 20 TRP B CA 1
ATOM 2497 C C . TRP B 1 20 ? 8.352 -19.516 -15.367 1 72.06 20 TRP B C 1
ATOM 2499 O O . TRP B 1 20 ? 7.625 -20.5 -15.211 1 72.06 20 TRP B O 1
ATOM 2509 N N . HIS B 1 21 ? 7.812 -18.328 -15.445 1 76.56 21 HIS B N 1
ATOM 2510 C CA . HIS B 1 21 ? 6.5 -18.078 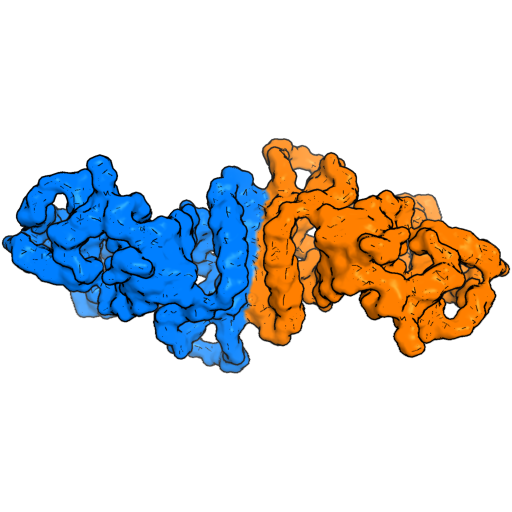-14.867 1 76.56 21 HIS B CA 1
ATOM 2511 C C . HIS B 1 21 ? 5.383 -18.484 -15.82 1 76.56 21 HIS B C 1
ATOM 2513 O O . HIS B 1 21 ? 4.242 -18.688 -15.406 1 76.56 21 HIS B O 1
ATOM 2519 N N . GLY B 1 22 ? 5.719 -18.656 -17.031 1 84 22 GLY B N 1
ATOM 2520 C CA . GLY B 1 22 ? 4.691 -19.062 -17.984 1 84 22 GLY B CA 1
ATOM 2521 C C . GLY B 1 22 ? 4.621 -20.562 -18.203 1 84 22 GLY B C 1
ATOM 2522 O O . GLY B 1 22 ? 3.617 -21.078 -18.688 1 84 22 GLY B O 1
ATOM 2523 N N . ARG B 1 23 ? 5.68 -21.266 -17.797 1 88.62 23 ARG B N 1
ATOM 2524 C CA . ARG B 1 23 ? 5.762 -22.719 -17.969 1 88.62 23 ARG B CA 1
ATOM 2525 C C . ARG B 1 23 ? 4.867 -23.438 -16.969 1 88.62 23 ARG B C 1
ATOM 2527 O O . ARG B 1 23 ? 4.41 -22.844 -16 1 88.62 23 ARG B O 1
ATOM 2534 N N . TYR B 1 24 ? 4.605 -24.672 -17.266 1 93.62 24 TYR B N 1
ATOM 2535 C CA . TYR B 1 24 ? 3.797 -25.5 -16.375 1 93.62 24 TYR B CA 1
ATOM 2536 C C . TYR B 1 24 ? 4.523 -25.781 -15.07 1 93.62 24 TYR B C 1
ATOM 2538 O O . TYR B 1 24 ? 5.613 -26.359 -15.07 1 93.62 24 TYR B O 1
ATOM 2546 N N . HIS B 1 25 ? 3.949 -25.25 -13.992 1 93.44 25 HIS B N 1
ATOM 2547 C CA . HIS B 1 25 ? 4.605 -25.438 -12.703 1 93.44 25 HIS B CA 1
ATOM 2548 C C . HIS B 1 25 ? 3.631 -25.219 -11.547 1 93.44 25 HIS B C 1
ATOM 2550 O O . HIS B 1 25 ? 2.467 -24.891 -11.773 1 93.44 25 HIS B O 1
ATOM 2556 N N . THR B 1 26 ? 4.078 -25.547 -10.375 1 93.62 26 THR B N 1
ATOM 2557 C CA . THR B 1 26 ? 3.369 -25.266 -9.125 1 93.62 26 THR B CA 1
ATOM 2558 C C . THR B 1 26 ? 4.312 -24.672 -8.086 1 93.62 26 THR B C 1
ATOM 2560 O O . THR B 1 26 ? 5.5 -24.5 -8.352 1 93.62 26 THR B O 1
ATOM 2563 N N . HIS B 1 27 ? 3.748 -24.266 -6.977 1 92.19 27 HIS B N 1
ATOM 2564 C CA . HIS B 1 27 ? 4.566 -23.641 -5.941 1 92.19 27 HIS B CA 1
ATOM 2565 C C . HIS B 1 27 ? 4.379 -24.344 -4.598 1 92.19 27 HIS B C 1
ATOM 2567 O O . HIS B 1 27 ? 3.658 -25.328 -4.508 1 92.19 27 HIS B O 1
ATOM 2573 N N . GLY B 1 28 ? 5.102 -23.859 -3.564 1 88.88 28 GLY B N 1
ATOM 2574 C CA . GLY B 1 28 ? 5.145 -24.469 -2.246 1 88.88 28 GLY B CA 1
ATOM 2575 C C . GLY B 1 28 ? 3.932 -24.156 -1.396 1 88.88 28 GLY B C 1
ATOM 2576 O O . GLY B 1 28 ? 2.994 -23.5 -1.866 1 88.88 28 GLY B O 1
ATOM 2577 N N . PRO B 1 29 ? 3.973 -24.766 0.049 1 87.56 29 PRO B N 1
ATOM 2578 C CA . PRO B 1 29 ? 2.816 -24.703 0.945 1 87.56 29 PRO B CA 1
ATOM 2579 C C . PRO B 1 29 ? 2.516 -23.281 1.415 1 87.56 29 PRO B C 1
ATOM 2581 O O . PRO B 1 29 ? 1.453 -23.016 1.99 1 87.56 29 PRO B O 1
ATOM 2584 N N . ASN B 1 30 ? 2.447 -22.219 0.879 1 90.5 30 ASN B N 1
ATOM 2585 C CA . ASN B 1 30 ? 2.094 -20.859 1.279 1 90.5 30 ASN B CA 1
ATOM 2586 C C . ASN B 1 30 ? 2.387 -19.844 0.169 1 90.5 30 ASN B C 1
ATOM 2588 O O . ASN B 1 30 ? 2.336 -18.641 0.394 1 90.5 30 ASN B O 1
ATOM 2592 N N . ASP B 1 31 ? 2.66 -20.469 -0.933 1 94.88 31 ASP B N 1
ATOM 2593 C CA . ASP B 1 31 ? 3.025 -19.594 -2.049 1 94.88 31 ASP B CA 1
ATOM 2594 C C . ASP B 1 31 ? 1.81 -19.266 -2.912 1 94.88 31 ASP B C 1
ATOM 2596 O O . ASP B 1 31 ? 1.131 -20.172 -3.404 1 94.88 31 ASP B O 1
ATOM 2600 N N . TYR B 1 32 ? 1.555 -18.031 -2.984 1 96.31 32 TYR B N 1
ATOM 2601 C CA . TYR B 1 32 ? 0.54 -17.516 -3.893 1 96.31 32 TYR B CA 1
ATOM 2602 C C . TYR B 1 32 ? 1.18 -16.734 -5.031 1 96.31 32 TYR B C 1
ATOM 2604 O O . TYR B 1 32 ? 2.291 -16.219 -4.895 1 96.31 32 TYR B O 1
ATOM 2612 N N . GLU B 1 33 ? 0.503 -16.703 -6.145 1 96.81 33 GLU B N 1
ATOM 2613 C CA . GLU B 1 33 ? 1.056 -15.945 -7.266 1 96.81 33 GLU B CA 1
ATOM 2614 C C . GLU B 1 33 ? -0.035 -15.172 -8 1 96.81 33 GLU B C 1
ATOM 2616 O O . GLU B 1 33 ? -1.052 -15.75 -8.398 1 96.81 33 GLU B O 1
ATOM 2621 N N . PHE B 1 34 ? 0.169 -13.836 -8.117 1 97 34 PHE B N 1
ATOM 2622 C CA . PHE B 1 34 ? -0.681 -13.016 -8.977 1 97 34 PHE B CA 1
ATOM 2623 C C . PHE B 1 34 ? -0.177 -13.039 -10.414 1 97 34 PHE B C 1
ATOM 2625 O O . PHE B 1 34 ? 1.029 -12.961 -10.656 1 97 34 PHE B O 1
ATOM 2632 N N . HIS B 1 35 ? -1.071 -13.188 -11.336 1 96.56 35 HIS B N 1
ATOM 2633 C CA . HIS B 1 35 ? -0.838 -12.961 -12.766 1 96.56 35 HIS B CA 1
ATOM 2634 C C . HIS B 1 35 ? -1.723 -11.836 -13.297 1 96.56 35 HIS B C 1
ATOM 2636 O O . HIS B 1 35 ? -2.926 -12.031 -13.484 1 96.56 35 HIS B O 1
ATOM 2642 N N . ALA B 1 36 ? -1.167 -10.664 -13.508 1 96.94 36 ALA B N 1
ATOM 2643 C CA . ALA B 1 36 ? -1.908 -9.516 -14.023 1 96.94 36 ALA B CA 1
ATOM 2644 C C . ALA B 1 36 ? -1.639 -9.305 -15.508 1 96.94 36 ALA B C 1
ATOM 2646 O O . ALA B 1 36 ? -0.591 -8.781 -15.891 1 96.94 36 ALA B O 1
ATOM 2647 N N . PHE B 1 37 ? -2.58 -9.672 -16.266 1 95.62 37 PHE B N 1
ATOM 2648 C CA . PHE B 1 37 ? -2.424 -9.578 -17.719 1 95.62 37 PHE B CA 1
ATOM 2649 C C . PHE B 1 37 ? -2.797 -8.188 -18.203 1 95.62 37 PHE B C 1
ATOM 2651 O O . PHE B 1 37 ? -3.906 -7.707 -17.953 1 95.62 37 PHE B O 1
ATOM 2658 N N . LEU B 1 38 ? -1.864 -7.512 -18.891 1 94.62 38 LEU B N 1
ATOM 2659 C CA . LEU B 1 38 ? -2.047 -6.133 -19.344 1 94.62 38 LEU B CA 1
ATOM 2660 C C . LEU B 1 38 ? -2.619 -6.094 -20.75 1 94.62 38 LEU B C 1
ATOM 2662 O O . LEU B 1 38 ? -3.398 -5.199 -21.094 1 94.62 38 LEU B O 1
ATOM 2666 N N . GLU B 1 39 ? -2.184 -6.965 -21.547 1 92.81 39 GLU B N 1
ATOM 2667 C CA . GLU B 1 39 ? -2.617 -7.07 -22.938 1 92.81 39 GLU B CA 1
ATOM 2668 C C . GLU B 1 39 ? -2.365 -8.469 -23.484 1 92.81 39 GLU B C 1
ATOM 2670 O O . GLU B 1 39 ? -1.665 -9.273 -22.875 1 92.81 39 GLU B O 1
ATOM 2675 N N . GLY B 1 40 ? -3.057 -8.719 -24.625 1 92.5 40 GLY B N 1
ATOM 2676 C CA . GLY B 1 40 ? -2.842 -9.969 -25.328 1 92.5 40 GLY B CA 1
ATOM 2677 C C . GLY B 1 40 ? -3.994 -10.945 -25.188 1 92.5 40 GLY B C 1
ATOM 2678 O O . GLY B 1 40 ? -5.008 -10.625 -24.562 1 92.5 40 GLY B O 1
ATOM 2679 N N . GLU B 1 41 ? -3.799 -12.039 -25.938 1 92.19 41 GLU B N 1
ATOM 2680 C CA . GLU B 1 41 ? -4.812 -13.094 -25.922 1 92.19 41 GLU B CA 1
ATOM 2681 C C . GLU B 1 41 ? -4.172 -14.477 -25.797 1 92.19 41 GLU B C 1
ATOM 2683 O O . GLU B 1 41 ? -3.123 -14.742 -26.375 1 92.19 41 GLU B O 1
ATOM 2688 N N . GLY B 1 42 ? -4.844 -15.305 -24.984 1 92.12 42 GLY B N 1
ATOM 2689 C CA . GLY B 1 42 ? -4.383 -16.656 -24.75 1 92.12 42 GLY B CA 1
ATOM 2690 C C . GLY B 1 42 ? -5.168 -17.391 -23.688 1 92.12 42 GLY B C 1
ATOM 2691 O O . GLY B 1 42 ? -6.355 -17.109 -23.484 1 92.12 42 GLY B O 1
ATOM 2692 N N . ALA B 1 43 ? -4.434 -18.391 -23.203 1 92.94 43 ALA B N 1
ATOM 2693 C CA . ALA B 1 43 ? -5.129 -19.172 -22.188 1 92.94 43 ALA B CA 1
ATOM 2694 C C . ALA B 1 43 ? -4.285 -19.297 -20.922 1 92.94 43 ALA B C 1
ATOM 2696 O O . ALA B 1 43 ? -3.064 -19.453 -21 1 92.94 43 ALA B O 1
ATOM 2697 N N . PHE B 1 44 ? -4.934 -19.125 -19.797 1 94.12 44 PHE B N 1
ATOM 2698 C CA . PHE B 1 44 ? -4.371 -19.438 -18.484 1 94.12 44 PHE B CA 1
ATOM 2699 C C . PHE B 1 44 ? -4.879 -20.781 -17.984 1 94.12 44 PHE B C 1
ATOM 2701 O O . PHE B 1 44 ? -6.078 -20.953 -17.75 1 94.12 44 PHE B O 1
ATOM 2708 N N . LEU B 1 45 ? -3.992 -21.672 -17.891 1 94.12 45 LEU B N 1
ATOM 2709 C CA . LEU B 1 45 ? -4.367 -23 -17.422 1 94.12 45 LEU B CA 1
ATOM 2710 C C . LEU B 1 45 ? -4.156 -23.125 -15.914 1 94.12 45 LEU B C 1
ATOM 2712 O O . LEU B 1 45 ? -3.074 -22.828 -15.406 1 94.12 45 LEU B O 1
ATOM 2716 N N . LEU B 1 46 ? -5.168 -23.547 -15.258 1 93.56 46 LEU B N 1
ATOM 2717 C CA . LEU B 1 46 ? -5.152 -23.766 -13.812 1 93.56 46 LEU B CA 1
ATOM 2718 C C . LEU B 1 46 ? -5.727 -25.125 -13.461 1 93.56 46 LEU B C 1
ATOM 2720 O O . LEU B 1 46 ? -6.949 -25.297 -13.422 1 93.56 46 LEU B O 1
ATOM 2724 N N . ASN B 1 47 ? -4.797 -26 -13.125 1 90.81 47 ASN B N 1
ATOM 2725 C CA . ASN B 1 47 ? -5.18 -27.391 -12.945 1 90.81 47 ASN B CA 1
ATOM 2726 C C . ASN B 1 47 ? -5.938 -27.938 -14.156 1 90.81 47 ASN B C 1
ATOM 2728 O O . ASN B 1 47 ? -5.387 -28 -15.258 1 90.81 47 ASN B O 1
ATOM 2732 N N . ARG B 1 48 ? -7.215 -28.172 -14.008 1 85.81 48 ARG B N 1
ATOM 2733 C CA . ARG B 1 48 ? -7.93 -28.781 -15.125 1 85.81 48 ARG B CA 1
ATOM 2734 C C . ARG B 1 48 ? -8.758 -27.75 -15.875 1 85.81 48 ARG B C 1
ATOM 2736 O O . ARG B 1 48 ? -9.461 -28.078 -16.828 1 85.81 48 ARG B O 1
ATOM 2743 N N . LYS B 1 49 ? -8.648 -26.578 -15.438 1 90.81 49 LYS B N 1
ATOM 2744 C CA . LYS B 1 49 ? -9.508 -25.547 -16.016 1 90.81 49 LYS B CA 1
ATOM 2745 C C . LYS B 1 49 ? -8.711 -24.578 -16.891 1 90.81 49 LYS B C 1
ATOM 2747 O O . LYS B 1 49 ? -7.543 -24.312 -16.609 1 90.81 49 LYS B O 1
ATOM 2752 N N . ARG B 1 50 ? -9.406 -24.188 -17.922 1 93.19 50 ARG B N 1
ATOM 2753 C CA . ARG B 1 50 ? -8.844 -23.234 -18.859 1 93.19 50 ARG B CA 1
ATOM 2754 C C . ARG B 1 50 ? -9.586 -21.906 -18.812 1 93.19 50 ARG B C 1
ATOM 2756 O O . ARG B 1 50 ? -10.812 -21.859 -18.875 1 93.19 50 ARG B O 1
ATOM 2763 N N . TYR B 1 51 ? -8.828 -20.812 -18.672 1 94 51 TYR B N 1
ATOM 2764 C CA . TYR B 1 51 ? -9.406 -19.469 -18.641 1 94 51 TYR B CA 1
ATOM 2765 C C . TYR B 1 51 ? -8.852 -18.625 -19.781 1 94 51 TYR B C 1
ATOM 2767 O O . TYR B 1 51 ? -7.664 -18.703 -20.109 1 94 51 TYR B O 1
ATOM 2775 N N . HIS B 1 52 ? -9.711 -17.781 -20.266 1 93.62 52 HIS B N 1
ATOM 2776 C CA . HIS B 1 52 ? -9.289 -16.891 -21.328 1 93.62 52 HIS B CA 1
ATOM 2777 C C . HIS B 1 52 ? -8.492 -15.703 -20.781 1 93.62 52 HIS B C 1
ATOM 2779 O O . HIS B 1 52 ? -8.891 -15.094 -19.797 1 93.62 52 HIS B O 1
ATOM 2785 N N . ILE B 1 53 ? -7.359 -15.438 -21.438 1 93.62 53 ILE B N 1
ATOM 2786 C CA . ILE B 1 53 ? -6.539 -14.281 -21.094 1 93.62 53 ILE B CA 1
ATOM 2787 C C . ILE B 1 53 ? -6.914 -13.102 -21.984 1 93.62 53 ILE B C 1
ATOM 2789 O O . ILE B 1 53 ? -6.984 -13.242 -23.219 1 93.62 53 ILE B O 1
ATOM 2793 N N . GLU B 1 54 ? -7.16 -11.961 -21.453 1 92.69 54 GLU B N 1
ATOM 2794 C CA . GLU B 1 54 ? -7.332 -10.672 -22.109 1 92.69 54 GLU B CA 1
ATOM 2795 C C . GLU B 1 54 ? -6.801 -9.531 -21.25 1 92.69 54 GLU B C 1
ATOM 2797 O O . GLU B 1 54 ? -6.387 -9.742 -20.109 1 92.69 54 GLU B O 1
ATOM 2802 N N . GLY B 1 55 ? -6.75 -8.406 -21.875 1 92.44 55 GLY B N 1
ATOM 2803 C CA . GLY B 1 55 ? -6.25 -7.262 -21.125 1 92.44 55 GLY B CA 1
ATOM 2804 C C . GLY B 1 55 ? -7.051 -6.965 -19.875 1 92.44 55 GLY B C 1
ATOM 2805 O O . GLY B 1 55 ? -8.273 -7.102 -19.859 1 92.44 55 GLY B O 1
ATOM 2806 N N . ASN B 1 56 ? -6.363 -6.645 -18.75 1 93.94 56 ASN B N 1
ATOM 2807 C CA . ASN B 1 56 ? -6.922 -6.18 -17.484 1 93.94 56 ASN B CA 1
ATOM 2808 C C . ASN B 1 56 ? -7.574 -7.32 -16.703 1 93.94 56 ASN B C 1
ATOM 2810 O O . ASN B 1 56 ? -8.586 -7.121 -16.031 1 93.94 56 ASN B O 1
ATOM 2814 N N . ARG B 1 57 ? -7.02 -8.484 -16.875 1 94.62 57 ARG B N 1
ATOM 2815 C CA . ARG B 1 57 ? -7.469 -9.625 -16.094 1 94.62 57 ARG B CA 1
ATOM 2816 C C . ARG B 1 57 ? -6.402 -10.055 -15.086 1 94.62 57 ARG B C 1
ATOM 2818 O O . ARG B 1 57 ? -5.211 -10.062 -15.398 1 94.62 57 ARG B O 1
ATOM 2825 N N . LEU B 1 58 ? -6.887 -10.391 -13.906 1 96.19 58 LEU B N 1
ATOM 2826 C CA . LEU B 1 58 ? -6.008 -10.844 -12.828 1 96.19 58 LEU B CA 1
ATOM 2827 C C . LEU B 1 58 ? -6.41 -12.234 -12.344 1 96.19 58 LEU B C 1
ATOM 2829 O O . LEU B 1 58 ? -7.586 -12.484 -12.07 1 96.19 58 LEU B O 1
ATOM 2833 N N . PHE B 1 59 ? -5.438 -13.117 -12.289 1 95.81 59 PHE B N 1
ATOM 2834 C CA . PHE B 1 59 ? -5.645 -14.438 -11.719 1 95.81 59 PHE B CA 1
ATOM 2835 C C . PHE B 1 59 ? -4.742 -14.656 -10.508 1 95.81 59 PHE B C 1
ATOM 2837 O O . PHE B 1 59 ? -3.602 -14.188 -10.484 1 95.81 59 PHE B O 1
ATOM 2844 N N . LEU B 1 60 ? -5.246 -15.359 -9.539 1 96.06 60 LEU B N 1
ATOM 2845 C CA . LEU B 1 60 ? -4.477 -15.75 -8.367 1 96.06 60 LEU B CA 1
ATOM 2846 C C . LEU B 1 60 ? -4.336 -17.266 -8.289 1 96.06 60 LEU B C 1
ATOM 2848 O O . LEU B 1 60 ? -5.336 -17.984 -8.305 1 96.06 60 LEU B O 1
ATOM 2852 N N . THR B 1 61 ? -3.107 -17.719 -8.289 1 95.06 61 THR B N 1
ATOM 2853 C CA . THR B 1 61 ? -2.867 -19.141 -8.055 1 95.06 61 THR B CA 1
ATOM 2854 C C . THR B 1 61 ? -2.57 -19.406 -6.578 1 95.06 61 THR B C 1
ATOM 2856 O O . THR B 1 61 ? -1.884 -18.609 -5.93 1 95.06 61 THR B O 1
ATOM 2859 N N . ARG B 1 62 ? -3.074 -20.438 -6.094 1 93.12 62 ARG B N 1
ATOM 2860 C CA . ARG B 1 62 ? -2.91 -20.844 -4.699 1 93.12 62 ARG B CA 1
ATOM 2861 C C . ARG B 1 62 ? -1.793 -21.859 -4.559 1 93.12 62 ARG B C 1
ATOM 2863 O O . ARG B 1 62 ? -1.293 -22.391 -5.555 1 93.12 62 ARG B O 1
ATOM 2870 N N . PRO B 1 63 ? -1.467 -22.141 -3.273 1 92.75 63 PRO B N 1
ATOM 2871 C CA . PRO B 1 63 ? -0.442 -23.156 -3.039 1 92.75 63 PRO B CA 1
ATOM 2872 C C . PRO B 1 63 ? -0.776 -24.5 -3.701 1 92.75 63 PRO B C 1
ATOM 2874 O O . PRO B 1 63 ? -1.923 -24.953 -3.645 1 92.75 63 PRO B O 1
ATOM 2877 N N . ARG B 1 64 ? 0.181 -25.031 -4.379 1 92.12 64 ARG B N 1
ATOM 2878 C CA . ARG B 1 64 ? 0.146 -26.391 -4.91 1 92.12 64 ARG B CA 1
ATOM 2879 C C . ARG B 1 64 ? -0.763 -26.484 -6.133 1 92.12 64 ARG B C 1
ATOM 2881 O O . ARG B 1 64 ? -1.053 -27.578 -6.621 1 92.12 64 ARG B O 1
ATOM 2888 N N . GLU B 1 65 ? -1.258 -25.359 -6.605 1 93.19 65 GLU B N 1
ATOM 2889 C CA . GLU B 1 65 ? -2.006 -25.375 -7.859 1 93.19 65 GLU B CA 1
ATOM 2890 C C . GLU B 1 65 ? -1.069 -25.312 -9.062 1 93.19 65 GLU B C 1
ATOM 2892 O O . GLU B 1 65 ? -0.152 -24.5 -9.102 1 93.19 65 GLU B O 1
ATOM 2897 N N . PHE B 1 66 ? -1.324 -26.234 -9.977 1 94.94 66 PHE B N 1
ATOM 2898 C CA . PHE B 1 66 ? -0.553 -26.234 -11.211 1 94.94 66 PHE B CA 1
ATOM 2899 C C . PHE B 1 66 ? -1.113 -25.203 -12.195 1 94.94 66 PHE B C 1
ATOM 2901 O O . PHE B 1 66 ? -2.33 -25.047 -12.312 1 94.94 66 PHE B O 1
ATOM 2908 N N . HIS B 1 67 ? -0.18 -24.438 -12.844 1 95.12 67 HIS B N 1
ATOM 2909 C CA . HIS B 1 67 ? -0.659 -23.422 -13.766 1 95.12 67 HIS B CA 1
ATOM 2910 C C . HIS B 1 67 ? 0.369 -23.141 -14.859 1 95.12 67 HIS B C 1
ATOM 2912 O O . HIS B 1 67 ? 1.543 -23.484 -14.711 1 95.12 67 HIS B O 1
ATOM 2918 N N . SER B 1 68 ? -0.07 -22.625 -15.938 1 93.5 68 SER B N 1
ATOM 2919 C CA . SER B 1 68 ? 0.764 -22.203 -17.047 1 93.5 68 SER B CA 1
ATOM 2920 C C . SER B 1 68 ? 0.04 -21.172 -17.906 1 93.5 68 SER B C 1
ATOM 2922 O O . SER B 1 68 ? -1.165 -20.953 -17.766 1 93.5 68 SER B O 1
ATOM 2924 N N . ILE B 1 69 ? 0.797 -20.5 -18.688 1 92.06 69 ILE B N 1
ATOM 2925 C CA . ILE B 1 69 ? 0.283 -19.516 -19.625 1 92.06 69 ILE B CA 1
ATOM 2926 C C . ILE B 1 69 ? 0.529 -20 -21.062 1 92.06 69 ILE B C 1
ATOM 2928 O O . ILE B 1 69 ? 1.666 -20.297 -21.438 1 92.06 69 ILE B O 1
ATOM 2932 N N . LEU B 1 70 ? -0.498 -20.109 -21.828 1 88.75 70 LEU B N 1
ATOM 2933 C CA . LEU B 1 70 ? -0.417 -20.531 -23.219 1 88.75 70 LEU B CA 1
ATOM 2934 C C . LEU B 1 70 ? -0.661 -19.359 -24.156 1 88.75 70 LEU B C 1
ATOM 2936 O O . LEU B 1 70 ? -1.788 -18.875 -24.281 1 88.75 70 LEU B O 1
ATOM 2940 N N . PRO B 1 71 ? 0.396 -18.953 -24.828 1 84.19 71 PRO B N 1
ATOM 2941 C CA . PRO B 1 71 ? 0.153 -17.953 -25.859 1 84.19 71 PRO B CA 1
ATOM 2942 C C . PRO B 1 71 ? -0.576 -18.516 -27.078 1 84.19 71 PRO B C 1
ATOM 2944 O O . PRO B 1 71 ? -0.186 -19.562 -27.609 1 84.19 71 PRO B O 1
ATOM 2947 N N . GLU B 1 72 ? -1.759 -18.141 -27.484 1 80.31 72 GLU B N 1
ATOM 2948 C CA . GLU B 1 72 ? -2.547 -18.719 -28.562 1 80.31 72 GLU B CA 1
ATOM 2949 C C . GLU B 1 72 ? -2.641 -17.781 -29.75 1 80.31 72 GLU B C 1
ATOM 2951 O O . GLU B 1 72 ? -2.967 -18.203 -30.859 1 80.31 72 GLU B O 1
ATOM 2956 N N . ALA B 1 73 ? -2.371 -16.547 -29.594 1 75.31 73 ALA B N 1
ATOM 2957 C CA . ALA B 1 73 ? -2.475 -15.602 -30.703 1 75.31 73 ALA B CA 1
ATOM 2958 C C . ALA B 1 73 ? -1.161 -14.859 -30.906 1 75.31 73 ALA B C 1
ATOM 2960 O O . ALA B 1 73 ? -0.793 -14 -30.109 1 75.31 73 ALA B O 1
ATOM 2961 N N . LEU B 1 74 ? -0.523 -15.211 -32.062 1 73.75 74 LEU B N 1
ATOM 2962 C CA . LEU B 1 74 ? 0.75 -14.562 -32.344 1 73.75 74 LEU B CA 1
ATOM 2963 C C . LEU B 1 74 ? 0.552 -13.07 -32.594 1 73.75 74 LEU B C 1
ATOM 2965 O O . LEU B 1 74 ? 1.445 -12.266 -32.344 1 73.75 74 LEU B O 1
ATOM 2969 N N . GLU B 1 75 ? -0.573 -12.688 -33.031 1 81.31 75 GLU B N 1
ATOM 2970 C CA . GLU B 1 75 ? -0.839 -11.305 -33.406 1 81.31 75 GLU B CA 1
ATOM 2971 C C . GLU B 1 75 ? -1.167 -10.453 -32.188 1 81.31 75 GLU B C 1
ATOM 2973 O O . GLU B 1 75 ? -1.154 -9.219 -32.25 1 81.31 75 GLU B O 1
ATOM 2978 N N . LYS B 1 76 ? -1.425 -11.047 -31.125 1 88.5 76 LYS B N 1
ATOM 2979 C CA . LYS B 1 76 ? -1.739 -10.352 -29.875 1 88.5 76 LYS B CA 1
ATOM 2980 C C . LYS B 1 76 ? -0.924 -10.914 -28.719 1 88.5 76 LYS B C 1
ATOM 2982 O O . LYS B 1 76 ? -1.475 -11.555 -27.812 1 88.5 76 LYS B O 1
ATOM 2987 N N . PRO B 1 77 ? 0.32 -10.586 -28.734 1 88.12 77 PRO B N 1
ATOM 2988 C CA . PRO B 1 77 ? 1.205 -11.148 -27.703 1 88.12 77 PRO B CA 1
ATOM 2989 C C . PRO B 1 77 ? 0.803 -10.742 -26.281 1 88.12 77 PRO B C 1
ATOM 2991 O O . PRO B 1 77 ? 0.26 -9.648 -26.078 1 88.12 77 PRO B O 1
ATOM 2994 N N . ILE B 1 78 ? 1.081 -11.617 -25.375 1 91.12 78 ILE B N 1
ATOM 2995 C CA . ILE B 1 78 ? 0.674 -11.43 -23.984 1 91.12 78 ILE B CA 1
ATOM 2996 C C . ILE B 1 78 ? 1.751 -10.656 -23.234 1 91.12 78 ILE B C 1
ATOM 2998 O O . ILE B 1 78 ? 2.938 -10.984 -23.312 1 91.12 78 ILE B O 1
ATOM 3002 N N . SER B 1 79 ? 1.365 -9.562 -22.578 1 92.31 79 SER B N 1
ATOM 3003 C CA . SER B 1 79 ? 2.188 -8.891 -21.578 1 92.31 79 SER B CA 1
ATOM 3004 C C . SER B 1 79 ? 1.567 -8.984 -20.203 1 92.31 79 SER B C 1
ATOM 3006 O O . SER B 1 79 ? 0.36 -8.797 -20.031 1 92.31 79 SER B O 1
ATOM 3008 N N . TYR B 1 80 ? 2.395 -9.359 -19.203 1 93.88 80 TYR B N 1
ATOM 3009 C CA . TYR B 1 80 ? 1.805 -9.523 -17.875 1 93.88 80 TYR B CA 1
ATOM 3010 C C . TYR B 1 80 ? 2.857 -9.359 -16.781 1 93.88 80 TYR B C 1
ATOM 3012 O O . TYR B 1 80 ? 4.059 -9.477 -17.047 1 93.88 80 TYR B O 1
ATOM 3020 N N . TYR B 1 81 ? 2.408 -8.93 -15.625 1 95.06 81 TYR B N 1
ATOM 3021 C CA . TYR B 1 81 ? 3.195 -9.016 -14.406 1 95.06 81 TYR B CA 1
ATOM 3022 C C . TYR B 1 81 ? 2.855 -10.273 -13.617 1 95.06 81 TYR B C 1
ATOM 3024 O O . TYR B 1 81 ? 1.693 -10.688 -13.57 1 95.06 81 TYR B O 1
ATOM 3032 N N . ALA B 1 82 ? 3.848 -10.922 -13.031 1 96 82 ALA B N 1
ATOM 3033 C CA . ALA B 1 82 ? 3.635 -12.008 -12.078 1 96 82 ALA B CA 1
ATOM 3034 C C . ALA B 1 82 ? 4.348 -11.727 -10.766 1 96 82 ALA B C 1
ATOM 3036 O O . ALA B 1 82 ? 5.48 -11.242 -10.75 1 96 82 ALA B O 1
ATOM 3037 N N . PHE B 1 83 ? 3.66 -11.898 -9.688 1 97.31 83 PHE B N 1
ATOM 3038 C CA . PHE B 1 83 ? 4.223 -11.695 -8.359 1 97.31 83 PHE B CA 1
ATOM 3039 C C . PHE B 1 83 ? 4.031 -12.938 -7.5 1 97.31 83 PHE B C 1
ATOM 3041 O O . PHE B 1 83 ? 2.9 -13.32 -7.191 1 97.31 83 PHE B O 1
ATOM 3048 N N . LEU B 1 84 ? 5.125 -13.609 -7.141 1 97.12 84 LEU B N 1
ATOM 3049 C CA . LEU B 1 84 ? 5.105 -14.734 -6.211 1 97.12 84 LEU B CA 1
ATOM 3050 C C . LEU B 1 84 ? 5.312 -14.266 -4.777 1 97.12 84 LEU B C 1
ATOM 3052 O O . LEU B 1 84 ? 6.25 -13.516 -4.492 1 97.12 84 LEU B O 1
ATOM 3056 N N . PHE B 1 85 ? 4.395 -14.633 -3.908 1 97.56 85 PHE B N 1
ATOM 3057 C CA . PHE B 1 85 ? 4.5 -14.156 -2.533 1 97.56 85 PHE B CA 1
ATOM 3058 C C . PHE B 1 85 ? 3.979 -15.211 -1.559 1 97.56 85 PHE B C 1
ATOM 3060 O O . PHE B 1 85 ? 3.221 -16.094 -1.945 1 97.56 85 PHE B O 1
ATOM 3067 N N . GLU B 1 86 ? 4.395 -15.086 -0.371 1 96.94 86 GLU B N 1
ATOM 3068 C CA . GLU B 1 86 ? 4 -15.984 0.71 1 96.94 86 GLU B CA 1
ATOM 3069 C C . GLU B 1 86 ? 2.988 -15.32 1.638 1 96.94 86 GLU B C 1
ATOM 3071 O O . GLU B 1 86 ? 3.123 -14.141 1.969 1 96.94 86 GLU B O 1
ATOM 3076 N N . ILE B 1 87 ? 1.939 -15.992 1.93 1 95.44 87 ILE B N 1
ATOM 3077 C CA . ILE B 1 87 ? 0.988 -15.562 2.949 1 95.44 87 ILE B CA 1
ATOM 3078 C C . ILE B 1 87 ? 1.1 -16.469 4.176 1 95.44 87 ILE B C 1
ATOM 3080 O O . ILE B 1 87 ? 0.963 -17.688 4.066 1 95.44 87 ILE B O 1
ATOM 3084 N N . ASP B 1 88 ? 1.361 -15.867 5.273 1 92.62 88 ASP B N 1
ATOM 3085 C CA . ASP B 1 88 ? 1.431 -16.594 6.535 1 92.62 88 ASP B CA 1
ATOM 3086 C C . ASP B 1 88 ? 0.141 -16.422 7.336 1 92.62 88 ASP B C 1
ATOM 3088 O O . ASP B 1 88 ? -0.095 -15.375 7.93 1 92.62 88 ASP B O 1
ATOM 3092 N N . PRO B 1 89 ? -0.612 -17.453 7.445 1 89.69 89 PRO B N 1
ATOM 3093 C CA . PRO B 1 89 ? -1.92 -17.312 8.094 1 89.69 89 PRO B CA 1
ATOM 3094 C C . PRO B 1 89 ? -1.811 -17 9.578 1 89.69 89 PRO B C 1
ATOM 3096 O O . PRO B 1 89 ? -2.803 -16.625 10.211 1 89.69 89 PRO B O 1
ATOM 3099 N N . ASP B 1 90 ? -0.654 -17.156 10.148 1 91.44 90 ASP B N 1
ATOM 3100 C CA . ASP B 1 90 ? -0.478 -16.875 11.57 1 91.44 90 ASP B CA 1
ATOM 3101 C C . ASP B 1 90 ? -0.299 -15.383 11.828 1 91.44 90 ASP B C 1
ATOM 3103 O O . ASP B 1 90 ? -0.378 -14.93 12.969 1 91.44 90 ASP B O 1
ATOM 3107 N N . ILE B 1 91 ? -0.051 -14.68 10.852 1 92.06 91 ILE B N 1
ATOM 3108 C CA . ILE B 1 91 ? 0.05 -13.227 10.945 1 92.06 91 ILE B CA 1
ATOM 3109 C C . ILE B 1 91 ? -1.322 -12.602 10.719 1 92.06 91 ILE B C 1
ATOM 3111 O O . ILE B 1 91 ? -1.939 -12.812 9.672 1 92.06 91 ILE B O 1
ATOM 3115 N N . PRO B 1 92 ? -1.772 -11.773 11.617 1 91.31 92 PRO B N 1
ATOM 3116 C CA . PRO B 1 92 ? -3.148 -11.273 11.555 1 91.31 92 PRO B CA 1
ATOM 3117 C C . PRO B 1 92 ? -3.455 -10.562 10.242 1 91.31 92 PRO B C 1
ATOM 3119 O O . PRO B 1 92 ? -4.512 -10.789 9.641 1 91.31 92 PRO B O 1
ATOM 3122 N N . GLN B 1 93 ? -2.564 -9.766 9.773 1 92.12 93 GLN B N 1
ATOM 3123 C CA . GLN B 1 93 ? -2.791 -9.023 8.539 1 92.12 93 GLN B CA 1
ATOM 3124 C C . GLN B 1 93 ? -2.912 -9.969 7.344 1 92.12 93 GLN B C 1
ATOM 3126 O O . GLN B 1 93 ? -3.736 -9.75 6.453 1 92.12 93 GLN B O 1
ATOM 3131 N N . ASP B 1 94 ? -2.123 -11.023 7.324 1 94.19 94 ASP B N 1
ATOM 3132 C CA . ASP B 1 94 ? -2.154 -12.016 6.254 1 94.19 94 ASP B CA 1
ATOM 3133 C C . ASP B 1 94 ? -3.441 -12.836 6.309 1 94.19 94 ASP B C 1
ATOM 3135 O O . ASP B 1 94 ? -4.027 -13.148 5.27 1 94.19 94 ASP B O 1
ATOM 3139 N N . GLN B 1 95 ? -3.822 -13.133 7.508 1 93.19 95 GLN B N 1
ATOM 3140 C CA . GLN B 1 95 ? -5.051 -13.898 7.68 1 93.19 95 GLN B CA 1
ATOM 3141 C C . GLN B 1 95 ? -6.254 -13.141 7.125 1 93.19 95 GLN B C 1
ATOM 3143 O O . GLN B 1 95 ? -7.117 -13.727 6.473 1 93.19 95 GLN B O 1
ATOM 3148 N N . LYS B 1 96 ? -6.316 -11.906 7.41 1 93.75 96 LYS B N 1
ATOM 3149 C CA . LYS B 1 96 ? -7.426 -11.102 6.914 1 93.75 96 LYS B CA 1
ATOM 3150 C C . LYS B 1 96 ? -7.418 -11.031 5.391 1 93.75 96 LYS B C 1
ATOM 3152 O O . LYS B 1 96 ? -8.469 -11.102 4.754 1 93.75 96 LYS B O 1
ATOM 3157 N N . ALA B 1 97 ? -6.23 -10.852 4.84 1 93.81 97 ALA B N 1
ATOM 3158 C CA . ALA B 1 97 ? -6.098 -10.836 3.387 1 93.81 97 ALA B CA 1
ATOM 3159 C C . ALA B 1 97 ? -6.59 -12.148 2.775 1 93.81 97 ALA B C 1
ATOM 3161 O O . ALA B 1 97 ? -7.293 -12.141 1.763 1 93.81 97 ALA B O 1
ATOM 3162 N N . LEU B 1 98 ? -6.207 -13.211 3.4 1 92.88 98 LEU B N 1
ATOM 3163 C CA . LEU B 1 98 ? -6.621 -14.531 2.93 1 92.88 98 LEU B CA 1
ATOM 3164 C C . LEU B 1 98 ? -8.141 -14.672 2.975 1 92.88 98 LEU B C 1
ATOM 3166 O O . LEU B 1 98 ? -8.742 -15.25 2.066 1 92.88 98 LEU B O 1
ATOM 3170 N N . GLU B 1 99 ? -8.711 -14.148 3.98 1 91.81 99 GLU B N 1
ATOM 3171 C CA . GLU B 1 99 ? -10.164 -14.195 4.113 1 91.81 99 GLU B CA 1
ATOM 3172 C C . GLU B 1 99 ? -10.844 -13.438 2.98 1 91.81 99 GLU B C 1
ATOM 3174 O O . GLU B 1 99 ? -11.844 -13.898 2.426 1 91.81 99 GLU B O 1
ATOM 3179 N N . LEU B 1 100 ? -10.336 -12.312 2.668 1 92.5 100 LEU B N 1
ATOM 3180 C CA . LEU B 1 100 ? -10.891 -11.531 1.572 1 92.5 100 LEU B CA 1
ATOM 3181 C C . LEU B 1 100 ? -10.844 -12.312 0.262 1 92.5 100 LEU B C 1
ATOM 3183 O O . LEU B 1 100 ? -11.828 -12.359 -0.475 1 92.5 100 LEU B O 1
ATOM 3187 N N . ILE B 1 101 ? -9.711 -12.906 0.028 1 91.69 101 ILE B N 1
ATOM 3188 C CA . ILE B 1 101 ? -9.508 -13.672 -1.194 1 91.69 101 ILE B CA 1
ATOM 3189 C C . ILE B 1 101 ? -10.508 -14.82 -1.253 1 91.69 101 ILE B C 1
ATOM 3191 O O . ILE B 1 101 ? -11.148 -15.047 -2.283 1 91.69 101 ILE B O 1
ATOM 3195 N N . GLN B 1 102 ? -10.664 -15.477 -0.19 1 87.81 102 GLN B N 1
ATOM 3196 C CA . GLN B 1 102 ? -11.555 -16.625 -0.125 1 87.81 102 GLN B CA 1
ATOM 3197 C C . GLN B 1 102 ? -13 -16.234 -0.4 1 87.81 102 GLN B C 1
ATOM 3199 O O . GLN B 1 102 ? -13.703 -16.906 -1.155 1 87.81 102 GLN B O 1
ATOM 3204 N N . VAL B 1 103 ? -13.43 -15.203 0.163 1 86.88 103 VAL B N 1
ATOM 3205 C CA . VAL B 1 103 ? -14.805 -14.734 0.004 1 86.88 103 VAL B CA 1
ATOM 3206 C C . VAL B 1 103 ? -15.062 -14.375 -1.457 1 86.88 103 VAL B C 1
ATOM 3208 O O . VAL B 1 103 ? -16.078 -14.773 -2.029 1 86.88 103 VAL B O 1
ATOM 3211 N N . LYS B 1 104 ? -14.172 -13.68 -1.989 1 87.62 104 LYS B N 1
ATOM 3212 C CA . LYS B 1 104 ? -14.344 -13.25 -3.375 1 87.62 104 LYS B CA 1
ATOM 3213 C C . LYS B 1 104 ? -14.367 -14.453 -4.32 1 87.62 104 LYS B C 1
ATOM 3215 O O . LYS B 1 104 ? -15.18 -14.5 -5.25 1 87.62 104 LYS B O 1
ATOM 3220 N N . GLU B 1 105 ? -13.492 -15.398 -4.113 1 83.38 105 GLU B N 1
ATOM 3221 C CA . GLU B 1 105 ? -13.391 -16.547 -4.992 1 83.38 105 GLU B CA 1
ATOM 3222 C C . GLU B 1 105 ? -14.609 -17.453 -4.867 1 83.38 105 GLU B C 1
ATOM 3224 O O . GLU B 1 105 ? -14.953 -18.188 -5.805 1 83.38 105 GLU B O 1
ATOM 3229 N N . GLN B 1 106 ? -15.211 -17.406 -3.773 1 79.88 106 GLN B N 1
ATOM 3230 C CA . GLN B 1 106 ? -16.438 -18.172 -3.596 1 79.88 106 GLN B CA 1
ATOM 3231 C C . GLN B 1 106 ? -17.594 -17.547 -4.387 1 79.88 106 GLN B C 1
ATOM 3233 O O . GLN B 1 106 ? -18.5 -18.25 -4.824 1 79.88 106 GLN B O 1
ATOM 3238 N N . GLN B 1 107 ? -17.578 -16.266 -4.504 1 75 107 GLN B N 1
ATOM 3239 C CA . GLN B 1 107 ? -18.672 -15.531 -5.125 1 75 107 GLN B CA 1
ATOM 3240 C C . GLN B 1 107 ? -18.516 -15.492 -6.645 1 75 107 GLN B C 1
ATOM 3242 O O . GLN B 1 107 ? -19.5 -15.32 -7.371 1 75 107 GLN B O 1
ATOM 3247 N N . GLN B 1 108 ? -17.281 -15.469 -6.98 1 67.25 108 GLN B N 1
ATOM 3248 C CA . GLN B 1 108 ? -17.047 -15.258 -8.406 1 67.25 108 GLN B CA 1
ATOM 3249 C C . GLN B 1 108 ? -16.156 -16.359 -8.977 1 67.25 108 GLN B C 1
ATOM 3251 O O . GLN B 1 108 ? -15.523 -17.109 -8.227 1 67.25 108 GLN B O 1
ATOM 3256 N N . GLN B 1 109 ? -16.281 -16.422 -10.281 1 66.56 109 GLN B N 1
ATOM 3257 C CA . GLN B 1 109 ? -15.375 -17.297 -11.008 1 66.56 109 GLN B CA 1
ATOM 3258 C C . GLN B 1 109 ? -13.93 -16.844 -10.852 1 66.56 109 GLN B C 1
ATOM 3260 O O . GLN B 1 109 ? -13.664 -15.703 -10.492 1 66.56 109 GLN B O 1
ATOM 3265 N N . LYS B 1 110 ? -13.008 -17.812 -11.047 1 83 110 LYS B N 1
ATOM 3266 C CA . LYS B 1 110 ? -11.578 -17.547 -11 1 83 110 LYS B CA 1
ATOM 3267 C C . LYS B 1 110 ? -11.203 -16.406 -11.953 1 83 110 LYS B C 1
ATOM 3269 O O . LYS B 1 110 ? -11.656 -16.391 -13.102 1 83 110 LYS B O 1
ATOM 3274 N N . GLY B 1 111 ? -10.516 -15.484 -11.469 1 89.38 111 GLY B N 1
ATOM 3275 C CA . GLY B 1 111 ? -10.086 -14.32 -12.234 1 89.38 111 GLY B CA 1
ATOM 3276 C C . GLY B 1 111 ? -10.922 -13.086 -11.961 1 89.38 111 GLY B C 1
ATOM 3277 O O . GLY B 1 111 ? -12.141 -13.18 -11.789 1 89.38 111 GLY B O 1
ATOM 3278 N N . ILE B 1 112 ? -10.344 -11.922 -11.906 1 90.88 112 ILE B N 1
ATOM 3279 C CA . ILE B 1 112 ? -11.062 -10.664 -11.711 1 90.88 112 ILE B CA 1
ATOM 3280 C C . ILE B 1 112 ? -10.594 -9.633 -12.734 1 90.88 112 ILE B C 1
ATOM 3282 O O . ILE B 1 112 ? -9.5 -9.758 -13.297 1 90.88 112 ILE B O 1
ATOM 3286 N N . THR B 1 113 ? -11.516 -8.742 -13.086 1 92.44 113 THR B N 1
ATOM 3287 C CA . THR B 1 113 ? -11.148 -7.617 -13.938 1 92.44 113 THR B CA 1
ATOM 3288 C C . THR B 1 113 ? -10.594 -6.469 -13.102 1 92.44 113 THR B C 1
ATOM 3290 O O . THR B 1 113 ? -11.172 -6.098 -12.086 1 92.44 113 THR B O 1
ATOM 3293 N N . ILE B 1 114 ? -9.461 -5.973 -13.508 1 92.19 114 ILE B N 1
ATOM 3294 C CA . ILE B 1 114 ? -8.859 -4.852 -12.789 1 92.19 114 ILE B CA 1
ATOM 3295 C C . ILE B 1 114 ? -8.891 -3.604 -13.672 1 92.19 114 ILE B C 1
ATOM 3297 O O . ILE B 1 114 ? -9.008 -3.699 -14.891 1 92.19 114 ILE B O 1
ATOM 3301 N N . GLU B 1 115 ? -8.844 -2.445 -13.031 1 89.88 115 GLU B N 1
ATOM 3302 C CA . GLU B 1 115 ? -8.914 -1.177 -13.75 1 89.88 115 GLU B CA 1
ATOM 3303 C C . GLU B 1 115 ? -7.605 -0.876 -14.469 1 89.88 115 GLU B C 1
ATOM 3305 O O . GLU B 1 115 ? -6.531 -1.281 -14.008 1 89.88 115 GLU B O 1
ATOM 3310 N N . GLY B 1 116 ? -7.738 -0.155 -15.578 1 87.94 116 GLY B N 1
ATOM 3311 C CA . GLY B 1 116 ? -6.562 0.208 -16.359 1 87.94 116 GLY B CA 1
ATOM 3312 C C . GLY B 1 116 ? -5.508 0.931 -15.539 1 87.94 116 GLY B C 1
ATOM 3313 O O . GLY B 1 116 ? -4.309 0.704 -15.727 1 87.94 116 GLY B O 1
ATOM 3314 N N . ARG B 1 117 ? -5.902 1.704 -14.609 1 86.06 117 ARG B N 1
ATOM 3315 C CA . ARG B 1 117 ? -4.977 2.498 -13.812 1 86.06 117 ARG B CA 1
ATOM 3316 C C . ARG B 1 117 ? -4.16 1.612 -12.875 1 86.06 117 ARG B C 1
ATOM 3318 O O . ARG B 1 117 ? -3.154 2.053 -12.32 1 86.06 117 ARG B O 1
ATOM 3325 N N . SER B 1 118 ? -4.547 0.377 -12.727 1 92.81 118 SER B N 1
ATOM 3326 C CA . SER B 1 118 ? -3.805 -0.545 -11.875 1 92.81 118 SER B CA 1
ATOM 3327 C C . SER B 1 118 ? -2.4 -0.788 -12.414 1 92.81 118 SER B C 1
ATOM 3329 O O . SER B 1 118 ? -1.51 -1.219 -11.68 1 92.81 118 SER B O 1
ATOM 3331 N N . ARG B 1 119 ? -2.285 -0.497 -13.672 1 93.25 119 ARG B N 1
ATOM 3332 C CA . ARG B 1 119 ? -0.994 -0.743 -14.305 1 93.25 119 ARG B CA 1
ATOM 3333 C C . ARG B 1 119 ? 0.121 0.014 -13.594 1 93.25 119 ARG B C 1
ATOM 3335 O O . ARG B 1 119 ? 1.234 -0.495 -13.453 1 93.25 119 ARG B O 1
ATOM 3342 N N . PHE B 1 120 ? -0.127 1.215 -13.148 1 93.38 120 PHE B N 1
ATOM 3343 C CA . PHE B 1 120 ? 0.88 2.025 -12.477 1 93.38 120 PHE B CA 1
ATOM 3344 C C . PHE B 1 120 ? 1.234 1.432 -11.117 1 93.38 120 PHE B C 1
ATOM 3346 O O . PHE B 1 120 ? 2.395 1.465 -10.703 1 93.38 120 PHE B O 1
ATOM 3353 N N . LEU B 1 121 ? 0.266 0.938 -10.477 1 96.94 121 LEU B N 1
ATOM 3354 C CA . LEU B 1 121 ? 0.497 0.306 -9.18 1 96.94 121 LEU B CA 1
ATOM 3355 C C . LEU B 1 121 ? 1.284 -0.99 -9.336 1 96.94 121 LEU B C 1
ATOM 3357 O O . LEU B 1 121 ? 2.166 -1.289 -8.531 1 96.94 121 LEU B O 1
ATOM 3361 N N . LEU B 1 122 ? 0.982 -1.715 -10.367 1 97.25 122 LEU B N 1
ATOM 3362 C CA . LEU B 1 122 ? 1.704 -2.951 -10.648 1 97.25 122 LEU B CA 1
ATOM 3363 C C . LEU B 1 122 ? 3.164 -2.662 -10.977 1 97.25 122 LEU B C 1
ATOM 3365 O O . LEU B 1 122 ? 4.059 -3.387 -10.539 1 97.25 122 LEU B O 1
ATOM 3369 N N . GLU B 1 123 ? 3.383 -1.656 -11.766 1 95.88 123 GLU B N 1
ATOM 3370 C CA . GLU B 1 123 ? 4.746 -1.251 -12.102 1 95.88 123 GLU B CA 1
ATOM 3371 C C . GLU B 1 123 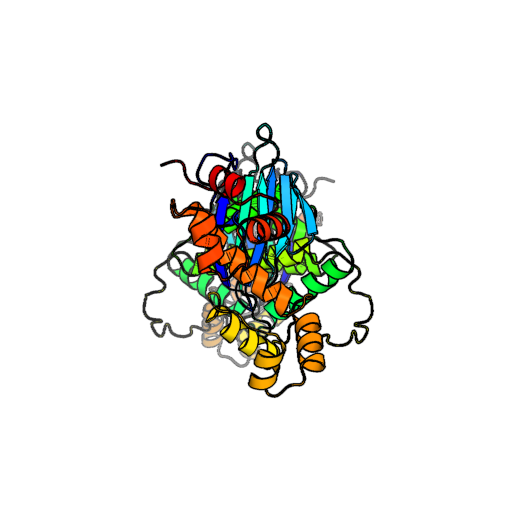? 5.531 -0.86 -10.852 1 95.88 123 GLU B C 1
ATOM 3373 O O . GLU B 1 123 ? 6.691 -1.249 -10.695 1 95.88 123 GLU B O 1
ATOM 3378 N N . GLU B 1 124 ? 4.891 -0.086 -10.031 1 96.56 124 GLU B N 1
ATOM 3379 C CA . GLU B 1 124 ? 5.535 0.299 -8.781 1 96.56 124 GLU B CA 1
ATOM 3380 C C . GLU B 1 124 ? 5.863 -0.924 -7.926 1 96.56 124 GLU B C 1
ATOM 3382 O O . GLU B 1 124 ? 6.961 -1.027 -7.375 1 96.56 124 GLU B O 1
ATOM 3387 N N . LEU B 1 125 ? 4.914 -1.848 -7.805 1 98 125 LEU B N 1
ATOM 3388 C CA . LEU B 1 125 ? 5.129 -3.078 -7.051 1 98 125 LEU B CA 1
ATOM 3389 C C . LEU B 1 125 ? 6.328 -3.848 -7.594 1 98 125 LEU B C 1
ATOM 3391 O O . LEU B 1 125 ? 7.148 -4.352 -6.824 1 98 125 LEU B O 1
ATOM 3395 N N . TYR B 1 126 ? 6.406 -3.881 -8.906 1 97.25 126 TYR B N 1
ATOM 3396 C CA . TYR B 1 126 ? 7.5 -4.57 -9.586 1 97.25 126 TYR B CA 1
ATOM 3397 C C . TYR B 1 126 ? 8.844 -3.965 -9.203 1 97.25 126 TYR B C 1
ATOM 3399 O O . TYR B 1 126 ? 9.766 -4.68 -8.805 1 97.25 126 TYR B O 1
ATOM 3407 N N . PHE B 1 127 ? 8.938 -2.701 -9.258 1 95.5 127 PHE B N 1
ATOM 3408 C CA . PHE B 1 127 ? 10.195 -2.018 -8.977 1 95.5 127 PHE B CA 1
ATOM 3409 C C . PHE B 1 127 ? 10.57 -2.15 -7.504 1 95.5 127 PHE B C 1
ATOM 3411 O O . PHE B 1 127 ? 11.711 -2.465 -7.172 1 95.5 127 PHE B O 1
ATOM 3418 N N . LEU B 1 128 ? 9.648 -1.944 -6.656 1 96.62 128 LEU B N 1
ATOM 3419 C CA . LEU B 1 128 ? 9.914 -2.014 -5.223 1 96.62 128 LEU B CA 1
ATOM 3420 C C . LEU B 1 128 ? 10.352 -3.416 -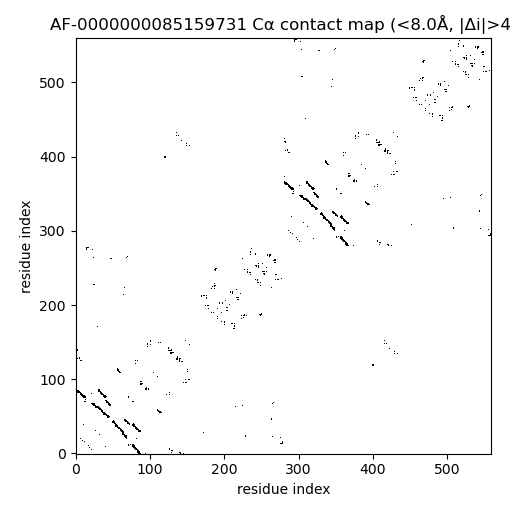4.816 1 96.62 128 LEU B C 1
ATOM 3422 O O . LEU B 1 128 ? 11.281 -3.574 -4.02 1 96.62 128 LEU B O 1
ATOM 3426 N N . SER B 1 129 ? 9.688 -4.434 -5.363 1 96.75 129 SER B N 1
ATOM 3427 C CA . SER B 1 129 ? 9.938 -5.816 -4.977 1 96.75 129 SER B CA 1
ATOM 3428 C C . SER B 1 129 ? 11.344 -6.254 -5.367 1 96.75 129 SER B C 1
ATOM 3430 O O . SER B 1 129 ? 11.906 -7.168 -4.758 1 96.75 129 SER B O 1
ATOM 3432 N N . ARG B 1 130 ? 11.922 -5.652 -6.305 1 95.19 130 ARG B N 1
ATOM 3433 C CA . ARG B 1 130 ? 13.211 -6.066 -6.836 1 95.19 130 ARG B CA 1
ATOM 3434 C C . ARG B 1 130 ? 14.344 -5.242 -6.227 1 95.19 130 ARG B C 1
ATOM 3436 O O . ARG B 1 130 ? 15.508 -5.438 -6.566 1 95.19 130 ARG B O 1
ATOM 3443 N N . SER B 1 131 ? 14 -4.352 -5.395 1 93.75 131 SER B N 1
ATOM 3444 C CA . SER B 1 131 ? 15.008 -3.512 -4.75 1 93.75 131 SER B CA 1
ATOM 3445 C C . SER B 1 131 ? 15.867 -4.32 -3.783 1 93.75 131 SER B C 1
ATOM 3447 O O . SER B 1 131 ? 15.414 -5.328 -3.238 1 93.75 131 SER B O 1
ATOM 3449 N N . LYS B 1 132 ? 17.094 -3.889 -3.586 1 92.25 132 LYS B N 1
ATOM 3450 C CA . LYS B 1 132 ? 17.984 -4.504 -2.598 1 92.25 132 LYS B CA 1
ATOM 3451 C C . LYS B 1 132 ? 17.797 -3.871 -1.222 1 92.25 132 LYS B C 1
ATOM 3453 O O . LYS B 1 132 ? 18.234 -4.418 -0.214 1 92.25 132 LYS B O 1
ATOM 3458 N N . GLU B 1 133 ? 17.141 -2.717 -1.174 1 92.62 133 GLU B N 1
ATOM 3459 C CA . GLU B 1 133 ? 16.922 -2.002 0.081 1 92.62 133 GLU B CA 1
ATOM 3460 C C . GLU B 1 133 ? 15.742 -2.582 0.853 1 92.62 133 GLU B C 1
ATOM 3462 O O . GLU B 1 133 ? 14.641 -2.705 0.311 1 92.62 133 GLU B O 1
ATOM 3467 N N . SER B 1 134 ? 15.953 -2.85 2.104 1 94.25 134 SER B N 1
ATOM 3468 C CA . SER B 1 134 ? 14.953 -3.504 2.939 1 94.25 134 SER B CA 1
ATOM 3469 C C . SER B 1 134 ? 13.68 -2.672 3.029 1 94.25 134 SER B C 1
ATOM 3471 O O . SER B 1 134 ? 12.57 -3.215 2.982 1 94.25 134 SER B O 1
ATOM 3473 N N . ALA B 1 135 ? 13.797 -1.353 3.16 1 94.94 135 ALA B N 1
ATOM 3474 C CA . ALA B 1 135 ? 12.633 -0.486 3.279 1 94.94 135 ALA B CA 1
ATOM 3475 C C . ALA B 1 135 ? 11.789 -0.522 2.008 1 94.94 135 ALA B C 1
ATOM 3477 O O . ALA B 1 135 ? 10.555 -0.484 2.07 1 94.94 135 ALA B O 1
ATOM 3478 N N . GLN B 1 136 ? 12.461 -0.586 0.889 1 96.19 136 GLN B N 1
ATOM 3479 C CA . GLN B 1 136 ? 11.75 -0.65 -0.38 1 96.19 136 GLN B CA 1
ATOM 3480 C C . GLN B 1 136 ? 11.023 -1.983 -0.536 1 96.19 136 GLN B C 1
ATOM 3482 O O . GLN B 1 136 ? 9.906 -2.033 -1.064 1 96.19 136 GLN B O 1
ATOM 3487 N N . LYS B 1 137 ? 11.609 -3.025 -0.049 1 96.81 137 LYS B N 1
ATOM 3488 C CA . LYS B 1 137 ? 10.953 -4.328 -0.066 1 96.81 137 LYS B CA 1
ATOM 3489 C C . LYS B 1 137 ? 9.727 -4.336 0.841 1 96.81 137 LYS B C 1
ATOM 3491 O O . LYS B 1 137 ? 8.688 -4.91 0.491 1 96.81 137 LYS B O 1
ATOM 3496 N N . GLN B 1 138 ? 9.891 -3.734 1.972 1 96.88 138 GLN B N 1
ATOM 3497 C CA . GLN B 1 138 ? 8.75 -3.619 2.871 1 96.88 138 GLN B CA 1
ATOM 3498 C C . GLN B 1 138 ? 7.637 -2.777 2.248 1 96.88 138 GLN B C 1
ATOM 3500 O O . GLN B 1 138 ? 6.453 -3.082 2.408 1 96.88 138 GLN B O 1
ATOM 3505 N N . ALA B 1 139 ? 8.008 -1.692 1.555 1 97.62 139 ALA B N 1
ATOM 3506 C CA . ALA B 1 139 ? 7.035 -0.889 0.82 1 97.62 139 ALA B CA 1
ATOM 3507 C C . ALA B 1 139 ? 6.262 -1.744 -0.18 1 97.62 139 ALA B C 1
ATOM 3509 O O . ALA B 1 139 ? 5.047 -1.592 -0.327 1 97.62 139 ALA B O 1
ATOM 3510 N N . ALA B 1 140 ? 6.98 -2.625 -0.832 1 98.38 140 ALA B N 1
ATOM 3511 C CA . ALA B 1 140 ? 6.352 -3.525 -1.792 1 98.38 140 ALA B CA 1
ATOM 3512 C C . ALA B 1 140 ? 5.305 -4.402 -1.112 1 98.38 140 ALA B C 1
ATOM 3514 O O . ALA B 1 140 ? 4.215 -4.613 -1.652 1 98.38 140 ALA B O 1
ATOM 3515 N N . GLU B 1 141 ? 5.617 -4.895 0.002 1 98.06 141 GLU B N 1
ATOM 3516 C CA . GLU B 1 141 ? 4.699 -5.773 0.725 1 98.06 141 GLU B CA 1
ATOM 3517 C C . GLU B 1 141 ? 3.436 -5.027 1.145 1 98.06 141 GLU B C 1
ATOM 3519 O O . GLU B 1 141 ? 2.33 -5.562 1.035 1 98.06 141 GLU B O 1
ATOM 3524 N N . TYR B 1 142 ? 3.586 -3.809 1.598 1 97.94 142 TYR B N 1
ATOM 3525 C CA . TYR B 1 142 ? 2.416 -3.012 1.945 1 97.94 142 TYR B CA 1
ATOM 3526 C C . TYR B 1 142 ? 1.595 -2.678 0.706 1 97.94 142 TYR B C 1
ATOM 3528 O O . TYR B 1 142 ? 0.363 -2.641 0.76 1 97.94 142 TYR B O 1
ATOM 3536 N N . LEU B 1 143 ? 2.275 -2.355 -0.373 1 98.31 143 LEU B N 1
ATOM 3537 C CA . LEU B 1 143 ? 1.556 -2.09 -1.614 1 98.31 143 LEU B CA 1
ATOM 3538 C C . LEU B 1 143 ? 0.782 -3.322 -2.07 1 98.31 143 LEU B C 1
ATOM 3540 O O . LEU B 1 143 ? -0.364 -3.213 -2.51 1 98.31 143 LEU B O 1
ATOM 3544 N N . LEU B 1 144 ? 1.387 -4.473 -1.906 1 98.56 144 LEU B N 1
ATOM 3545 C CA . LEU B 1 144 ? 0.706 -5.719 -2.25 1 98.56 144 LEU B CA 1
ATOM 3546 C C . LEU B 1 144 ? -0.553 -5.898 -1.406 1 98.56 144 LEU B C 1
ATOM 3548 O O . LEU B 1 144 ? -1.612 -6.246 -1.932 1 98.56 144 LEU B O 1
ATOM 3552 N N . LEU B 1 145 ? -0.43 -5.664 -0.177 1 97.88 145 LEU B N 1
ATOM 3553 C CA . LEU B 1 145 ? -1.59 -5.758 0.703 1 97.88 145 LEU B CA 1
ATOM 3554 C C . LEU B 1 145 ? -2.68 -4.781 0.272 1 97.88 145 LEU B C 1
ATOM 3556 O O . LEU B 1 145 ? -3.861 -5.129 0.257 1 97.88 145 LEU B O 1
ATOM 3560 N N . SER B 1 146 ? -2.268 -3.533 -0.027 1 97.81 146 SER B N 1
ATOM 3561 C CA . SER B 1 146 ? -3.221 -2.541 -0.515 1 97.81 146 SER B CA 1
ATOM 3562 C C . SER B 1 146 ? -3.977 -3.055 -1.735 1 97.81 146 SER B C 1
ATOM 3564 O O . SER B 1 146 ? -5.199 -2.93 -1.812 1 97.81 146 SER B O 1
ATOM 3566 N N . LEU B 1 147 ? -3.299 -3.662 -2.637 1 97.69 147 LEU B N 1
ATOM 3567 C CA . LEU B 1 147 ? -3.891 -4.168 -3.871 1 97.69 147 LEU B CA 1
ATOM 3568 C C . LEU B 1 147 ? -4.863 -5.305 -3.582 1 97.69 147 LEU B C 1
ATOM 3570 O O . LEU B 1 147 ? -5.93 -5.387 -4.191 1 97.69 147 LEU B O 1
ATOM 3574 N N . ILE B 1 148 ? -4.5 -6.195 -2.654 1 97 148 ILE B N 1
ATOM 3575 C CA . ILE B 1 148 ? -5.387 -7.297 -2.289 1 97 148 ILE B CA 1
ATOM 3576 C C . ILE B 1 148 ? -6.695 -6.742 -1.73 1 97 148 ILE B C 1
ATOM 3578 O O . ILE B 1 148 ? -7.781 -7.18 -2.125 1 97 148 ILE B O 1
ATOM 3582 N N . TYR B 1 149 ? -6.613 -5.758 -0.883 1 96.69 149 TYR B N 1
ATOM 3583 C CA . TYR B 1 149 ? -7.816 -5.156 -0.323 1 96.69 149 TYR B CA 1
ATOM 3584 C C . TYR B 1 149 ? -8.625 -4.449 -1.403 1 96.69 149 TYR B C 1
ATOM 3586 O O . TYR B 1 149 ? -9.859 -4.465 -1.374 1 96.69 149 TYR B O 1
ATOM 3594 N N . GLN B 1 150 ? -7.977 -3.807 -2.338 1 95.81 150 GLN B N 1
ATOM 3595 C CA . GLN B 1 150 ? -8.664 -3.115 -3.422 1 95.81 150 GLN B CA 1
ATOM 3596 C C . GLN B 1 150 ? -9.43 -4.098 -4.301 1 95.81 150 GLN B C 1
ATOM 3598 O O . GLN B 1 150 ? -10.586 -3.846 -4.664 1 95.81 150 GLN B O 1
ATOM 3603 N N . TRP B 1 151 ? -8.781 -5.191 -4.598 1 94.69 151 TRP B N 1
ATOM 3604 C CA . TRP B 1 151 ? -9.297 -6.094 -5.621 1 94.69 151 TRP B CA 1
ATOM 3605 C C . TRP B 1 151 ? -10.266 -7.105 -5.023 1 94.69 151 TRP B C 1
ATOM 3607 O O . TRP B 1 151 ? -11.227 -7.516 -5.68 1 94.69 151 TRP B O 1
ATOM 3617 N N . TYR B 1 152 ? -10.062 -7.469 -3.826 1 93 152 TYR B N 1
ATOM 3618 C CA . TYR B 1 152 ? -10.836 -8.57 -3.268 1 93 152 TYR B CA 1
ATOM 3619 C C . TYR B 1 152 ? -11.766 -8.086 -2.162 1 93 152 TYR B C 1
ATOM 3621 O O . TYR B 1 152 ? -12.617 -8.844 -1.686 1 93 152 TYR B O 1
ATOM 3629 N N . GLY B 1 153 ? -11.578 -6.801 -1.798 1 89.56 153 GLY B N 1
ATOM 3630 C CA . GLY B 1 153 ? -12.32 -6.301 -0.65 1 89.56 153 GLY B CA 1
ATOM 3631 C C . GLY B 1 153 ? -13.703 -5.789 -1.009 1 89.56 153 GLY B C 1
ATOM 3632 O O . GLY B 1 153 ? -14.367 -5.152 -0.188 1 89.56 153 GLY B O 1
ATOM 3633 N N . HIS B 1 154 ? -14.188 -5.965 -2.369 1 74.94 154 HIS B N 1
ATOM 3634 C CA . HIS B 1 154 ? -15.492 -5.488 -2.807 1 74.94 154 HIS B CA 1
ATOM 3635 C C . HIS B 1 154 ? -16.594 -6.473 -2.42 1 74.94 154 HIS B C 1
ATOM 3637 O O . HIS B 1 154 ? -16.375 -7.688 -2.432 1 74.94 154 HIS B O 1
ATOM 3643 N N . GLY B 1 155 ? -17.734 -6.066 -1.493 1 59.06 155 GLY B N 1
ATOM 3644 C CA . GLY B 1 155 ? -18.938 -6.828 -1.173 1 59.06 155 GLY B CA 1
ATOM 3645 C C . GLY B 1 155 ? -19.328 -6.727 0.288 1 59.06 155 GLY B C 1
ATOM 3646 O O . GLY B 1 155 ? -18.531 -6.297 1.125 1 59.06 155 GLY B O 1
ATOM 3647 N N . ASN B 1 156 ? -20.672 -6.496 0.497 1 48.5 156 ASN B N 1
ATOM 3648 C CA . ASN B 1 156 ? -21.359 -6.465 1.779 1 48.5 156 ASN B CA 1
ATOM 3649 C C . ASN B 1 156 ? -20.781 -7.48 2.758 1 48.5 156 ASN B C 1
ATOM 3651 O O . ASN B 1 156 ? -21.094 -8.672 2.689 1 48.5 156 ASN B O 1
ATOM 3655 N N . LEU B 1 157 ? -19.547 -7.301 3.064 1 46.28 157 LEU B N 1
ATOM 3656 C CA . LEU B 1 157 ? -19.172 -8.125 4.203 1 46.28 157 LEU B CA 1
ATOM 3657 C C . LEU B 1 157 ? -20.281 -8.156 5.25 1 46.28 157 LEU B C 1
ATOM 3659 O O . LEU B 1 157 ? -20.047 -8.57 6.387 1 46.28 157 LEU B O 1
ATOM 3663 N N . THR B 1 158 ? -21.281 -7.277 5.16 1 40.59 158 THR B N 1
ATOM 3664 C CA . THR B 1 158 ? -22.328 -7.422 6.164 1 40.59 158 THR B CA 1
ATOM 3665 C C . THR B 1 158 ? -22.703 -8.891 6.352 1 40.59 158 THR B C 1
ATOM 3667 O O . THR B 1 158 ? -23.688 -9.203 7.02 1 40.59 158 THR B O 1
ATOM 3670 N N . MET B 1 159 ? -22.766 -9.641 5.316 1 36.69 159 MET B N 1
ATOM 3671 C CA . MET B 1 159 ? -23.344 -10.914 5.73 1 36.69 159 MET B CA 1
ATOM 3672 C C . MET B 1 159 ? -22.672 -11.43 7 1 36.69 159 MET B C 1
ATOM 3674 O O . MET B 1 159 ? -21.469 -11.305 7.16 1 36.69 159 MET B O 1
ATOM 3678 N N . GLU B 1 160 ? -23.453 -11.547 8.078 1 35.97 160 GLU B N 1
ATOM 3679 C CA . GLU B 1 160 ? -23.219 -12.297 9.312 1 35.97 160 GLU B CA 1
ATOM 3680 C C . GLU B 1 160 ? -22.094 -13.32 9.133 1 35.97 160 GLU B C 1
ATOM 3682 O O . GLU B 1 160 ? -22.078 -14.062 8.148 1 35.97 160 GLU B O 1
ATOM 3687 N N . SER B 1 161 ? -20.875 -12.961 9.594 1 39.53 161 SER B N 1
ATOM 3688 C CA . SER B 1 161 ? -19.953 -14.07 9.805 1 39.53 161 SER B CA 1
ATOM 3689 C C . SER B 1 161 ? -20.703 -15.406 9.852 1 39.53 161 SER B C 1
ATOM 3691 O O . SER B 1 161 ? -21.266 -15.773 10.891 1 39.53 161 SER B O 1
ATOM 3693 N N . GLN B 1 162 ? -21.75 -15.555 9.133 1 35.53 162 GLN B N 1
ATOM 3694 C CA . GLN B 1 162 ? -22.156 -16.938 9.32 1 35.53 162 GLN B CA 1
ATOM 3695 C C . GLN B 1 162 ? -20.953 -17.828 9.633 1 35.53 162 GLN B C 1
ATOM 3697 O O . GLN B 1 162 ? -19.844 -17.594 9.125 1 35.53 162 GLN B O 1
ATOM 3702 N N . GLN B 1 163 ? -20.938 -18.375 10.852 1 35.97 163 GLN B N 1
ATOM 3703 C CA . GLN B 1 163 ? -20.109 -19.516 11.219 1 35.97 163 GLN B CA 1
ATOM 3704 C C . GLN B 1 163 ? -19.625 -20.266 9.984 1 35.97 163 GLN B C 1
ATOM 3706 O O . GLN B 1 163 ? -20.312 -21.172 9.5 1 35.97 163 GLN B O 1
ATOM 3711 N N . THR B 1 164 ? -19.531 -19.516 8.914 1 36.69 164 THR B N 1
ATOM 3712 C CA . THR B 1 164 ? -18.922 -20.422 7.941 1 36.69 164 THR B CA 1
ATOM 3713 C C . THR B 1 164 ? -17.953 -21.375 8.617 1 36.69 164 THR B C 1
ATOM 3715 O O . THR B 1 164 ? -17.109 -20.953 9.414 1 36.69 164 THR B O 1
ATOM 3718 N N . THR B 1 165 ? -18.266 -22.484 8.75 1 36.5 165 THR B N 1
ATOM 3719 C CA . THR B 1 165 ? -17.359 -23.578 9.086 1 36.5 165 THR B CA 1
ATOM 3720 C C . THR B 1 165 ? -15.914 -23.188 8.758 1 36.5 165 THR B C 1
ATOM 3722 O O . THR B 1 165 ? -15.602 -22.828 7.621 1 36.5 165 THR B O 1
ATOM 3725 N N . GLN B 1 166 ? -15.203 -22.422 9.719 1 40.59 166 GLN B N 1
ATOM 3726 C CA . GLN B 1 166 ? -13.742 -22.453 9.688 1 40.59 166 GLN B CA 1
ATOM 3727 C 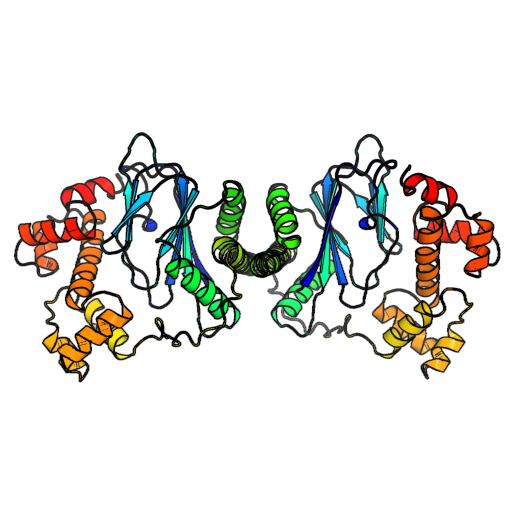C . GLN B 1 166 ? -13.227 -23.469 8.688 1 40.59 166 GLN B C 1
ATOM 3729 O O . GLN B 1 166 ? -13 -24.641 9.031 1 40.59 166 GLN B O 1
ATOM 3734 N N . THR B 1 167 ? -13.859 -23.703 7.699 1 38.72 167 THR B N 1
ATOM 3735 C CA . THR B 1 167 ? -13.148 -24.578 6.773 1 38.72 167 THR B CA 1
ATOM 3736 C C . THR B 1 167 ? -11.688 -24.156 6.641 1 38.72 167 THR B C 1
ATOM 3738 O O . THR B 1 167 ? -11.391 -23.078 6.145 1 38.72 167 THR B O 1
ATOM 3741 N N . SER B 1 168 ? -10.961 -24.266 7.695 1 44.62 168 SER B N 1
ATOM 3742 C CA . SER B 1 168 ? -9.508 -24.406 7.664 1 44.62 168 SER B CA 1
ATOM 3743 C C . SER B 1 168 ? -9.031 -24.953 6.32 1 44.62 168 SER B C 1
ATOM 3745 O O . SER B 1 168 ? -8.734 -26.141 6.199 1 44.62 168 SER B O 1
ATOM 3747 N N . LEU B 1 169 ? -9.742 -24.609 5.363 1 46.78 169 LEU B N 1
ATOM 3748 C CA . LEU B 1 169 ? -9.344 -25.172 4.078 1 46.78 169 LEU B CA 1
ATOM 3749 C C . LEU B 1 169 ? -7.824 -25.203 3.951 1 46.78 169 LEU B C 1
ATOM 3751 O O . LEU B 1 169 ? -7.277 -26.047 3.232 1 46.78 169 LEU B O 1
ATOM 3755 N N . PHE B 1 170 ? -7.184 -24.203 4.672 1 52.94 170 PHE B N 1
ATOM 3756 C CA . PHE B 1 170 ? -5.777 -24.234 4.289 1 52.94 170 PHE B CA 1
ATOM 3757 C C . PHE B 1 170 ? -4.918 -24.734 5.445 1 52.94 170 PHE B C 1
ATOM 3759 O O . PHE B 1 170 ? -3.715 -24.484 5.484 1 52.94 170 PHE B O 1
ATOM 3766 N N . LYS B 1 171 ? -5.832 -25.281 6.461 1 59.19 171 LYS B N 1
ATOM 3767 C CA . LYS B 1 171 ? -4.941 -25.859 7.453 1 59.19 171 LYS B CA 1
ATOM 3768 C C . LYS B 1 171 ? -4.223 -27.078 6.891 1 59.19 171 LYS B C 1
ATOM 3770 O O . LYS B 1 171 ? -4.859 -28.016 6.379 1 59.19 171 LYS B O 1
ATOM 3775 N N . GLN B 1 172 ? -2.979 -26.828 6.762 1 73.38 172 GLN B N 1
ATOM 3776 C CA . GLN B 1 172 ? -2.098 -27.875 6.254 1 73.38 172 GLN B CA 1
ATOM 3777 C C . GLN B 1 172 ? -2.258 -29.172 7.055 1 73.38 172 GLN B C 1
ATOM 3779 O O . GLN B 1 172 ? -2.125 -29.156 8.281 1 73.38 172 GLN B O 1
ATOM 3784 N N . ASN B 1 173 ? -2.838 -30.172 6.348 1 83.94 173 ASN B N 1
ATOM 3785 C CA . ASN B 1 173 ? -2.916 -31.5 6.941 1 83.94 173 ASN B CA 1
ATOM 3786 C C . ASN B 1 173 ? -1.56 -32.219 6.926 1 83.94 173 ASN B C 1
ATOM 3788 O O . ASN B 1 173 ? -0.921 -32.312 5.879 1 83.94 173 ASN B O 1
ATOM 3792 N N . LYS B 1 174 ? -1.206 -32.594 8.055 1 89.75 174 LYS B N 1
ATOM 3793 C CA . LYS B 1 174 ? 0.124 -33.188 8.219 1 89.75 174 LYS B CA 1
ATOM 3794 C C . LYS B 1 174 ? 0.308 -34.406 7.324 1 89.75 174 LYS B C 1
ATOM 3796 O O . LYS B 1 174 ? 1.403 -34.656 6.812 1 89.75 174 LYS B O 1
ATOM 3801 N N . HIS B 1 175 ? -0.682 -35.219 7.191 1 92.75 175 HIS B N 1
ATOM 3802 C CA . HIS B 1 175 ? -0.611 -36.406 6.355 1 92.75 175 HIS B CA 1
ATOM 3803 C C . HIS B 1 175 ? -0.454 -36.031 4.883 1 92.75 175 HIS B C 1
ATOM 3805 O O . HIS B 1 175 ? 0.348 -36.656 4.168 1 92.75 175 HIS B O 1
ATOM 3811 N N . VAL B 1 176 ? -1.198 -35.062 4.5 1 93.06 176 VAL B N 1
ATOM 3812 C CA . VAL B 1 176 ? -1.132 -34.625 3.107 1 93.06 176 VAL B CA 1
ATOM 3813 C C . VAL B 1 176 ? 0.247 -34.031 2.812 1 93.06 176 VAL B C 1
ATOM 3815 O O . VAL B 1 176 ? 0.85 -34.344 1.779 1 93.06 176 VAL B O 1
ATOM 3818 N N . GLU B 1 177 ? 0.744 -33.312 3.732 1 92.5 177 GLU B N 1
ATOM 3819 C CA . GLU B 1 177 ? 2.068 -32.719 3.549 1 92.5 177 GLU B CA 1
ATOM 3820 C C . GLU B 1 177 ? 3.143 -33.812 3.455 1 92.5 177 GLU B C 1
ATOM 3822 O O . GLU B 1 177 ? 4.062 -33.719 2.641 1 92.5 177 GLU B O 1
ATOM 3827 N N . ARG B 1 178 ? 3.039 -34.688 4.25 1 93.75 178 ARG B N 1
ATOM 3828 C CA . ARG B 1 178 ? 3.984 -35.812 4.203 1 93.75 178 ARG B CA 1
ATOM 3829 C C . ARG B 1 178 ? 3.879 -36.562 2.881 1 93.75 178 ARG B C 1
ATOM 3831 O O . ARG B 1 178 ? 4.895 -36.938 2.295 1 93.75 178 ARG B O 1
ATOM 3838 N N . ALA B 1 179 ? 2.664 -36.812 2.508 1 94.69 179 ALA B N 1
ATOM 3839 C CA . ALA B 1 179 ? 2.445 -37.469 1.223 1 94.69 179 ALA B CA 1
ATOM 3840 C C . ALA B 1 179 ? 3.104 -36.688 0.089 1 94.69 179 ALA B C 1
ATOM 3842 O O . ALA B 1 179 ? 3.748 -37.25 -0.784 1 94.69 179 ALA B O 1
ATOM 3843 N N . LEU B 1 180 ? 2.945 -35.406 0.167 1 94.19 180 LEU B N 1
ATOM 3844 C CA . LEU B 1 180 ? 3.516 -34.531 -0.859 1 94.19 180 LEU B CA 1
ATOM 3845 C C . LEU B 1 180 ? 5.035 -34.625 -0.869 1 94.19 180 LEU B C 1
ATOM 3847 O O . LEU B 1 180 ? 5.656 -34.656 -1.936 1 94.19 180 LEU B O 1
ATOM 3851 N N . GLN B 1 181 ? 5.609 -34.719 0.231 1 92.88 181 GLN B N 1
ATOM 3852 C CA . GLN B 1 181 ? 7.059 -34.875 0.337 1 92.88 181 GLN B CA 1
ATOM 3853 C C . GLN B 1 181 ? 7.52 -36.188 -0.267 1 92.88 181 GLN B C 1
ATOM 3855 O O . GLN B 1 181 ? 8.531 -36.219 -0.974 1 92.88 181 GLN B O 1
ATOM 3860 N N . ILE B 1 182 ? 6.84 -37.156 0.025 1 94.19 182 ILE B N 1
ATOM 3861 C CA . ILE B 1 182 ? 7.164 -38.5 -0.503 1 94.19 182 ILE B CA 1
ATOM 3862 C C . ILE B 1 182 ? 7.047 -38.469 -2.025 1 94.19 182 ILE B C 1
ATOM 3864 O O . ILE B 1 182 ? 7.926 -39 -2.727 1 94.19 182 ILE B O 1
ATOM 3868 N N . MET B 1 183 ? 5.977 -37.906 -2.48 1 94.19 183 MET B N 1
ATOM 3869 C CA . MET B 1 183 ? 5.742 -37.844 -3.92 1 94.19 183 MET B CA 1
ATOM 3870 C C . MET B 1 183 ? 6.871 -37.094 -4.617 1 94.19 183 MET B C 1
ATOM 3872 O O . MET B 1 183 ? 7.363 -37.531 -5.66 1 94.19 183 MET B O 1
ATOM 3876 N N . GLU B 1 184 ? 7.27 -36.031 -4.016 1 92.44 184 GLU B N 1
ATOM 3877 C CA . GLU B 1 184 ? 8.32 -35.188 -4.605 1 92.44 184 GLU B CA 1
ATOM 3878 C C . GLU B 1 184 ? 9.641 -35.969 -4.68 1 92.44 184 GLU B C 1
ATOM 3880 O O . GLU B 1 184 ? 10.398 -35.812 -5.641 1 92.44 184 GLU B O 1
ATOM 3885 N N . LYS B 1 185 ? 9.875 -36.781 -3.746 1 91.75 185 LYS B N 1
ATOM 3886 C CA . LYS B 1 185 ? 11.117 -37.531 -3.674 1 91.75 185 LYS B CA 1
ATOM 3887 C C . LYS B 1 185 ? 11.055 -38.781 -4.574 1 91.75 185 LYS B C 1
ATOM 3889 O O . LYS B 1 185 ? 12.086 -39.375 -4.875 1 91.75 185 LYS B O 1
ATOM 3894 N N . SER B 1 186 ? 9.852 -39.094 -5.027 1 91.44 186 SER B N 1
ATOM 3895 C CA . SER B 1 186 ? 9.68 -40.375 -5.738 1 91.44 186 SER B CA 1
ATOM 3896 C C . SER B 1 186 ? 9.133 -40.125 -7.145 1 91.44 186 SER B C 1
ATOM 3898 O O . SER B 1 186 ? 8.367 -40.969 -7.66 1 91.44 186 SER B O 1
ATOM 3900 N N . ILE B 1 187 ? 9.477 -39.062 -7.723 1 91.5 187 ILE B N 1
ATOM 3901 C CA . ILE B 1 187 ? 8.836 -38.656 -8.969 1 91.5 187 ILE B CA 1
ATOM 3902 C C . ILE B 1 187 ? 9.18 -39.625 -10.086 1 91.5 187 ILE B C 1
ATOM 3904 O O . ILE B 1 187 ? 8.422 -39.781 -11.047 1 91.5 187 ILE B O 1
ATOM 3908 N N . GLN B 1 188 ? 10.273 -40.344 -9.984 1 91.19 188 GLN B N 1
ATOM 3909 C CA . GLN B 1 188 ? 10.703 -41.25 -11.031 1 91.19 188 GLN B CA 1
ATOM 3910 C C . GLN B 1 188 ? 10.156 -42.656 -10.789 1 91.19 188 GLN B C 1
ATOM 3912 O O . GLN B 1 188 ? 10.305 -43.531 -11.641 1 91.19 188 GLN B O 1
ATOM 3917 N N . GLU B 1 189 ? 9.523 -42.812 -9.664 1 88.12 189 GLU B N 1
ATOM 3918 C CA . GLU B 1 189 ? 9.031 -44.156 -9.273 1 88.12 189 GLU B CA 1
ATOM 3919 C C . GLU B 1 189 ? 7.531 -44.281 -9.539 1 88.12 189 GLU B C 1
ATOM 3921 O O . GLU B 1 189 ? 6.871 -43.281 -9.898 1 88.12 189 GLU B O 1
ATOM 3926 N N . LYS B 1 190 ? 7.125 -45.5 -9.477 1 85.38 190 LYS B N 1
ATOM 3927 C CA . LYS B 1 190 ? 5.688 -45.75 -9.484 1 85.38 190 LYS B CA 1
ATOM 3928 C C . LYS B 1 190 ? 5.145 -45.875 -8.062 1 85.38 190 LYS B C 1
ATOM 3930 O O . LYS B 1 190 ? 5.652 -46.688 -7.262 1 85.38 190 LYS B O 1
ATOM 3935 N N . ILE B 1 191 ? 4.32 -44.938 -7.777 1 85.06 191 ILE B N 1
ATOM 3936 C CA . ILE B 1 191 ? 3.723 -45 -6.449 1 85.06 191 ILE B CA 1
ATOM 3937 C C . ILE B 1 191 ? 2.236 -45.344 -6.57 1 85.06 191 ILE B C 1
ATOM 3939 O O . ILE B 1 191 ? 1.545 -44.781 -7.441 1 85.06 191 ILE B O 1
ATOM 3943 N N . ASN B 1 192 ? 1.833 -46.281 -5.766 1 88.88 192 ASN B N 1
ATOM 3944 C CA . ASN B 1 192 ? 0.399 -46.562 -5.672 1 88.88 192 ASN B CA 1
ATOM 3945 C C . ASN B 1 192 ? -0.205 -45.906 -4.43 1 88.88 192 ASN B C 1
ATOM 3947 O O . ASN B 1 192 ? 0.467 -45.75 -3.408 1 88.88 192 ASN B O 1
ATOM 3951 N N . THR B 1 193 ? -1.392 -45.469 -4.613 1 92.38 193 THR B N 1
ATOM 3952 C CA . THR B 1 193 ? -2.092 -44.75 -3.561 1 92.38 193 THR B CA 1
ATOM 3953 C C . THR B 1 193 ? -2.203 -45.594 -2.295 1 92.38 193 THR B C 1
ATOM 3955 O O . THR B 1 193 ? -2.125 -45.062 -1.183 1 92.38 193 THR B O 1
ATOM 3958 N N . GLN B 1 194 ? -2.33 -46.844 -2.512 1 93.06 194 GLN B N 1
ATOM 3959 C CA . GLN B 1 194 ? -2.473 -47.75 -1.38 1 93.06 194 GLN B CA 1
ATOM 3960 C C . GLN B 1 194 ? -1.193 -47.781 -0.55 1 93.06 194 GLN B C 1
ATOM 3962 O O . GLN B 1 194 ? -1.241 -47.719 0.679 1 93.06 194 GLN B O 1
ATOM 3967 N N . ASP B 1 195 ? -0.113 -47.969 -1.209 1 92.06 195 ASP B N 1
ATOM 3968 C CA . ASP B 1 195 ? 1.175 -48 -0.522 1 92.06 195 ASP B CA 1
ATOM 3969 C C . ASP B 1 195 ? 1.436 -46.688 0.23 1 92.06 195 ASP B C 1
ATOM 3971 O O . ASP B 1 195 ? 1.921 -46.719 1.363 1 92.06 195 ASP B O 1
ATOM 3975 N N . LEU B 1 196 ? 1.132 -45.625 -0.409 1 94.12 196 LEU B N 1
ATOM 3976 C CA . LEU B 1 196 ? 1.325 -44.312 0.214 1 94.12 196 LEU B CA 1
ATOM 3977 C C . LEU B 1 196 ? 0.435 -44.156 1.443 1 94.12 196 LEU B C 1
ATOM 3979 O O . LEU B 1 196 ? 0.879 -43.656 2.479 1 94.12 196 LEU B O 1
ATOM 3983 N N . ALA B 1 197 ? -0.798 -44.531 1.325 1 96 197 ALA B N 1
ATOM 3984 C CA . ALA B 1 197 ? -1.733 -44.5 2.445 1 96 197 ALA B CA 1
ATOM 3985 C C . ALA B 1 197 ? -1.224 -45.312 3.625 1 96 197 ALA B C 1
ATOM 3987 O O . ALA B 1 197 ? -1.274 -44.875 4.773 1 96 197 ALA B O 1
ATOM 3988 N N . GLU B 1 198 ? -0.743 -46.469 3.305 1 94.69 198 GLU B N 1
ATOM 3989 C CA . GLU B 1 198 ? -0.215 -47.344 4.336 1 94.69 198 GLU B CA 1
ATOM 3990 C C . GLU B 1 198 ? 0.977 -46.719 5.051 1 94.69 198 GLU B C 1
ATOM 3992 O O . GLU B 1 198 ? 1.091 -46.812 6.273 1 94.69 198 GLU B O 1
ATOM 3997 N N . GLU B 1 199 ? 1.797 -46.156 4.301 1 93.75 199 GLU B N 1
ATOM 3998 C CA . GLU B 1 199 ? 2.957 -45.469 4.875 1 93.75 199 GLU B CA 1
ATOM 3999 C C . GLU B 1 199 ? 2.529 -44.344 5.824 1 93.75 199 GLU B C 1
ATOM 4001 O O . GLU B 1 199 ? 3.238 -44.031 6.785 1 93.75 199 GLU B O 1
ATOM 4006 N N . LEU B 1 200 ? 1.426 -43.781 5.555 1 95.25 200 LEU B N 1
ATOM 4007 C CA . LEU B 1 200 ? 0.922 -42.688 6.352 1 95.25 200 LEU B CA 1
ATOM 4008 C C . LEU B 1 200 ? 0.03 -43.188 7.484 1 95.25 200 LEU B C 1
ATOM 4010 O O . LEU B 1 200 ? -0.469 -42.375 8.281 1 95.25 200 LEU B O 1
ATOM 4014 N N . GLY B 1 201 ? -0.2 -44.469 7.492 1 95.75 201 GLY B N 1
ATOM 4015 C CA . GLY B 1 201 ? -1.028 -45.062 8.531 1 95.75 201 GLY B CA 1
ATOM 4016 C C . GLY B 1 201 ? -2.512 -44.812 8.32 1 95.75 201 GLY B C 1
ATOM 4017 O O . GLY B 1 201 ? -3.273 -44.719 9.281 1 95.75 201 GLY B O 1
ATOM 4018 N N . LEU B 1 202 ? -2.904 -44.688 7.098 1 96.62 202 LEU B N 1
ATOM 4019 C CA . LEU B 1 202 ? -4.301 -44.406 6.77 1 96.62 202 LEU B CA 1
ATOM 4020 C C . LEU B 1 202 ? -4.863 -45.469 5.84 1 96.62 202 LEU B C 1
ATOM 4022 O O . LEU B 1 202 ? -4.105 -46.188 5.168 1 96.62 202 LEU B O 1
ATOM 4026 N N . SER B 1 203 ? -6.223 -45.594 5.871 1 96.81 203 SER B N 1
ATOM 4027 C CA . SER B 1 203 ? -6.844 -46.375 4.789 1 96.81 203 SER B CA 1
ATOM 4028 C C . SER B 1 203 ? -6.766 -45.594 3.469 1 96.81 203 SER B C 1
ATOM 4030 O O . SER B 1 203 ? -6.652 -44.375 3.457 1 96.81 203 SER B O 1
ATOM 4032 N N . GLU B 1 204 ? -6.746 -46.344 2.42 1 96 204 GLU B N 1
ATOM 4033 C CA . GLU B 1 204 ? -6.684 -45.688 1.106 1 96 204 GLU B CA 1
ATOM 4034 C C . GLU B 1 204 ? -7.859 -44.75 0.896 1 96 204 GLU B C 1
ATOM 4036 O O . GLU B 1 204 ? -7.68 -43.625 0.399 1 96 204 GLU B O 1
ATOM 4041 N N . GLU B 1 205 ? -9.016 -45.188 1.335 1 96.06 205 GLU B N 1
ATOM 4042 C CA . GLU B 1 205 ? -10.227 -44.375 1.182 1 96.06 205 GLU B CA 1
ATOM 4043 C C . GLU B 1 205 ? -10.117 -43.062 1.958 1 96.06 205 GLU B C 1
ATOM 4045 O O . GLU B 1 205 ? -10.445 -42 1.435 1 96.06 205 GLU B O 1
ATOM 4050 N N . HIS B 1 206 ? -9.68 -43.219 3.109 1 95.62 206 HIS B N 1
ATOM 4051 C CA . HIS B 1 206 ? -9.539 -42.031 3.953 1 95.62 206 HIS B CA 1
ATOM 4052 C C . HIS B 1 206 ? -8.469 -41.094 3.406 1 95.62 206 HIS B C 1
ATOM 4054 O O . HIS B 1 206 ? -8.641 -39.875 3.432 1 95.62 206 HIS B O 1
ATOM 4060 N N . PHE B 1 207 ? -7.367 -41.625 3.01 1 95.75 207 PHE B N 1
ATOM 4061 C CA . PHE B 1 207 ? -6.281 -40.844 2.441 1 95.75 207 PHE B CA 1
ATOM 4062 C C . PHE B 1 207 ? -6.762 -40.062 1.229 1 95.75 207 PHE B C 1
ATOM 4064 O O . PHE B 1 207 ? -6.52 -38.844 1.128 1 95.75 207 PHE B 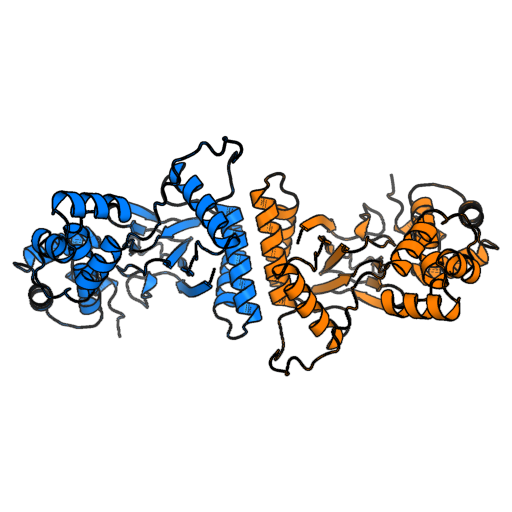O 1
ATOM 4071 N N . ILE B 1 208 ? -7.441 -40.688 0.314 1 95.44 208 ILE B N 1
ATOM 4072 C CA . ILE B 1 208 ? -7.934 -40.062 -0.904 1 95.44 208 ILE B CA 1
ATOM 4073 C C . ILE B 1 208 ? -8.906 -38.938 -0.546 1 95.44 208 ILE B C 1
ATOM 4075 O O . ILE B 1 208 ? -8.836 -37.844 -1.12 1 95.44 208 ILE B O 1
ATOM 4079 N N . ARG B 1 209 ? -9.734 -39.188 0.425 1 94.94 209 ARG B N 1
ATOM 4080 C CA . ARG B 1 209 ? -10.695 -38.156 0.853 1 94.94 209 ARG B CA 1
ATOM 4081 C C . ARG B 1 209 ? -9.984 -36.938 1.419 1 94.94 209 ARG B C 1
ATOM 4083 O O . ARG B 1 209 ? -10.344 -35.812 1.096 1 94.94 209 ARG B O 1
ATOM 4090 N N . LEU B 1 210 ? -9.047 -37.219 2.195 1 93.19 210 LEU B N 1
ATOM 4091 C CA . LEU B 1 210 ? -8.281 -36.156 2.816 1 93.19 210 LEU B CA 1
ATOM 4092 C C . LEU B 1 210 ? -7.547 -35.312 1.762 1 93.19 210 LEU B C 1
ATOM 4094 O O . LEU B 1 210 ? -7.516 -34.094 1.839 1 93.19 210 LEU B O 1
ATOM 4098 N N . PHE B 1 211 ? -6.957 -36 0.896 1 93.44 211 PHE B N 1
ATOM 4099 C CA . PHE B 1 211 ? -6.176 -35.344 -0.157 1 93.44 211 PHE B CA 1
ATOM 4100 C C . PHE B 1 211 ? -7.066 -34.5 -1.041 1 93.44 211 PHE B C 1
ATOM 4102 O O . PHE B 1 211 ? -6.734 -33.344 -1.328 1 93.44 211 PHE B O 1
ATOM 4109 N N . ARG B 1 212 ? -8.188 -34.969 -1.363 1 92.81 212 ARG B N 1
ATOM 4110 C CA . ARG B 1 212 ? -9.133 -34.219 -2.191 1 92.81 212 ARG B CA 1
ATOM 4111 C C . ARG B 1 212 ? -9.656 -33 -1.458 1 92.81 212 ARG B C 1
ATOM 4113 O O . ARG B 1 212 ? -9.844 -31.938 -2.062 1 92.81 212 ARG B O 1
ATOM 4120 N N . LYS B 1 213 ? -9.875 -33.188 -0.29 1 89.31 213 LYS B N 1
ATOM 4121 C CA . LYS B 1 213 ? -10.336 -32.062 0.519 1 89.31 213 LYS B CA 1
ATOM 4122 C C . LYS B 1 213 ? -9.289 -30.969 0.587 1 89.31 213 LYS B C 1
ATOM 4124 O O . LYS B 1 213 ? -9.625 -29.781 0.552 1 89.31 213 LYS B O 1
ATOM 4129 N N . SER B 1 214 ? -8.062 -31.375 0.584 1 88.5 214 SER B N 1
ATOM 4130 C CA . SER B 1 214 ? -6.961 -30.438 0.781 1 88.5 214 SER B CA 1
ATOM 4131 C C . SER B 1 214 ? -6.551 -29.781 -0.533 1 88.5 214 SER B C 1
ATOM 4133 O O . SER B 1 214 ? -6.277 -28.578 -0.575 1 88.5 214 SER B O 1
ATOM 4135 N N . LEU B 1 215 ? -6.531 -30.609 -1.608 1 90 215 LEU B N 1
ATOM 4136 C CA . LEU B 1 215 ? -5.891 -30.094 -2.814 1 90 215 LEU B CA 1
ATOM 4137 C C . LEU B 1 215 ? -6.871 -30.078 -3.982 1 90 215 LEU B C 1
ATOM 4139 O O . LEU B 1 215 ? -6.559 -29.547 -5.051 1 90 215 LEU B O 1
ATOM 4143 N N . GLY B 1 216 ? -8.039 -30.656 -3.816 1 87.88 216 GLY B N 1
ATOM 4144 C CA . GLY B 1 216 ? -9.078 -30.609 -4.832 1 87.88 216 GLY B CA 1
ATOM 4145 C C . GLY B 1 216 ? -8.914 -31.672 -5.906 1 87.88 216 GLY B C 1
ATOM 4146 O O . GLY B 1 216 ? -9.648 -31.672 -6.895 1 87.88 216 GLY B O 1
ATOM 4147 N N . MET B 1 217 ? -7.926 -32.594 -5.684 1 91.69 217 MET B N 1
ATOM 4148 C CA . MET B 1 217 ? -7.707 -33.688 -6.621 1 91.69 217 MET B CA 1
ATOM 4149 C C . MET B 1 217 ? -7.168 -34.906 -5.902 1 91.69 217 MET B C 1
ATOM 4151 O O . MET B 1 217 ? -6.785 -34.844 -4.734 1 91.69 217 MET B O 1
ATOM 4155 N N . SER B 1 218 ? -7.18 -36 -6.566 1 93.88 218 SER B N 1
ATOM 4156 C CA . SER B 1 218 ? -6.715 -37.25 -5.953 1 93.88 218 SER B CA 1
ATOM 4157 C C . SER B 1 218 ? -5.191 -37.312 -5.887 1 93.88 218 SER B C 1
ATOM 4159 O O . SER B 1 218 ? -4.508 -36.594 -6.629 1 93.88 218 SER B O 1
ATOM 4161 N N . PRO B 1 219 ? -4.695 -38.156 -5.008 1 95 219 PRO B N 1
ATOM 4162 C CA . PRO B 1 219 ? -3.242 -38.312 -4.938 1 95 219 PRO B CA 1
ATOM 4163 C C . PRO B 1 219 ? -2.631 -38.719 -6.273 1 95 219 PRO B C 1
ATOM 4165 O O . PRO B 1 219 ? -1.57 -38.219 -6.656 1 95 219 PRO B O 1
ATOM 4168 N N . PHE B 1 220 ? -3.303 -39.594 -6.922 1 93.06 220 PHE B N 1
ATOM 4169 C CA . PHE B 1 220 ? -2.799 -40.062 -8.203 1 93.06 220 PHE B CA 1
ATOM 4170 C C . PHE B 1 220 ? -2.729 -38.938 -9.211 1 93.06 220 PHE B C 1
ATOM 4172 O O . PHE B 1 220 ? -1.718 -38.75 -9.898 1 93.06 220 PHE B O 1
ATOM 4179 N N . GLN B 1 221 ? -3.773 -38.219 -9.281 1 93.81 221 GLN B N 1
ATOM 4180 C CA . GLN B 1 221 ? -3.812 -37.062 -10.195 1 93.81 221 GLN B CA 1
ATOM 4181 C C . GLN B 1 221 ? -2.697 -36.094 -9.883 1 93.81 221 GLN B C 1
ATOM 4183 O O . GLN B 1 221 ? -2.031 -35.594 -10.789 1 93.81 221 GLN B O 1
ATOM 4188 N N . TYR B 1 222 ? -2.527 -35.812 -8.594 1 95.06 222 TYR B N 1
ATOM 4189 C CA . TYR B 1 222 ? -1.502 -34.875 -8.188 1 95.06 222 TYR B CA 1
ATOM 4190 C C . TYR B 1 222 ? -0.109 -35.375 -8.539 1 95.06 222 TYR B C 1
ATOM 4192 O O . TYR B 1 222 ? 0.717 -34.625 -9.07 1 95.06 222 TYR B O 1
ATOM 4200 N N . PHE B 1 223 ? 0.154 -36.594 -8.25 1 94.94 223 PHE B N 1
ATOM 4201 C CA . PHE B 1 223 ? 1.458 -37.188 -8.516 1 94.94 223 PHE B CA 1
ATOM 4202 C C . PHE B 1 223 ? 1.77 -37.156 -10.008 1 94.94 223 PHE B C 1
ATOM 4204 O O . PHE B 1 223 ? 2.9 -36.875 -10.406 1 94.94 223 PHE B O 1
ATOM 4211 N N . THR B 1 224 ? 0.809 -37.469 -10.773 1 94.5 224 THR B N 1
ATOM 4212 C CA . THR B 1 224 ? 0.966 -37.438 -12.227 1 94.5 224 THR B CA 1
ATOM 4213 C C . THR B 1 224 ? 1.341 -36.031 -12.688 1 94.5 224 THR B C 1
ATOM 4215 O O . THR B 1 224 ? 2.232 -35.875 -13.523 1 94.5 224 THR B O 1
ATOM 4218 N N . ARG B 1 225 ? 0.693 -35.094 -12.164 1 96.38 225 ARG B N 1
ATOM 4219 C CA . ARG B 1 225 ? 0.974 -33.719 -12.531 1 96.38 225 ARG B CA 1
ATOM 4220 C C . ARG B 1 225 ? 2.379 -33.312 -12.102 1 96.38 225 ARG B C 1
ATOM 4222 O O . ARG B 1 225 ? 3.049 -32.531 -12.797 1 96.38 225 ARG B O 1
ATOM 4229 N N . LEU B 1 226 ? 2.783 -33.75 -11 1 96.12 226 LEU B N 1
ATOM 4230 C CA . LEU B 1 226 ? 4.148 -33.531 -10.555 1 96.12 226 LEU B CA 1
ATOM 4231 C C . LEU B 1 226 ? 5.156 -34.094 -11.555 1 96.12 226 LEU B C 1
ATOM 4233 O O . LEU B 1 226 ? 6.164 -33.438 -11.859 1 96.12 226 LEU B O 1
ATOM 4237 N N . LYS B 1 227 ? 4.891 -35.281 -11.992 1 95.62 227 LYS B N 1
ATOM 4238 C CA . LYS B 1 227 ? 5.754 -35.906 -12.984 1 95.62 227 LYS B CA 1
ATOM 4239 C C . LYS B 1 227 ? 5.785 -35.094 -14.281 1 95.62 227 LYS B C 1
ATOM 4241 O O . LYS B 1 227 ? 6.848 -34.938 -14.883 1 95.62 227 LYS B O 1
ATOM 4246 N N . ILE B 1 228 ? 4.617 -34.656 -14.625 1 96.5 228 ILE B N 1
ATOM 4247 C CA . ILE B 1 228 ? 4.516 -33.875 -15.852 1 96.5 228 ILE B CA 1
ATOM 4248 C C . ILE B 1 228 ? 5.297 -32.594 -15.703 1 96.5 228 ILE B C 1
ATOM 4250 O O . ILE B 1 228 ? 5.957 -32.125 -16.641 1 96.5 228 ILE B O 1
ATOM 4254 N N . GLU B 1 229 ? 5.207 -31.984 -14.562 1 95.81 229 GLU B N 1
ATOM 4255 C CA . GLU B 1 229 ? 5.977 -30.781 -14.305 1 95.81 229 GLU B CA 1
ATOM 4256 C C . GLU B 1 229 ? 7.473 -31.031 -14.461 1 95.81 229 GLU B C 1
ATOM 4258 O O . GLU B 1 229 ? 8.172 -30.266 -15.133 1 95.81 229 GLU B O 1
ATOM 4263 N N . ALA B 1 230 ? 7.918 -32.062 -13.875 1 94.81 230 ALA B N 1
ATOM 4264 C CA . ALA B 1 230 ? 9.328 -32.406 -13.977 1 94.81 230 ALA B CA 1
ATOM 4265 C C . ALA B 1 230 ? 9.711 -32.719 -15.422 1 94.81 230 ALA B C 1
ATOM 4267 O O . ALA B 1 230 ? 10.766 -32.281 -15.898 1 94.81 230 ALA B O 1
ATOM 4268 N N . ALA B 1 231 ? 8.914 -33.406 -16.047 1 95.38 231 ALA B N 1
ATOM 4269 C CA . ALA B 1 231 ? 9.156 -33.781 -17.453 1 95.38 231 ALA B CA 1
ATOM 4270 C C . ALA B 1 231 ? 9.219 -32.531 -18.328 1 95.38 231 ALA B C 1
ATOM 4272 O O . ALA B 1 231 ? 10.031 -32.438 -19.25 1 95.38 231 ALA B O 1
ATOM 4273 N N . SER B 1 232 ? 8.336 -31.609 -18.031 1 94.19 232 SER B N 1
ATOM 4274 C CA . SER B 1 232 ? 8.305 -30.375 -18.797 1 94.19 232 SER B CA 1
ATOM 4275 C C . SER B 1 232 ? 9.625 -29.609 -18.688 1 94.19 232 SER B C 1
ATOM 4277 O O . SER B 1 232 ? 10.078 -29 -19.656 1 94.19 232 SER B O 1
ATOM 4279 N N . ALA B 1 233 ? 10.211 -29.703 -17.594 1 91.25 233 ALA B N 1
ATOM 4280 C CA . ALA B 1 233 ? 11.516 -29.062 -17.391 1 91.25 233 ALA B CA 1
ATOM 4281 C C . ALA B 1 233 ? 12.578 -29.734 -18.25 1 91.25 233 ALA B C 1
ATOM 4283 O O . ALA B 1 233 ? 13.391 -29.062 -18.891 1 91.25 233 ALA B O 1
ATOM 4284 N N . TYR B 1 234 ? 12.523 -30.984 -18.281 1 92.12 234 TYR B N 1
ATOM 4285 C CA . TYR B 1 234 ? 13.477 -31.734 -19.094 1 92.12 234 TYR B CA 1
ATOM 4286 C C . TYR B 1 234 ? 13.297 -31.438 -20.578 1 92.12 234 TYR B C 1
ATOM 4288 O O . TYR B 1 234 ? 14.273 -31.344 -21.312 1 92.12 234 TYR B O 1
ATOM 4296 N N . LEU B 1 235 ? 12.094 -31.281 -20.953 1 91.69 235 LEU B N 1
ATOM 4297 C CA . LEU B 1 235 ? 11.789 -31.031 -22.359 1 91.69 235 LEU B CA 1
ATOM 4298 C C . LEU B 1 235 ? 12.406 -29.719 -22.828 1 91.69 235 LEU B C 1
ATOM 4300 O O . LEU B 1 235 ? 12.961 -29.641 -23.938 1 91.69 235 LEU B O 1
ATOM 4304 N N . VAL B 1 236 ? 12.352 -28.734 -21.969 1 88.19 236 VAL B N 1
ATOM 4305 C CA . VAL B 1 236 ? 12.758 -27.391 -22.391 1 88.19 236 VAL B CA 1
ATOM 4306 C C . VAL B 1 236 ? 14.25 -27.203 -22.141 1 88.19 236 VAL B C 1
ATOM 4308 O O . VAL B 1 236 ? 14.906 -26.406 -22.828 1 88.19 236 VAL B O 1
ATOM 4311 N N . GLU B 1 237 ? 14.812 -27.969 -21.25 1 87.06 237 GLU B N 1
ATOM 4312 C CA . GLU B 1 237 ? 16.188 -27.75 -20.844 1 87.06 237 GLU B CA 1
ATOM 4313 C C . GLU B 1 237 ? 17.141 -28.75 -21.516 1 87.06 237 GLU B C 1
ATOM 4315 O O . GLU B 1 237 ? 18.359 -28.688 -21.328 1 87.06 237 GLU B O 1
ATOM 4320 N N . SER B 1 238 ? 16.562 -29.703 -22.297 1 87.06 238 SER B N 1
ATOM 4321 C CA . SER B 1 238 ? 17.406 -30.719 -22.938 1 87.06 238 SER B CA 1
ATOM 4322 C C . SER B 1 238 ? 16.875 -31.109 -24.297 1 87.06 238 SER B C 1
ATOM 4324 O O . SER B 1 238 ? 15.797 -30.656 -24.703 1 87.06 238 SER B O 1
ATOM 4326 N N . PHE B 1 239 ? 17.656 -31.938 -24.984 1 89.31 239 PHE B N 1
ATOM 4327 C CA . PHE B 1 239 ? 17.234 -32.469 -26.266 1 89.31 239 PHE B CA 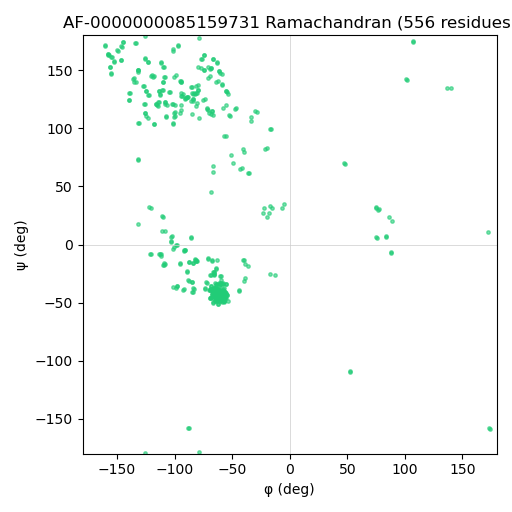1
ATOM 4328 C C . PHE B 1 239 ? 16.938 -33.938 -26.172 1 89.31 239 PHE B C 1
ATOM 4330 O O . PHE B 1 239 ? 16.984 -34.656 -27.172 1 89.31 239 PHE B O 1
ATOM 4337 N N . MET B 1 240 ? 16.656 -34.281 -25.047 1 93.56 240 MET B N 1
ATOM 4338 C CA . MET B 1 240 ? 16.359 -35.719 -24.844 1 93.56 240 MET B CA 1
ATOM 4339 C C . MET B 1 240 ? 15.117 -36.125 -25.625 1 93.56 240 MET B C 1
ATOM 4341 O O . MET B 1 240 ? 14.133 -35.375 -25.672 1 93.56 240 MET B O 1
ATOM 4345 N N . PRO B 1 241 ? 15.195 -37.312 -26.219 1 95.81 241 PRO B N 1
ATOM 4346 C CA . PRO B 1 241 ? 13.992 -37.812 -26.906 1 95.81 241 PRO B CA 1
ATOM 4347 C C . PRO B 1 241 ? 12.797 -37.938 -25.969 1 95.81 241 PRO B C 1
ATOM 4349 O O . PRO B 1 241 ? 12.961 -38.344 -24.812 1 95.81 241 PRO B O 1
ATOM 4352 N N . ILE B 1 242 ? 11.648 -37.719 -26.484 1 96.06 242 ILE B N 1
ATOM 4353 C CA . ILE B 1 242 ? 10.406 -37.781 -25.719 1 96.06 242 ILE B CA 1
ATOM 4354 C C . ILE B 1 242 ? 10.258 -39.188 -25.078 1 96.06 242 ILE B C 1
ATOM 4356 O O . ILE B 1 242 ? 9.82 -39.312 -23.938 1 96.06 242 ILE B O 1
ATOM 4360 N N . LYS B 1 243 ? 10.633 -40.156 -25.844 1 96.56 243 LYS B N 1
ATOM 4361 C CA . LYS B 1 243 ? 10.555 -41.531 -25.328 1 96.56 243 LYS B CA 1
ATOM 4362 C C . LYS B 1 243 ? 11.414 -41.688 -24.078 1 96.56 243 LYS B C 1
ATOM 4364 O O . LYS B 1 243 ? 11.008 -42.344 -23.125 1 96.56 243 LYS B O 1
ATOM 4369 N N . THR B 1 244 ? 12.594 -41.125 -24.125 1 96.44 244 THR B N 1
ATOM 4370 C CA . THR B 1 244 ? 13.516 -41.219 -23 1 96.44 244 THR B CA 1
ATOM 4371 C C . THR B 1 244 ? 12.938 -40.531 -21.75 1 96.44 244 THR B C 1
ATOM 4373 O O . THR B 1 244 ? 12.992 -41.094 -20.656 1 96.44 244 THR B O 1
ATOM 4376 N N . ILE B 1 245 ? 12.375 -39.406 -21.938 1 96.19 245 ILE B N 1
ATOM 4377 C CA . ILE B 1 245 ? 11.758 -38.656 -20.844 1 96.19 245 ILE B CA 1
ATOM 4378 C C . ILE B 1 245 ? 10.57 -39.438 -20.297 1 96.19 245 ILE B C 1
ATOM 4380 O O . ILE B 1 245 ? 10.414 -39.562 -19.078 1 96.19 245 ILE B O 1
ATOM 4384 N N . SER B 1 246 ? 9.742 -39.969 -21.156 1 95.75 246 SER B N 1
ATOM 4385 C CA . SER B 1 246 ? 8.594 -40.812 -20.781 1 95.75 246 SER B CA 1
ATOM 4386 C C . SER B 1 246 ? 9.023 -41.969 -19.906 1 95.75 246 SER B C 1
ATOM 4388 O O . SER B 1 246 ? 8.453 -42.188 -18.828 1 95.75 246 SER B O 1
ATOM 4390 N N . ASP B 1 247 ? 10.086 -42.656 -20.359 1 94.38 247 ASP B N 1
ATOM 4391 C CA . ASP B 1 247 ? 10.586 -43.812 -19.641 1 94.38 247 ASP B CA 1
ATOM 4392 C C . ASP B 1 247 ? 11.172 -43.406 -18.281 1 94.38 247 ASP B C 1
ATOM 4394 O O . ASP B 1 247 ? 10.984 -44.094 -17.297 1 94.38 247 ASP B O 1
ATOM 4398 N N . TYR B 1 248 ? 11.844 -42.344 -18.312 1 93.62 248 TYR B N 1
ATOM 4399 C CA . TYR B 1 248 ? 12.523 -41.844 -17.125 1 93.62 248 TYR B CA 1
ATOM 4400 C C . TYR B 1 248 ? 11.539 -41.594 -15.992 1 93.62 248 TYR B C 1
ATOM 4402 O O . TYR B 1 248 ? 11.844 -41.844 -14.828 1 93.62 248 TYR B O 1
ATOM 4410 N N . PHE B 1 249 ? 10.359 -41.188 -16.328 1 94.81 249 PHE B N 1
ATOM 4411 C CA . PHE B 1 249 ? 9.383 -40.812 -15.297 1 94.81 249 PHE B CA 1
ATOM 4412 C C . PHE B 1 249 ? 8.352 -41.938 -15.117 1 94.81 249 PHE B C 1
ATOM 4414 O O . PHE B 1 249 ? 7.32 -41.719 -14.469 1 94.81 249 PHE B O 1
ATOM 4421 N N . GLY B 1 250 ? 8.555 -43.062 -15.766 1 90.94 250 GLY B N 1
ATOM 4422 C CA . GLY B 1 250 ? 7.848 -44.281 -15.453 1 90.94 250 GLY B CA 1
ATOM 4423 C C . GLY B 1 250 ? 6.531 -44.438 -16.203 1 90.94 250 GLY B C 1
ATOM 4424 O O . GLY B 1 250 ? 5.625 -45.125 -15.75 1 90.94 250 GLY B O 1
ATOM 4425 N N . PHE B 1 251 ? 6.336 -43.781 -17.266 1 93.5 251 PHE B N 1
ATOM 4426 C CA . PHE B 1 251 ? 5.137 -44 -18.078 1 93.5 251 PHE B CA 1
ATOM 4427 C C . PHE B 1 251 ? 5.234 -45.25 -18.891 1 93.5 251 PHE B C 1
ATOM 4429 O O . PHE B 1 251 ? 6.328 -45.688 -19.266 1 93.5 251 PHE B O 1
ATOM 4436 N N . GLU B 1 252 ? 4.109 -45.844 -19.188 1 89.94 252 GLU B N 1
ATOM 4437 C CA . GLU B 1 252 ? 4.035 -47.125 -19.875 1 89.94 252 GLU B CA 1
ATOM 4438 C C . GLU B 1 252 ? 4.582 -47.031 -21.297 1 89.94 252 GLU B C 1
ATOM 4440 O O . GLU B 1 252 ? 5.246 -47.938 -21.766 1 89.94 252 GLU B O 1
ATOM 4445 N N . ASN B 1 253 ? 4.164 -46 -22 1 92.56 253 ASN B N 1
ATOM 4446 C CA . ASN B 1 253 ? 4.664 -45.75 -23.344 1 92.56 253 ASN B CA 1
ATOM 4447 C C . ASN B 1 253 ? 4.551 -44.281 -23.719 1 92.56 253 ASN B C 1
ATOM 4449 O O . ASN B 1 253 ? 3.834 -43.5 -23.062 1 92.56 253 ASN B O 1
ATOM 4453 N N . PRO B 1 254 ? 5.281 -43.906 -24.703 1 94.94 254 PRO B N 1
ATOM 4454 C CA . PRO B 1 254 ? 5.332 -42.5 -25.094 1 94.94 254 PRO B CA 1
ATOM 4455 C C . PRO B 1 254 ? 3.973 -41.938 -25.516 1 94.94 254 PRO B C 1
ATOM 4457 O O . PRO B 1 254 ? 3.713 -40.75 -25.375 1 94.94 254 PRO B O 1
ATOM 4460 N N . PHE B 1 255 ? 3.135 -42.781 -25.984 1 96 255 PHE B N 1
ATOM 4461 C CA . PHE B 1 255 ? 1.805 -42.344 -26.391 1 96 255 PHE B CA 1
ATOM 4462 C C . PHE B 1 255 ? 0.976 -41.938 -25.188 1 96 255 PHE B C 1
ATOM 4464 O O . PHE B 1 255 ? 0.321 -40.906 -25.203 1 96 255 PHE B O 1
ATOM 4471 N N . HIS B 1 256 ? 1.052 -42.812 -24.203 1 95.69 256 HIS B N 1
ATOM 4472 C CA . HIS B 1 256 ? 0.345 -42.5 -22.969 1 95.69 256 HIS B CA 1
ATOM 4473 C C . HIS B 1 256 ? 0.908 -41.219 -22.312 1 95.69 256 HIS B C 1
ATOM 4475 O O . HIS B 1 256 ? 0.151 -40.375 -21.844 1 95.69 256 HIS B O 1
ATOM 4481 N N . PHE B 1 257 ? 2.197 -41.125 -22.312 1 96.75 257 PHE B N 1
ATOM 4482 C CA . PHE B 1 257 ? 2.867 -39.938 -21.781 1 96.75 257 PHE B CA 1
ATOM 4483 C C . PHE B 1 257 ? 2.396 -38.688 -22.5 1 96.75 257 PHE B C 1
ATOM 4485 O O . PHE B 1 257 ? 2.012 -37.719 -21.859 1 96.75 257 PHE B O 1
ATOM 4492 N N . SER B 1 258 ? 2.373 -38.719 -23.781 1 97.5 258 SER B N 1
ATOM 4493 C CA . SER B 1 258 ? 2.02 -37.562 -24.594 1 97.5 258 SER B CA 1
ATOM 4494 C C . SER B 1 258 ? 0.573 -37.125 -24.359 1 97.5 258 SER B C 1
ATOM 4496 O O . SER B 1 258 ? 0.265 -35.938 -24.328 1 97.5 258 SER B O 1
ATOM 4498 N N . ARG B 1 259 ? -0.265 -38.062 -24.219 1 96.88 259 ARG B N 1
ATOM 4499 C CA . ARG B 1 259 ? -1.674 -37.781 -23.969 1 96.88 259 ARG B CA 1
ATOM 4500 C C . ARG B 1 259 ? -1.859 -37.062 -22.625 1 96.88 259 ARG B C 1
ATOM 4502 O O . ARG B 1 259 ? -2.561 -36.062 -22.547 1 96.88 259 ARG B O 1
ATOM 4509 N N . ILE B 1 260 ? -1.233 -37.625 -21.625 1 96.25 260 ILE B N 1
ATOM 4510 C CA . ILE B 1 260 ? -1.351 -37.062 -20.281 1 96.25 260 ILE B CA 1
ATOM 4511 C C . ILE B 1 260 ? -0.69 -35.688 -20.234 1 96.25 260 ILE B C 1
ATOM 4513 O O . ILE B 1 260 ? -1.217 -34.75 -19.625 1 96.25 260 ILE B O 1
ATOM 4517 N N . PHE B 1 261 ? 0.454 -35.625 -20.922 1 97.38 261 PHE B N 1
ATOM 4518 C CA . PHE B 1 261 ? 1.185 -34.375 -20.984 1 97.38 261 PHE B CA 1
ATOM 4519 C C . PHE B 1 261 ? 0.321 -33.281 -21.594 1 97.38 261 PHE B C 1
ATOM 4521 O O . PHE B 1 261 ? 0.207 -32.188 -21.031 1 97.38 261 PHE B O 1
ATOM 4528 N N . LYS B 1 262 ? -0.313 -33.562 -22.641 1 96.38 262 LYS B N 1
ATOM 4529 C CA . LYS B 1 262 ? -1.17 -32.594 -23.328 1 96.38 262 LYS B CA 1
ATOM 4530 C C . LYS B 1 262 ? -2.375 -32.25 -22.469 1 96.38 262 LYS B C 1
ATOM 4532 O O . LYS B 1 262 ? -2.787 -31.078 -22.422 1 96.38 262 LYS B O 1
ATOM 4537 N N . LYS B 1 263 ? -2.881 -33.219 -21.828 1 95.31 263 LYS B N 1
ATOM 4538 C CA . LYS B 1 263 ? -4.016 -32.969 -20.953 1 95.31 263 LYS B CA 1
ATOM 4539 C C . LYS B 1 263 ? -3.643 -31.984 -19.828 1 95.31 263 LYS B C 1
ATOM 4541 O O . LYS B 1 263 ? -4.445 -31.141 -19.453 1 95.31 263 LYS B O 1
ATOM 4546 N N . CYS B 1 264 ? -2.459 -32.062 -19.344 1 95.19 264 CYS B N 1
ATOM 4547 C CA . CYS B 1 264 ? -2.006 -31.266 -18.203 1 95.19 264 CYS B CA 1
ATOM 4548 C C . CYS B 1 264 ? -1.544 -29.875 -18.656 1 95.19 264 CYS B C 1
ATOM 4550 O O . CYS B 1 264 ? -1.839 -28.875 -18.016 1 95.19 264 CYS B O 1
ATOM 4552 N N . THR B 1 265 ? -0.873 -29.797 -19.844 1 94 265 THR B N 1
ATOM 4553 C CA . THR B 1 265 ? -0.182 -28.562 -20.203 1 94 265 THR B CA 1
ATOM 4554 C C . THR B 1 265 ? -0.907 -27.859 -21.344 1 94 265 THR B C 1
ATOM 4556 O O . THR B 1 265 ? -0.633 -26.688 -21.641 1 94 265 THR B O 1
ATOM 4559 N N . GLY B 1 266 ? -1.769 -28.578 -22 1 92.12 266 GLY B N 1
ATOM 4560 C CA . GLY B 1 266 ? -2.471 -28.016 -23.156 1 92.12 266 GLY B CA 1
ATOM 4561 C C . GLY B 1 266 ? -1.714 -28.203 -24.453 1 92.12 266 GLY B C 1
ATOM 4562 O O . GLY B 1 266 ? -2.254 -27.938 -25.531 1 92.12 266 GLY B O 1
ATOM 4563 N N . LEU B 1 267 ? -0.48 -28.703 -24.375 1 92.75 267 LEU B N 1
ATOM 4564 C CA . LEU B 1 267 ? 0.359 -28.906 -25.547 1 92.75 267 LEU B CA 1
ATOM 4565 C C . LEU B 1 267 ? 0.968 -30.297 -25.547 1 92.75 267 LEU B C 1
ATOM 4567 O O . LEU B 1 267 ? 1.244 -30.859 -24.484 1 92.75 267 LEU B O 1
ATOM 4571 N N . SER B 1 268 ? 1.201 -30.812 -26.703 1 95.5 268 SER B N 1
ATOM 4572 C CA . SER B 1 268 ? 1.993 -32.031 -26.781 1 95.5 268 SER B CA 1
ATOM 4573 C C . SER B 1 268 ? 3.434 -31.797 -26.344 1 95.5 268 SER B C 1
ATOM 4575 O O . SER B 1 268 ? 3.904 -30.656 -26.344 1 95.5 268 SER B O 1
ATOM 4577 N N . PRO B 1 269 ? 4.098 -32.906 -25.984 1 96.19 269 PRO B N 1
ATOM 4578 C CA . PRO B 1 269 ? 5.504 -32.688 -25.625 1 96.19 269 PRO B CA 1
ATOM 4579 C C . PRO B 1 269 ? 6.305 -31.984 -26.719 1 96.19 269 PRO B C 1
ATOM 4581 O O . PRO B 1 269 ? 7.098 -31.094 -26.406 1 96.19 269 PRO B O 1
ATOM 4584 N N . LYS B 1 270 ? 6.09 -32.375 -27.938 1 93.69 270 LYS B N 1
ATOM 4585 C CA . LYS B 1 270 ? 6.805 -31.75 -29.047 1 93.69 270 LYS B CA 1
ATOM 4586 C C . LYS B 1 270 ? 6.484 -30.266 -29.156 1 93.69 270 LYS B C 1
ATOM 4588 O O . LYS B 1 270 ? 7.391 -29.438 -29.281 1 93.69 270 LYS B O 1
ATOM 4593 N N . ASP B 1 271 ? 5.258 -29.922 -29.172 1 91.06 271 ASP B N 1
ATOM 4594 C CA . ASP B 1 271 ? 4.82 -28.531 -29.281 1 91.06 271 ASP B CA 1
ATOM 4595 C C . ASP B 1 271 ? 5.285 -27.719 -28.078 1 91.06 271 ASP B C 1
ATOM 4597 O O . ASP B 1 271 ? 5.625 -26.531 -28.203 1 91.06 271 ASP B O 1
ATOM 4601 N N . TYR B 1 272 ? 5.242 -28.375 -26.891 1 91.81 272 TYR B N 1
ATOM 4602 C CA . TYR B 1 272 ? 5.699 -27.703 -25.672 1 91.81 272 TYR B CA 1
ATOM 4603 C C . TYR B 1 272 ? 7.16 -27.297 -25.781 1 91.81 272 TYR B C 1
ATOM 4605 O O . TYR B 1 272 ? 7.52 -26.156 -25.469 1 91.81 272 TYR B O 1
ATOM 4613 N N . ARG B 1 273 ? 7.988 -28.203 -26.219 1 89.62 273 ARG B N 1
ATOM 4614 C CA . ARG B 1 273 ? 9.398 -27.906 -26.438 1 89.62 273 ARG B CA 1
ATOM 4615 C C . ARG B 1 273 ? 9.586 -26.766 -27.422 1 89.62 273 ARG B C 1
ATOM 4617 O O . ARG B 1 273 ? 10.391 -25.859 -27.188 1 89.62 273 ARG B O 1
ATOM 4624 N N . LYS B 1 274 ? 8.875 -26.766 -28.469 1 85.94 274 LYS B N 1
ATOM 4625 C CA . LYS B 1 274 ? 8.961 -25.719 -29.484 1 85.94 274 LYS B CA 1
ATOM 4626 C C . LYS B 1 274 ? 8.547 -24.359 -28.906 1 85.94 274 LYS B C 1
ATOM 4628 O O . LYS B 1 274 ? 9.172 -23.344 -29.203 1 85.94 274 LYS B O 1
ATOM 4633 N N . THR B 1 275 ? 7.543 -24.406 -28.109 1 82.62 275 THR B N 1
ATOM 4634 C CA . THR B 1 275 ? 6.938 -23.188 -27.578 1 82.62 275 THR B CA 1
ATOM 4635 C C . THR B 1 275 ? 7.828 -22.547 -26.516 1 82.62 275 THR B C 1
ATOM 4637 O O . THR B 1 275 ? 7.969 -21.328 -26.469 1 82.62 275 THR B O 1
ATOM 4640 N N . TYR B 1 276 ? 8.492 -23.359 -25.656 1 83 276 TYR B N 1
ATOM 4641 C CA . TYR B 1 276 ? 9.125 -22.812 -24.453 1 83 276 TYR B CA 1
ATOM 4642 C C . TYR B 1 276 ? 10.641 -22.906 -24.562 1 83 276 TYR B C 1
ATOM 4644 O O . TYR B 1 276 ? 11.352 -22.391 -23.688 1 83 276 TYR B O 1
ATOM 4652 N N . THR B 1 277 ? 11.18 -23.609 -25.609 1 77.44 277 THR B N 1
ATOM 4653 C CA . THR B 1 277 ? 12.625 -23.656 -25.766 1 77.44 277 THR B CA 1
ATOM 4654 C C . THR B 1 277 ? 13.156 -22.297 -26.219 1 77.44 277 THR B C 1
ATOM 4656 O O . THR B 1 277 ? 12.586 -21.672 -27.109 1 77.44 277 THR B O 1
ATOM 4659 N N . GLN B 1 278 ? 14.023 -21.656 -25.266 1 59.44 278 GLN B N 1
ATOM 4660 C CA . GLN B 1 278 ? 14.703 -20.406 -25.594 1 59.44 278 GLN B CA 1
ATOM 4661 C C . GLN B 1 278 ? 15.555 -20.562 -26.859 1 59.44 278 GLN B C 1
ATOM 4663 O O . GLN B 1 278 ? 16.281 -21.547 -27.016 1 59.44 278 GLN B O 1
ATOM 4668 N N . ARG B 1 279 ? 15.133 -20.281 -28.047 1 48.88 279 ARG B N 1
ATOM 4669 C CA . ARG B 1 279 ? 16.109 -20.297 -29.125 1 48.88 279 ARG B CA 1
ATOM 4670 C C . ARG B 1 279 ? 17.438 -19.703 -28.688 1 48.88 279 ARG B C 1
ATOM 4672 O O . ARG B 1 279 ? 17.5 -18.562 -28.234 1 48.88 279 ARG B O 1
ATOM 4679 N N . ILE B 1 280 ? 18.375 -20.391 -27.953 1 35.16 280 ILE B N 1
ATOM 4680 C CA . ILE B 1 280 ? 19.734 -19.906 -28.203 1 35.16 280 ILE B CA 1
ATOM 4681 C C . ILE B 1 280 ? 20.047 -19.984 -29.688 1 35.16 280 ILE B C 1
ATOM 4683 O O . ILE B 1 280 ? 19.781 -21.016 -30.328 1 35.16 280 ILE B O 1
#